Protein AF-A0A644ZI60-F1 (afdb_monomer)

Secondary structure (DSSP, 8-state):
-----S-TTS---HHHHHHHHHHHHHHHHH-TTS---EEEE---BSS--HHHHHHHHHHHHTTPEEEEE--SS-SPGGG---PPBTTTSTTEEEEEEE-TTSPBPTTS--STTEEEEEE-SSEEEEESSS--TTSSPPB--TT-TT-EEEEE-SHHHHHHHHHHHHHHHHHH-TT--HHHHHHHHHHHSB--SSSS-BTTTBT-B--HHHHTT--SPPPPPPEE--EEEEEETT--EEEE--EE-TT-PPPEEEEEE--SSEEEEEETTEEEEEEPTT--EEEEEEEEEE-SSS-EEEEEEEEEEE-------EEEEEEEEEEEEEEETTEEEEEEEEEEEEEETTEE-TTEEEEEEESSS----SEEE-GGGTEEEEE---EEE-SS--EEEEEEEEEEETTEEPEEEE--EEEEE-

Structure (mmCIF, N/CA/C/O backbone):
data_AF-A0A644ZI60-F1
#
_entry.id   AF-A0A644ZI60-F1
#
loop_
_atom_site.group_PDB
_atom_site.id
_atom_site.type_symbol
_atom_site.label_atom_id
_atom_site.label_alt_id
_atom_site.label_comp_id
_atom_site.label_asym_id
_atom_site.label_entity_id
_atom_site.label_seq_id
_atom_site.pdbx_PDB_ins_code
_atom_site.Cartn_x
_atom_site.Cartn_y
_atom_site.Cartn_z
_atom_site.occupancy
_atom_site.B_iso_or_equiv
_atom_site.auth_seq_id
_atom_site.auth_comp_id
_atom_site.auth_asym_id
_atom_site.auth_atom_id
_atom_site.pdbx_PDB_model_num
ATOM 1 N N . MET A 1 1 ? 13.633 -12.881 -8.477 1.00 91.25 1 MET A N 1
ATOM 2 C CA . MET A 1 1 ? 14.827 -13.404 -7.774 1.00 91.25 1 MET A CA 1
ATOM 3 C C . MET A 1 1 ? 15.377 -12.306 -6.878 1.00 91.25 1 MET A C 1
ATOM 5 O O . MET A 1 1 ? 15.395 -11.168 -7.325 1.00 91.25 1 MET A O 1
ATOM 9 N N . ALA A 1 2 ? 15.751 -12.604 -5.630 1.00 92.81 2 ALA A N 1
ATOM 10 C CA . ALA A 1 2 ? 16.189 -11.589 -4.668 1.00 92.81 2 ALA A CA 1
ATOM 11 C C . ALA A 1 2 ? 17.723 -11.519 -4.591 1.00 92.81 2 ALA A C 1
ATOM 13 O O . ALA A 1 2 ? 18.370 -12.538 -4.361 1.00 92.81 2 ALA A O 1
ATOM 14 N N . LEU A 1 3 ? 18.290 -10.320 -4.752 1.00 95.06 3 LEU A N 1
ATOM 15 C CA . LEU A 1 3 ? 19.728 -10.056 -4.637 1.00 95.06 3 LEU A CA 1
ATOM 16 C C . LEU A 1 3 ? 19.961 -8.988 -3.565 1.00 95.06 3 LEU A C 1
ATOM 18 O O . LEU A 1 3 ? 19.563 -7.836 -3.723 1.00 95.06 3 LEU A O 1
ATOM 22 N N . ARG A 1 4 ? 20.588 -9.373 -2.448 1.00 95.19 4 ARG A N 1
ATOM 23 C CA . ARG A 1 4 ? 20.821 -8.469 -1.312 1.00 95.19 4 ARG A CA 1
ATOM 24 C C . ARG A 1 4 ? 22.083 -7.630 -1.527 1.00 95.19 4 ARG A C 1
ATOM 26 O O . ARG A 1 4 ? 23.188 -8.047 -1.178 1.00 95.19 4 ARG A O 1
ATOM 33 N N . VAL A 1 5 ? 21.902 -6.418 -2.044 1.00 96.50 5 VAL A N 1
ATOM 34 C CA . VAL A 1 5 ? 22.994 -5.446 -2.264 1.00 96.50 5 VAL A CA 1
ATOM 35 C C . VAL A 1 5 ? 23.126 -4.398 -1.156 1.00 96.50 5 VAL A C 1
ATOM 37 O O . VAL A 1 5 ? 24.190 -3.801 -1.016 1.00 96.50 5 VAL A O 1
ATOM 40 N N . LEU A 1 6 ? 22.088 -4.237 -0.332 1.00 95.31 6 LEU A N 1
ATOM 41 C CA . LEU A 1 6 ? 22.067 -3.343 0.828 1.00 95.31 6 LEU A CA 1
ATOM 42 C C . LEU A 1 6 ? 22.228 -4.136 2.136 1.00 95.31 6 LEU A C 1
ATOM 44 O O . LEU A 1 6 ? 22.020 -5.356 2.172 1.00 95.31 6 LEU A O 1
ATOM 48 N N . ASP A 1 7 ? 22.685 -3.474 3.190 1.00 92.88 7 ASP A N 1
ATOM 49 C CA . ASP A 1 7 ? 22.709 -3.985 4.560 1.00 92.88 7 ASP A CA 1
ATOM 50 C C . ASP A 1 7 ? 21.394 -3.692 5.309 1.00 92.88 7 ASP A C 1
ATOM 52 O O . ASP A 1 7 ? 20.400 -3.281 4.710 1.00 92.88 7 ASP A O 1
ATOM 56 N N . ASP A 1 8 ? 21.365 -3.960 6.616 1.00 87.62 8 ASP A N 1
ATOM 57 C CA . ASP A 1 8 ? 20.159 -3.801 7.440 1.00 87.62 8 ASP A CA 1
ATOM 58 C C . ASP A 1 8 ? 19.800 -2.337 7.740 1.00 87.62 8 ASP A C 1
ATOM 60 O O . ASP A 1 8 ? 18.676 -2.071 8.162 1.00 87.62 8 ASP A O 1
ATOM 64 N N . ASN A 1 9 ? 20.710 -1.396 7.471 1.00 86.75 9 ASN A N 1
ATOM 65 C CA . ASN A 1 9 ? 20.447 0.042 7.538 1.00 86.75 9 ASN A CA 1
ATOM 66 C C . ASN A 1 9 ? 19.957 0.600 6.191 1.00 86.75 9 ASN A C 1
ATOM 68 O O . ASN A 1 9 ? 19.659 1.787 6.091 1.00 86.75 9 ASN A O 1
ATOM 72 N N . GLY A 1 10 ? 19.870 -0.240 5.153 1.00 89.38 10 GLY A N 1
ATOM 73 C CA . GLY A 1 10 ? 19.538 0.190 3.797 1.00 89.38 10 GLY A CA 1
ATOM 74 C C . GLY A 1 10 ? 20.718 0.811 3.047 1.00 89.38 10 GLY A C 1
ATOM 75 O O . GLY A 1 10 ? 20.508 1.439 2.012 1.00 89.38 10 GLY A O 1
ATOM 76 N N . GLU A 1 11 ? 21.952 0.623 3.524 1.00 93.00 11 GLU A N 1
ATOM 77 C CA . GLU A 1 11 ? 23.159 1.162 2.895 1.00 93.00 11 GLU A CA 1
ATOM 78 C C . GLU A 1 11 ? 23.902 0.093 2.081 1.00 93.00 11 GLU A C 1
ATOM 80 O O . GLU A 1 11 ? 23.853 -1.106 2.360 1.00 93.00 11 GLU A O 1
ATOM 85 N N . GLY A 1 12 ? 24.610 0.513 1.033 1.00 93.81 12 GLY A N 1
ATOM 86 C CA . GLY A 1 12 ? 25.357 -0.390 0.162 1.00 93.81 12 GLY A CA 1
ATOM 87 C C . GLY A 1 12 ? 26.461 0.324 -0.605 1.00 93.81 12 GLY A C 1
ATOM 88 O O . GLY A 1 12 ? 26.497 1.548 -0.692 1.00 93.81 12 GLY A O 1
ATOM 89 N N . THR A 1 13 ? 27.382 -0.455 -1.169 1.00 95.25 13 THR A N 1
ATOM 90 C CA . THR A 1 13 ? 28.491 0.070 -1.974 1.00 95.25 13 THR A CA 1
ATOM 91 C C . THR A 1 13 ? 28.277 -0.243 -3.447 1.00 95.25 13 THR A C 1
ATOM 93 O O . THR A 1 13 ? 27.691 -1.270 -3.797 1.00 95.25 13 THR A O 1
ATOM 96 N N . SER A 1 14 ? 28.832 0.592 -4.330 1.00 94.50 14 SER A N 1
ATOM 97 C CA . SER A 1 14 ? 28.816 0.323 -5.773 1.00 94.50 14 SER A CA 1
ATOM 98 C C . SER A 1 14 ? 29.440 -1.036 -6.114 1.00 94.50 14 SER A C 1
ATOM 100 O O . SER A 1 14 ? 28.958 -1.693 -7.028 1.00 94.50 14 SER A O 1
ATOM 102 N N . SER A 1 15 ? 30.438 -1.509 -5.349 1.00 95.75 15 SER A N 1
ATOM 103 C CA . SER A 1 15 ? 31.033 -2.848 -5.535 1.00 95.75 15 SER A CA 1
ATOM 104 C C . SER A 1 15 ? 30.003 -3.964 -5.377 1.00 95.75 15 SER A C 1
ATOM 106 O O . SER A 1 15 ? 29.891 -4.810 -6.257 1.00 95.75 15 SER A O 1
ATOM 108 N N . ARG A 1 16 ? 29.185 -3.934 -4.312 1.00 96.56 16 ARG A N 1
ATOM 109 C CA . ARG A 1 16 ? 28.144 -4.954 -4.083 1.00 96.56 16 ARG A CA 1
ATOM 110 C C . ARG A 1 16 ? 27.094 -4.961 -5.193 1.00 96.56 16 ARG A C 1
ATOM 112 O O . ARG A 1 16 ? 26.586 -6.021 -5.549 1.00 96.56 16 ARG A O 1
ATOM 119 N N . ILE A 1 17 ? 26.775 -3.789 -5.742 1.00 97.50 17 ILE A N 1
ATOM 120 C CA . ILE A 1 17 ? 25.846 -3.670 -6.872 1.00 97.50 17 ILE A CA 1
ATOM 121 C C . ILE A 1 17 ? 26.480 -4.254 -8.141 1.00 97.50 17 ILE A C 1
ATOM 123 O O . ILE A 1 17 ? 25.848 -5.063 -8.813 1.00 97.50 17 ILE A O 1
ATOM 127 N N . ILE A 1 18 ? 27.738 -3.914 -8.441 1.00 98.00 18 ILE A N 1
ATOM 128 C CA . ILE A 1 18 ? 28.477 -4.457 -9.593 1.00 98.00 18 ILE A CA 1
ATOM 129 C C . ILE A 1 18 ? 28.574 -5.987 -9.508 1.00 98.00 18 ILE A C 1
ATOM 131 O O . ILE A 1 18 ? 28.300 -6.669 -10.493 1.00 98.00 18 ILE A O 1
ATOM 135 N N . GLU A 1 19 ? 28.896 -6.536 -8.337 1.00 97.94 19 GLU A N 1
ATOM 136 C CA . GLU A 1 19 ? 28.945 -7.984 -8.098 1.00 97.94 19 GLU A CA 1
ATOM 137 C C . GLU A 1 19 ? 27.587 -8.654 -8.353 1.00 97.94 19 GLU A C 1
ATOM 139 O O . GLU A 1 19 ? 27.526 -9.717 -8.972 1.00 97.94 19 GLU A O 1
ATOM 144 N N . ALA A 1 20 ? 26.482 -8.025 -7.942 1.00 98.00 20 ALA A N 1
ATOM 145 C CA . ALA A 1 20 ? 25.140 -8.531 -8.221 1.00 98.00 20 ALA A CA 1
ATOM 146 C C . ALA A 1 20 ? 24.798 -8.492 -9.721 1.00 98.00 20 ALA A C 1
ATOM 148 O O . ALA A 1 20 ? 24.231 -9.451 -10.241 1.00 98.00 20 ALA A O 1
ATOM 149 N N . LEU A 1 21 ? 25.178 -7.431 -10.440 1.00 98.19 21 LEU A N 1
ATOM 150 C CA . LEU A 1 21 ? 24.984 -7.345 -11.892 1.00 98.19 21 LEU A CA 1
ATOM 151 C C . LEU A 1 21 ? 25.805 -8.409 -12.636 1.00 98.19 21 LEU A C 1
ATOM 153 O O . LEU A 1 21 ? 25.284 -9.074 -13.530 1.00 98.19 21 LEU A O 1
ATOM 157 N N . GLN A 1 22 ? 27.055 -8.636 -12.227 1.00 97.50 22 GLN A N 1
ATOM 158 C CA . GLN A 1 22 ? 27.894 -9.722 -12.747 1.00 97.50 22 GLN A CA 1
ATOM 159 C C . GLN A 1 22 ? 27.294 -11.099 -12.447 1.00 97.50 22 GLN A C 1
ATOM 161 O O . GLN A 1 22 ? 27.309 -11.990 -13.297 1.00 97.50 22 GLN A O 1
ATOM 166 N N . TRP A 1 23 ? 26.725 -11.277 -11.254 1.00 98.19 23 TRP A N 1
ATOM 167 C CA . TRP A 1 23 ? 26.019 -12.501 -10.899 1.00 98.19 23 TRP A CA 1
ATOM 168 C C . TRP A 1 23 ? 24.837 -12.762 -11.840 1.00 98.19 23 TRP A C 1
ATOM 170 O O . TRP A 1 23 ? 24.689 -13.889 -12.307 1.00 98.19 23 TRP A O 1
ATOM 180 N N . ILE A 1 24 ? 24.051 -11.734 -12.190 1.00 98.31 24 ILE A N 1
ATOM 181 C CA . ILE A 1 24 ? 22.947 -11.871 -13.154 1.00 98.31 24 ILE A CA 1
ATOM 182 C C . ILE A 1 24 ? 23.466 -12.292 -14.533 1.00 98.31 24 ILE A C 1
ATOM 184 O O . ILE A 1 24 ? 22.880 -13.180 -15.148 1.00 98.31 24 ILE A O 1
ATOM 188 N N . GLN A 1 25 ? 24.572 -11.713 -15.013 1.00 97.44 25 GLN A N 1
ATOM 189 C CA . GLN A 1 25 ? 25.167 -12.114 -16.297 1.00 97.44 25 GLN A CA 1
ATOM 190 C C . GLN A 1 25 ? 25.519 -13.607 -16.302 1.00 97.44 25 GLN A C 1
ATOM 192 O O . GLN A 1 25 ? 25.138 -14.339 -17.216 1.00 97.44 25 GLN A O 1
ATOM 197 N N . ASN A 1 26 ? 26.183 -14.073 -15.242 1.00 97.50 26 ASN A N 1
ATOM 198 C CA . ASN A 1 26 ? 26.547 -15.480 -15.087 1.00 97.50 26 ASN A CA 1
ATOM 199 C C . ASN A 1 26 ? 25.311 -16.381 -14.958 1.00 97.50 26 ASN A C 1
ATOM 201 O O . ASN A 1 26 ? 25.269 -17.462 -15.546 1.00 97.50 26 ASN A O 1
ATOM 205 N N . TYR A 1 27 ? 24.292 -15.935 -14.219 1.00 98.19 27 TYR A N 1
ATOM 206 C CA . TYR A 1 27 ? 23.029 -16.651 -14.081 1.00 98.19 27 TYR A CA 1
ATOM 207 C C . TYR A 1 27 ? 22.333 -16.816 -15.434 1.00 98.19 27 TYR A C 1
ATOM 209 O O . TYR A 1 27 ? 21.96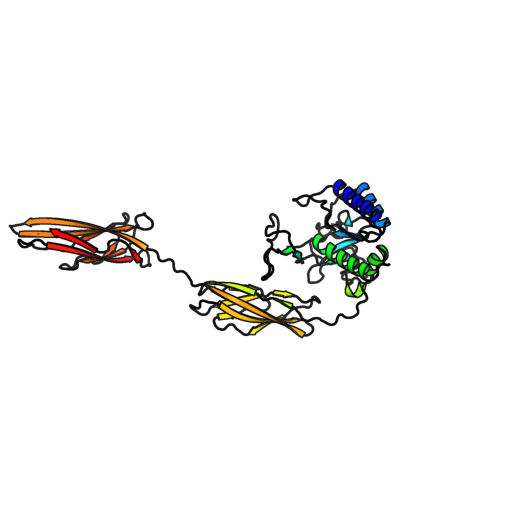6 -17.935 -15.784 1.00 98.19 27 TYR A O 1
ATOM 217 N N . ASN A 1 28 ? 22.215 -15.741 -16.217 1.00 97.75 28 ASN A N 1
ATOM 218 C CA . ASN A 1 28 ? 21.581 -15.759 -17.534 1.00 97.75 28 ASN A CA 1
ATOM 219 C C . ASN A 1 28 ? 22.344 -16.643 -18.526 1.00 97.75 28 ASN A C 1
ATOM 221 O O . ASN A 1 28 ? 21.721 -17.388 -19.277 1.00 97.75 28 ASN A O 1
ATOM 225 N N . ALA A 1 29 ? 23.680 -16.618 -18.494 1.00 97.19 29 ALA A N 1
ATOM 226 C CA . ALA A 1 29 ? 24.504 -17.505 -19.314 1.00 97.19 29 ALA A CA 1
ATOM 227 C C . ALA A 1 29 ? 24.293 -18.991 -18.966 1.00 97.19 29 ALA A C 1
ATOM 229 O O . ALA A 1 29 ? 24.315 -19.841 -19.854 1.00 97.19 29 ALA A O 1
ATOM 230 N N . ALA A 1 30 ? 24.072 -19.307 -17.686 1.00 97.94 30 ALA A N 1
ATOM 231 C CA . ALA A 1 30 ? 23.804 -20.667 -17.221 1.00 97.94 30 ALA A CA 1
ATOM 232 C C . ALA A 1 30 ? 22.336 -21.110 -17.400 1.00 97.94 30 ALA A C 1
ATOM 234 O O . ALA A 1 30 ? 22.070 -22.310 -17.422 1.00 97.94 30 ALA A O 1
ATOM 235 N N . HIS A 1 31 ? 21.395 -20.168 -17.533 1.00 96.81 31 HIS A N 1
ATOM 236 C CA . HIS A 1 31 ? 19.952 -20.428 -17.612 1.00 96.81 31 HIS A CA 1
ATOM 237 C C . HIS A 1 31 ? 19.314 -19.716 -18.820 1.00 96.81 31 HIS A C 1
ATOM 239 O O . HIS A 1 31 ? 18.447 -18.857 -18.639 1.00 96.81 31 HIS A O 1
ATOM 245 N N . PRO A 1 32 ? 19.704 -20.068 -20.060 1.00 93.94 32 PRO A N 1
ATOM 246 C CA . PRO A 1 32 ? 19.220 -19.386 -21.264 1.00 93.94 32 PRO A CA 1
ATOM 247 C C . PRO A 1 32 ? 17.700 -19.501 -21.471 1.00 93.94 32 PRO A C 1
ATOM 249 O O . PRO A 1 32 ? 17.112 -18.625 -22.098 1.00 93.94 32 PRO A O 1
ATOM 252 N N . ASP A 1 33 ? 17.060 -20.532 -20.909 1.00 93.31 33 ASP A N 1
ATOM 253 C CA . ASP A 1 33 ? 15.610 -20.762 -21.010 1.00 93.31 33 ASP A CA 1
ATOM 254 C C . ASP A 1 33 ? 14.795 -20.014 -19.939 1.00 93.31 33 ASP A C 1
ATOM 256 O O . ASP A 1 33 ? 13.571 -19.937 -20.022 1.00 93.31 33 ASP A O 1
ATOM 260 N N . SER A 1 34 ? 15.455 -19.467 -18.915 1.00 92.94 34 SER A N 1
ATOM 261 C CA . SER A 1 34 ? 14.810 -18.707 -17.838 1.00 92.94 34 SER A CA 1
ATOM 262 C C . SER A 1 34 ? 15.693 -17.542 -17.362 1.00 92.94 34 SER A C 1
ATOM 264 O O . SER A 1 34 ? 16.013 -17.451 -16.170 1.00 92.94 34 SER A O 1
ATOM 266 N N . PRO A 1 35 ? 16.112 -16.640 -18.268 1.00 95.56 35 PRO A N 1
ATOM 267 C CA . PRO A 1 35 ? 16.982 -15.535 -17.908 1.00 95.56 35 PRO A CA 1
ATOM 268 C C . PRO A 1 35 ? 16.232 -14.502 -17.062 1.00 95.56 35 PRO A C 1
ATOM 270 O O . PRO A 1 35 ? 15.035 -14.260 -17.223 1.00 95.56 35 PRO A O 1
ATOM 273 N N . ILE A 1 36 ? 16.964 -13.812 -16.196 1.00 97.19 36 ILE A N 1
ATOM 274 C CA . ILE A 1 36 ? 16.516 -12.562 -15.590 1.00 97.19 36 ILE A CA 1
ATOM 275 C C . ILE A 1 36 ? 16.499 -11.505 -16.692 1.00 97.19 36 ILE A C 1
ATOM 277 O O . ILE A 1 36 ? 17.538 -11.169 -17.258 1.00 97.19 36 ILE A O 1
ATOM 281 N N . ARG A 1 37 ? 15.310 -10.982 -16.988 1.00 97.44 37 ARG A N 1
ATOM 282 C CA . ARG A 1 37 ? 15.080 -10.002 -18.059 1.00 97.44 37 ARG A CA 1
ATOM 283 C C . ARG A 1 37 ? 14.882 -8.572 -17.556 1.00 97.44 37 ARG A C 1
ATOM 285 O O . ARG A 1 37 ? 14.946 -7.642 -18.351 1.00 97.44 37 ARG A O 1
ATOM 292 N N . ILE A 1 38 ? 14.624 -8.394 -16.259 1.00 98.50 38 ILE A N 1
ATOM 293 C CA . ILE A 1 38 ? 14.303 -7.101 -15.643 1.00 98.50 38 ILE A CA 1
ATOM 294 C C . ILE A 1 38 ? 15.026 -6.995 -14.302 1.00 98.50 38 ILE A C 1
ATOM 296 O O . ILE A 1 38 ? 15.079 -7.964 -13.542 1.00 98.50 38 ILE A O 1
ATOM 300 N N . THR A 1 39 ? 15.537 -5.807 -13.989 1.00 98.62 39 THR A N 1
ATOM 301 C CA . THR A 1 39 ? 16.012 -5.465 -12.642 1.00 98.62 39 THR A CA 1
ATOM 302 C C . THR A 1 39 ? 15.255 -4.253 -12.112 1.00 98.62 39 THR A C 1
ATOM 304 O O . THR A 1 39 ? 15.012 -3.301 -12.852 1.00 98.62 39 THR A O 1
ATOM 307 N N . ASN A 1 40 ? 14.909 -4.283 -10.826 1.00 98.75 40 ASN A N 1
ATOM 308 C CA . ASN A 1 40 ? 14.368 -3.136 -10.106 1.00 98.75 40 ASN A CA 1
ATOM 309 C C . ASN A 1 40 ? 15.422 -2.608 -9.125 1.00 98.75 40 ASN A C 1
ATOM 311 O O . ASN A 1 40 ? 15.844 -3.330 -8.221 1.00 98.75 40 ASN A O 1
ATOM 315 N N . ASN A 1 41 ? 15.812 -1.348 -9.290 1.00 98.38 41 ASN A N 1
ATOM 316 C CA . ASN A 1 41 ? 16.892 -0.690 -8.561 1.00 98.38 41 ASN A CA 1
ATOM 317 C C . ASN A 1 41 ? 16.303 0.471 -7.743 1.00 98.38 41 ASN A C 1
ATOM 3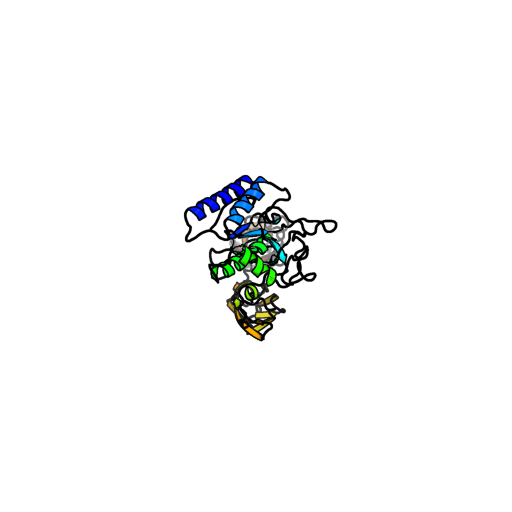19 O O . ASN A 1 41 ? 16.382 1.638 -8.125 1.00 98.38 41 ASN A O 1
ATOM 323 N N . SER A 1 42 ? 15.662 0.137 -6.620 1.00 97.88 42 SER A N 1
ATOM 324 C CA . SER A 1 42 ? 15.018 1.096 -5.706 1.00 97.88 42 SER A CA 1
ATOM 325 C C . SER A 1 42 ? 16.008 1.697 -4.693 1.00 97.88 42 SER A C 1
ATOM 327 O O . SER A 1 42 ? 15.757 1.696 -3.491 1.00 97.88 42 SER A O 1
ATOM 329 N N . TYR A 1 43 ? 17.156 2.168 -5.176 1.00 96.56 43 TYR A N 1
ATOM 330 C CA . TYR A 1 43 ? 18.229 2.797 -4.400 1.00 96.56 43 TYR A CA 1
ATOM 331 C C . TYR A 1 43 ? 18.954 3.825 -5.270 1.00 96.56 43 TYR A C 1
ATOM 333 O O . TYR A 1 43 ? 18.854 3.773 -6.496 1.00 96.56 43 TYR A O 1
ATOM 341 N N . GLY A 1 44 ? 19.736 4.718 -4.664 1.00 95.44 44 GLY A N 1
ATOM 342 C CA . GLY A 1 44 ? 20.596 5.589 -5.452 1.00 95.44 44 GLY A CA 1
ATOM 343 C C . GLY A 1 44 ? 21.579 6.440 -4.661 1.00 95.44 44 GLY A C 1
ATOM 344 O O . GLY A 1 44 ? 21.599 6.436 -3.434 1.00 95.44 44 GLY A O 1
ATOM 345 N N . THR A 1 45 ? 22.420 7.159 -5.397 1.00 94.12 45 THR A N 1
ATOM 346 C CA . THR A 1 45 ? 23.420 8.101 -4.883 1.00 94.12 45 THR A CA 1
ATOM 347 C C . THR A 1 45 ? 23.511 9.332 -5.786 1.00 94.12 45 THR A C 1
ATOM 349 O O . THR A 1 45 ? 23.212 9.261 -6.977 1.00 94.12 45 THR A O 1
ATOM 352 N N . GLY A 1 46 ? 23.962 10.466 -5.248 1.00 92.00 46 GLY A N 1
ATOM 353 C CA . GLY A 1 46 ? 24.235 11.670 -6.042 1.00 92.00 46 GLY A CA 1
ATOM 354 C C . GLY A 1 46 ? 25.527 11.601 -6.872 1.00 92.00 46 GLY A C 1
ATOM 355 O O . GLY A 1 46 ? 25.750 12.455 -7.728 1.00 92.00 46 GLY A O 1
ATOM 356 N N . SER A 1 47 ? 26.385 10.604 -6.636 1.00 93.31 47 SER A N 1
ATOM 357 C CA . SER A 1 47 ? 27.723 10.519 -7.235 1.00 93.31 47 SER A CA 1
ATOM 358 C C . SER A 1 47 ? 27.779 9.556 -8.420 1.00 93.31 47 SER A C 1
ATOM 360 O O . SER A 1 47 ? 27.412 8.390 -8.291 1.00 93.31 47 SER A O 1
ATOM 362 N N . ASN A 1 48 ? 28.317 10.015 -9.553 1.00 95.94 48 ASN A N 1
ATOM 363 C CA . ASN A 1 48 ? 28.563 9.148 -10.706 1.00 95.94 48 ASN A CA 1
ATOM 364 C C . ASN A 1 48 ? 29.724 8.164 -10.442 1.00 95.94 48 ASN A C 1
ATOM 366 O O . ASN A 1 48 ? 30.714 8.508 -9.793 1.00 95.94 48 ASN A O 1
ATOM 370 N N . SER A 1 49 ? 29.637 6.967 -11.019 1.00 97.62 49 SER A N 1
ATOM 371 C CA . SER A 1 49 ? 30.711 5.980 -11.116 1.00 97.62 49 SER A CA 1
ATOM 372 C C . SER A 1 49 ? 30.728 5.342 -12.506 1.00 97.62 49 SER A C 1
ATOM 374 O O . SER A 1 49 ? 29.792 4.640 -12.877 1.00 97.62 49 SER A O 1
ATOM 376 N N . SER A 1 50 ? 31.824 5.509 -13.249 1.00 97.69 50 SER A N 1
ATOM 377 C CA . SER A 1 50 ? 31.982 4.902 -14.582 1.00 97.69 50 SER A CA 1
ATOM 378 C C . SER A 1 50 ? 32.042 3.372 -14.548 1.00 97.69 50 SER A C 1
ATOM 380 O O . SER A 1 50 ? 31.658 2.707 -15.503 1.00 97.69 50 SER A O 1
ATOM 382 N N . GLN A 1 51 ? 32.515 2.788 -13.442 1.00 97.75 51 GLN A N 1
ATOM 383 C CA . GLN A 1 51 ? 32.525 1.333 -13.258 1.00 97.75 51 GLN A CA 1
ATOM 384 C C . GLN A 1 51 ? 31.114 0.783 -13.051 1.00 97.75 51 GLN A C 1
ATOM 386 O O . GLN A 1 51 ? 30.800 -0.300 -13.541 1.00 97.75 51 GLN A O 1
ATOM 391 N N . LEU A 1 52 ? 30.279 1.522 -12.316 1.00 97.88 52 LEU A N 1
ATOM 392 C CA . LEU A 1 52 ? 28.887 1.152 -12.109 1.00 97.88 52 LEU A CA 1
ATOM 393 C C . LEU A 1 52 ? 28.100 1.294 -13.415 1.00 97.88 52 LEU A C 1
ATOM 395 O O . LEU A 1 52 ? 27.419 0.350 -13.796 1.00 97.88 52 LEU A O 1
ATOM 399 N N . GLU A 1 53 ? 28.267 2.414 -14.121 1.00 98.56 53 GLU A N 1
ATOM 400 C CA . GLU A 1 53 ? 27.694 2.661 -15.453 1.00 98.56 53 GLU A CA 1
ATOM 401 C C . GLU A 1 53 ? 28.002 1.514 -16.420 1.00 98.56 53 GLU A C 1
ATOM 403 O O . GLU A 1 53 ? 27.092 0.858 -16.918 1.00 98.56 53 GLU A O 1
ATOM 408 N N . ALA A 1 54 ? 29.285 1.164 -16.568 1.00 98.56 54 ALA A N 1
ATOM 409 C CA . ALA A 1 54 ? 29.703 0.068 -17.437 1.00 98.56 54 ALA A CA 1
ATOM 410 C C . ALA A 1 54 ? 29.057 -1.279 -17.058 1.00 98.56 54 ALA A C 1
ATOM 412 O O . ALA A 1 54 ? 28.755 -2.088 -17.933 1.00 98.56 54 ALA A O 1
ATOM 413 N N . ALA A 1 55 ? 28.833 -1.546 -15.767 1.00 98.31 55 ALA A N 1
ATOM 414 C CA . ALA A 1 55 ? 28.178 -2.777 -15.328 1.00 98.31 55 ALA A CA 1
ATOM 415 C C . ALA A 1 55 ? 26.686 -2.819 -15.708 1.00 98.31 55 ALA A C 1
ATOM 417 O O . ALA A 1 55 ? 26.195 -3.883 -16.099 1.00 98.31 55 ALA A O 1
ATOM 418 N N . PHE A 1 56 ? 25.986 -1.683 -15.617 1.00 98.69 56 PHE A N 1
ATOM 419 C CA . PHE A 1 56 ? 24.612 -1.540 -16.106 1.00 98.69 56 PHE A CA 1
ATOM 420 C C . PHE A 1 56 ? 24.560 -1.678 -17.631 1.00 98.69 56 PHE A C 1
ATOM 422 O O . PHE A 1 56 ? 23.803 -2.500 -18.138 1.00 98.69 56 PHE A O 1
ATOM 429 N N . ASP A 1 57 ? 25.428 -0.984 -18.364 1.00 98.62 57 ASP A N 1
ATOM 430 C CA . ASP A 1 57 ? 25.432 -1.001 -19.831 1.00 98.62 57 ASP A CA 1
ATOM 431 C C . ASP A 1 57 ? 25.698 -2.391 -20.417 1.00 98.62 57 ASP A C 1
ATOM 433 O O . ASP A 1 57 ? 25.066 -2.789 -21.400 1.00 98.62 57 ASP A O 1
ATOM 437 N N . VAL A 1 58 ? 26.603 -3.166 -19.807 1.00 98.25 58 VAL A N 1
ATOM 438 C CA . VAL A 1 58 ? 26.869 -4.549 -20.230 1.00 98.25 58 VAL A CA 1
ATOM 439 C C . VAL A 1 58 ? 25.624 -5.415 -20.056 1.00 98.25 58 VAL A C 1
ATOM 441 O O . VAL A 1 58 ? 25.275 -6.175 -20.963 1.00 98.25 58 VAL A O 1
ATOM 444 N N . LEU A 1 59 ? 24.934 -5.308 -18.916 1.00 97.69 59 LEU A N 1
ATOM 445 C CA . LEU A 1 59 ? 23.745 -6.119 -18.677 1.00 97.69 59 LEU A CA 1
ATOM 446 C C . LEU A 1 59 ? 22.569 -5.653 -19.557 1.00 97.69 59 LEU A C 1
ATOM 448 O O . LEU A 1 59 ? 21.883 -6.495 -20.141 1.00 97.69 59 LEU A O 1
ATOM 452 N N . ALA A 1 60 ? 22.413 -4.345 -19.767 1.00 98.38 60 ALA A N 1
ATOM 453 C CA . ALA A 1 60 ? 21.450 -3.771 -20.704 1.00 98.38 60 ALA A CA 1
ATOM 454 C C . ALA A 1 60 ? 21.661 -4.281 -22.138 1.00 98.38 60 ALA A C 1
ATOM 456 O O . ALA A 1 60 ? 20.722 -4.746 -22.786 1.00 98.38 60 ALA A O 1
ATOM 457 N N . SER A 1 61 ? 22.915 -4.297 -22.599 1.00 97.88 61 SER A N 1
ATOM 458 C CA . SER A 1 61 ? 23.301 -4.802 -23.925 1.00 97.88 61 SER A CA 1
ATOM 459 C C . SER A 1 61 ? 23.011 -6.296 -24.107 1.00 97.88 61 SER A C 1
ATOM 461 O O . SER A 1 61 ? 22.865 -6.764 -25.234 1.00 97.88 61 SER A O 1
ATOM 463 N N . SER A 1 62 ? 22.887 -7.054 -23.011 1.00 96.12 62 SER A N 1
ATOM 464 C CA . SER A 1 62 ? 22.472 -8.464 -23.034 1.00 96.12 62 SER A CA 1
ATOM 465 C C . SER A 1 62 ? 20.948 -8.670 -23.099 1.00 96.12 62 SER A C 1
ATOM 467 O O . SER A 1 62 ? 20.481 -9.807 -23.132 1.00 96.12 62 SER A O 1
ATOM 469 N N . GLY A 1 63 ? 20.161 -7.587 -23.139 1.00 96.25 63 GLY A N 1
ATOM 470 C CA . GLY A 1 63 ? 18.700 -7.627 -23.254 1.00 96.25 63 GLY A CA 1
ATOM 471 C C . GLY A 1 63 ? 17.946 -7.544 -21.924 1.00 96.25 63 GLY A C 1
ATOM 472 O O . GLY A 1 63 ? 16.752 -7.862 -21.884 1.00 96.25 63 GLY A O 1
ATOM 473 N N . VAL A 1 64 ? 18.617 -7.125 -20.847 1.00 98.44 64 VAL A N 1
ATOM 474 C CA . VAL A 1 64 ? 17.989 -6.866 -19.545 1.00 98.44 64 VAL A CA 1
ATOM 475 C C . VAL A 1 64 ? 17.513 -5.421 -19.471 1.00 98.44 64 VAL A C 1
ATOM 477 O O . VAL A 1 64 ? 18.257 -4.495 -19.765 1.00 98.44 64 VAL A O 1
ATOM 480 N N . LEU A 1 65 ? 16.271 -5.215 -19.045 1.00 98.81 65 LEU A N 1
ATOM 481 C CA . LEU A 1 65 ? 15.732 -3.884 -18.798 1.00 98.81 65 LEU A CA 1
ATOM 482 C C . LEU A 1 65 ? 15.999 -3.462 -17.349 1.00 98.81 65 LEU A C 1
ATOM 484 O O . LEU A 1 65 ? 15.614 -4.156 -16.402 1.00 98.81 65 LEU A O 1
ATOM 488 N N . HIS A 1 66 ? 16.639 -2.312 -17.161 1.00 98.88 66 HIS A N 1
ATOM 489 C CA . HIS A 1 66 ? 16.863 -1.738 -15.841 1.00 98.88 66 HIS A CA 1
ATOM 490 C C . HIS A 1 66 ? 15.813 -0.685 -15.526 1.00 98.88 66 HIS A C 1
ATOM 492 O O . HIS A 1 66 ? 15.651 0.275 -16.271 1.00 98.88 66 HIS A O 1
ATOM 498 N N . ILE A 1 67 ? 15.136 -0.849 -14.395 1.00 98.94 67 ILE A N 1
ATOM 499 C CA . ILE A 1 67 ? 14.221 0.145 -13.840 1.00 98.94 67 ILE A CA 1
ATOM 500 C C . ILE A 1 67 ? 14.858 0.706 -12.571 1.00 98.94 67 ILE A C 1
ATOM 502 O O . ILE A 1 67 ? 15.328 -0.064 -11.728 1.00 98.94 67 ILE A O 1
ATOM 506 N N . GLY A 1 68 ? 14.921 2.028 -12.443 1.00 98.69 68 GLY A N 1
ATOM 507 C CA . GLY A 1 68 ? 15.588 2.717 -11.342 1.00 98.69 68 GLY A CA 1
ATOM 508 C C . GLY A 1 68 ? 14.713 3.797 -10.720 1.00 98.69 68 GLY A C 1
ATOM 509 O O . GLY A 1 68 ? 14.028 4.537 -11.418 1.00 98.69 68 GLY A O 1
ATOM 510 N N . ALA A 1 69 ? 14.748 3.911 -9.395 1.00 98.75 69 ALA A N 1
ATOM 511 C CA . ALA A 1 69 ? 14.079 4.997 -8.685 1.00 98.75 69 ALA A CA 1
ATOM 512 C C . ALA A 1 69 ? 14.804 6.330 -8.934 1.00 98.75 69 ALA A C 1
ATOM 514 O O . ALA A 1 69 ? 16.010 6.420 -8.709 1.00 98.75 69 ALA A O 1
ATOM 515 N N . ALA A 1 70 ? 14.085 7.375 -9.364 1.00 98.50 70 ALA A N 1
ATOM 516 C CA . ALA A 1 70 ? 14.704 8.657 -9.718 1.00 98.50 70 ALA A CA 1
ATOM 517 C C . ALA A 1 70 ? 15.411 9.355 -8.538 1.00 98.50 70 ALA A C 1
ATOM 519 O O . ALA A 1 70 ? 16.330 10.143 -8.753 1.00 98.50 70 ALA A O 1
ATOM 520 N N . GLY A 1 71 ? 15.014 9.064 -7.297 1.00 97.94 71 GLY A N 1
ATOM 521 C CA . GLY A 1 71 ? 15.555 9.682 -6.087 1.00 97.94 71 GLY A CA 1
ATOM 522 C C . GLY A 1 71 ? 14.521 10.526 -5.346 1.00 97.94 71 GLY A C 1
ATOM 523 O O . GLY A 1 71 ? 13.455 10.849 -5.875 1.00 97.94 71 GLY A O 1
ATOM 524 N N . ASN A 1 72 ? 14.834 10.854 -4.092 1.00 97.06 72 ASN A N 1
ATOM 525 C CA . ASN A 1 72 ? 13.927 11.546 -3.174 1.00 97.06 72 ASN A CA 1
ATOM 526 C C . ASN A 1 72 ? 14.442 12.953 -2.780 1.00 97.06 72 ASN A C 1
ATOM 528 O O . ASN A 1 72 ? 14.117 13.453 -1.706 1.00 97.06 72 ASN A O 1
ATOM 532 N N . GLU A 1 73 ? 15.241 13.591 -3.644 1.00 95.25 73 GLU A N 1
ATOM 533 C CA . GLU A 1 73 ? 15.884 14.897 -3.391 1.00 95.25 73 GLU A CA 1
ATOM 534 C C . GLU A 1 73 ? 15.014 16.096 -3.822 1.00 95.25 73 GLU A C 1
ATOM 536 O O . GLU A 1 73 ? 15.439 17.252 -3.768 1.00 95.25 73 GLU A O 1
ATOM 541 N N . GLY A 1 74 ? 13.788 15.839 -4.287 1.00 92.81 74 GLY A N 1
ATOM 542 C CA . GLY A 1 74 ? 12.842 16.858 -4.729 1.00 92.81 74 GLY A CA 1
ATOM 543 C C . GLY A 1 74 ? 13.296 17.651 -5.959 1.00 92.81 74 GLY A C 1
ATOM 544 O O . GLY A 1 74 ? 14.095 17.203 -6.787 1.00 92.81 74 GLY A O 1
ATOM 545 N N . SER A 1 75 ? 12.742 18.857 -6.101 1.00 88.81 75 SER A N 1
ATOM 546 C CA . SER A 1 75 ? 12.996 19.709 -7.265 1.00 88.81 75 SER A CA 1
ATOM 547 C C . SER A 1 75 ? 14.430 20.242 -7.292 1.00 88.81 75 SER A C 1
ATOM 549 O O . SER A 1 75 ? 14.918 20.801 -6.310 1.00 88.81 75 SER A O 1
ATOM 551 N N . ALA A 1 76 ? 15.076 20.158 -8.453 1.00 78.62 76 ALA A N 1
ATOM 552 C CA . ALA A 1 76 ? 16.385 20.765 -8.665 1.00 78.62 76 ALA A CA 1
ATOM 553 C C . ALA A 1 76 ? 16.301 22.298 -8.681 1.00 78.62 76 ALA A C 1
ATOM 555 O O . ALA A 1 76 ? 15.359 22.883 -9.225 1.00 78.62 76 ALA A O 1
ATOM 556 N N . ALA A 1 77 ? 17.317 22.969 -8.135 1.00 70.44 77 ALA A N 1
ATOM 557 C CA . ALA A 1 77 ? 17.438 24.417 -8.265 1.00 70.44 77 ALA A CA 1
ATOM 558 C C . ALA A 1 77 ? 17.616 24.804 -9.747 1.00 70.44 77 ALA A C 1
ATOM 560 O O . ALA A 1 77 ? 18.438 24.218 -10.450 1.00 70.44 77 ALA A O 1
ATOM 561 N N . GLY A 1 78 ? 16.849 25.792 -10.222 1.00 60.16 78 GLY A N 1
ATOM 562 C CA . GLY A 1 78 ? 17.034 26.409 -11.542 1.00 60.16 78 GLY A CA 1
ATOM 563 C C . GLY A 1 78 ? 16.951 25.452 -12.740 1.00 60.16 78 GLY A C 1
ATOM 564 O O . GLY A 1 78 ? 17.863 25.449 -13.560 1.00 60.16 78 GLY A O 1
ATOM 565 N N . ASN A 1 79 ? 15.880 24.655 -12.855 1.00 64.19 79 ASN A N 1
ATOM 566 C CA . ASN A 1 79 ? 15.688 23.644 -13.916 1.00 64.19 79 ASN A CA 1
ATOM 567 C C . ASN A 1 79 ? 16.829 22.607 -14.022 1.00 64.19 79 ASN A C 1
ATOM 569 O O . ASN A 1 79 ? 17.035 22.022 -15.085 1.00 64.19 79 ASN A O 1
ATOM 573 N N . GLY A 1 80 ? 17.577 22.388 -12.936 1.00 82.50 80 GLY A N 1
ATOM 574 C CA . GLY A 1 80 ? 18.642 21.391 -12.871 1.00 82.50 80 GLY A CA 1
ATOM 575 C C . GLY A 1 80 ? 18.135 19.944 -12.887 1.00 82.50 80 GLY A C 1
ATOM 576 O O . GLY A 1 80 ? 16.975 19.655 -13.181 1.00 82.50 80 GLY A O 1
ATOM 577 N N . ASN A 1 81 ? 19.025 19.020 -12.537 1.00 92.56 81 ASN A N 1
ATOM 578 C CA . ASN A 1 81 ? 18.740 17.593 -12.549 1.00 92.56 81 ASN A CA 1
ATOM 579 C C . ASN A 1 81 ? 19.228 16.928 -11.253 1.00 92.56 81 ASN A C 1
ATOM 581 O O . ASN A 1 81 ? 20.433 16.857 -11.005 1.00 92.56 81 ASN A O 1
ATOM 585 N N . ASN A 1 82 ? 18.263 16.460 -10.460 1.00 95.00 82 ASN A N 1
ATOM 586 C CA . ASN A 1 82 ? 18.430 15.803 -9.163 1.00 95.00 82 ASN A CA 1
ATOM 587 C C . ASN A 1 82 ? 18.250 14.278 -9.246 1.00 95.00 82 ASN A C 1
ATOM 589 O O . ASN A 1 82 ? 18.137 13.616 -8.211 1.00 95.00 82 ASN A O 1
ATOM 593 N N . VAL A 1 83 ? 18.164 13.710 -10.453 1.00 97.44 83 VAL A N 1
ATOM 594 C CA . VAL A 1 83 ? 18.056 12.259 -10.619 1.00 97.44 83 VAL A CA 1
ATOM 595 C C . VAL A 1 83 ? 19.346 11.605 -10.117 1.00 97.44 83 VAL A C 1
ATOM 597 O O . VAL A 1 83 ? 20.450 12.012 -10.488 1.00 97.44 83 VAL A O 1
ATOM 600 N N . GLY A 1 84 ? 19.206 10.619 -9.233 1.00 97.12 84 GLY A N 1
ATOM 601 C CA . GLY A 1 84 ? 20.328 9.872 -8.666 1.00 97.12 84 GLY A CA 1
ATOM 602 C C . GLY A 1 84 ? 20.823 8.753 -9.585 1.00 97.12 84 GLY A C 1
ATOM 603 O O . GLY A 1 84 ? 20.117 8.281 -10.473 1.00 97.12 84 GLY A O 1
ATOM 604 N N . TYR A 1 85 ? 22.037 8.271 -9.345 1.00 98.06 85 TYR A N 1
ATOM 605 C CA . TYR A 1 85 ? 22.563 7.062 -9.980 1.00 98.06 85 TYR A CA 1
ATOM 606 C C . TYR A 1 85 ? 22.132 5.825 -9.181 1.00 98.06 85 TYR A C 1
ATOM 608 O O . TYR A 1 85 ? 22.218 5.865 -7.954 1.00 98.06 85 TYR A O 1
ATOM 616 N N . PRO A 1 86 ? 21.695 4.727 -9.824 1.00 98.25 86 PRO A N 1
ATOM 617 C CA . PRO A 1 86 ? 21.882 4.424 -11.244 1.00 98.25 86 PRO A CA 1
ATOM 618 C C . PRO A 1 86 ? 20.764 4.908 -12.175 1.00 98.25 86 PRO A C 1
ATOM 620 O O . PRO A 1 86 ? 20.923 4.788 -13.381 1.00 98.25 86 PRO A O 1
ATOM 623 N N . ALA A 1 87 ? 19.654 5.449 -11.661 1.00 98.56 87 ALA A N 1
ATOM 624 C CA . ALA A 1 87 ? 18.523 5.871 -12.495 1.00 98.56 87 ALA A CA 1
ATOM 625 C C . ALA A 1 87 ? 18.910 6.891 -13.577 1.00 98.56 87 ALA A C 1
ATOM 627 O O . ALA A 1 87 ? 18.284 6.941 -14.623 1.00 98.56 87 ALA A O 1
ATOM 628 N N . ARG A 1 88 ? 19.968 7.667 -13.340 1.00 97.56 88 ARG A N 1
ATOM 629 C CA . ARG A 1 88 ? 20.499 8.645 -14.285 1.00 97.56 88 ARG A CA 1
ATOM 630 C C . ARG A 1 88 ? 21.288 8.061 -15.469 1.00 97.56 88 ARG A C 1
ATOM 632 O O . ARG A 1 88 ? 21.610 8.805 -16.387 1.00 97.56 88 ARG A O 1
ATOM 639 N N . TYR A 1 89 ? 21.660 6.782 -15.450 1.00 98.50 89 TYR A N 1
ATOM 640 C CA . TYR A 1 89 ? 22.341 6.169 -16.595 1.00 98.50 89 TYR A CA 1
ATOM 641 C C . TYR A 1 89 ? 21.373 5.979 -17.765 1.00 98.50 89 TYR A C 1
ATOM 643 O O . TYR A 1 89 ? 20.245 5.541 -17.557 1.00 98.50 89 TYR A O 1
ATOM 651 N N . ASP A 1 90 ? 21.828 6.216 -18.998 1.00 97.88 90 ASP A N 1
ATOM 652 C CA . ASP A 1 90 ? 20.993 6.099 -20.208 1.00 97.88 90 ASP A CA 1
ATOM 653 C C . ASP A 1 90 ? 20.373 4.697 -20.384 1.00 97.88 90 ASP A C 1
ATOM 655 O O . ASP A 1 90 ? 19.279 4.540 -20.944 1.00 97.88 90 ASP A O 1
ATOM 659 N N . SER A 1 91 ? 21.060 3.664 -19.888 1.00 98.06 91 SER A N 1
ATOM 660 C CA . SER A 1 91 ? 20.619 2.265 -19.893 1.00 98.06 91 SER A CA 1
ATOM 661 C C . SER A 1 91 ? 19.526 1.941 -18.865 1.00 98.06 91 SER A C 1
ATOM 663 O O . SER A 1 91 ? 19.004 0.822 -18.864 1.00 98.06 91 SER A O 1
ATOM 665 N N . VAL A 1 92 ? 19.144 2.898 -18.015 1.00 98.75 92 VAL A N 1
ATOM 666 C CA . VAL A 1 92 ? 18.175 2.724 -16.930 1.00 98.75 92 VAL A CA 1
ATOM 667 C C . VAL A 1 92 ? 16.951 3.608 -17.161 1.00 98.75 92 VAL A C 1
ATOM 669 O O . VAL A 1 92 ? 17.058 4.781 -17.496 1.00 98.75 92 VAL A O 1
ATOM 672 N N . VAL A 1 93 ? 15.763 3.041 -16.956 1.00 98.88 93 VAL A N 1
ATOM 673 C CA . VAL A 1 93 ? 14.501 3.790 -16.940 1.00 98.88 93 VAL A CA 1
ATOM 674 C C . VAL A 1 93 ? 14.356 4.465 -15.579 1.00 98.88 93 VAL A C 1
ATOM 676 O O . VAL A 1 93 ? 14.138 3.781 -14.574 1.00 98.88 93 VAL A O 1
ATOM 679 N N . ALA A 1 94 ? 14.476 5.793 -15.532 1.00 98.75 94 ALA A N 1
ATOM 680 C CA . ALA A 1 94 ? 14.310 6.566 -14.303 1.00 98.75 94 ALA A CA 1
ATOM 681 C C . ALA A 1 94 ? 12.829 6.822 -13.993 1.00 98.75 94 ALA A C 1
ATOM 683 O O . ALA A 1 94 ? 12.118 7.444 -14.788 1.00 98.75 94 ALA A O 1
ATOM 684 N N . VAL A 1 95 ? 12.387 6.387 -12.811 1.00 98.88 95 VAL A N 1
ATOM 685 C CA . VAL A 1 95 ? 10.978 6.426 -12.402 1.00 98.88 95 VAL A CA 1
ATOM 686 C C . VAL A 1 95 ? 10.723 7.496 -11.342 1.00 98.88 95 VAL A C 1
ATOM 688 O O . VAL A 1 95 ? 11.247 7.415 -10.225 1.00 98.88 95 VAL A O 1
ATOM 691 N N . ALA A 1 96 ? 9.889 8.479 -11.684 1.00 98.50 96 ALA A N 1
ATOM 692 C CA . ALA A 1 96 ? 9.365 9.485 -10.763 1.00 98.50 96 ALA A CA 1
ATOM 693 C C . ALA A 1 96 ? 8.149 8.968 -9.972 1.00 98.50 96 ALA A C 1
ATOM 695 O O . ALA A 1 96 ? 7.457 8.039 -10.392 1.00 98.50 96 ALA A O 1
ATOM 696 N N . ALA A 1 97 ? 7.882 9.585 -8.820 1.00 98.69 97 ALA A N 1
ATOM 697 C CA . ALA A 1 97 ? 6.774 9.223 -7.938 1.00 98.69 97 ALA A CA 1
ATOM 698 C C . ALA A 1 97 ? 5.604 10.205 -8.051 1.00 98.69 97 ALA A C 1
ATOM 700 O O . ALA A 1 97 ? 5.792 11.423 -7.967 1.00 98.69 97 ALA A O 1
ATOM 701 N N . LEU A 1 98 ? 4.396 9.653 -8.155 1.00 98.19 98 LEU A N 1
ATOM 702 C CA . LEU A 1 98 ? 3.128 10.380 -8.138 1.00 98.19 98 LEU A CA 1
ATOM 703 C C . LEU A 1 98 ? 2.326 10.090 -6.871 1.00 98.19 98 LEU A C 1
ATOM 705 O O . LEU A 1 98 ? 2.466 9.025 -6.261 1.00 98.19 98 LEU A O 1
ATOM 709 N N . ASP A 1 99 ? 1.476 11.043 -6.502 1.00 95.31 99 ASP A N 1
ATOM 710 C CA . ASP A 1 99 ? 0.405 10.836 -5.536 1.00 95.31 99 ASP A CA 1
ATOM 711 C C . ASP A 1 99 ? -0.879 10.300 -6.191 1.00 95.31 99 ASP A C 1
ATOM 713 O O . ASP A 1 99 ? -0.962 10.115 -7.406 1.00 95.31 99 ASP A O 1
ATOM 717 N N . ARG A 1 100 ? -1.903 10.056 -5.364 1.00 92.19 100 ARG A N 1
ATOM 718 C CA . ARG A 1 100 ? -3.210 9.531 -5.797 1.00 92.19 100 ARG A CA 1
ATOM 719 C C . ARG A 1 100 ? -3.972 10.433 -6.777 1.00 92.19 100 ARG A C 1
ATOM 721 O O . ARG A 1 100 ? -4.944 9.987 -7.365 1.00 92.19 100 ARG A O 1
ATOM 728 N N . ASN A 1 101 ? -3.578 11.699 -6.906 1.00 90.75 101 ASN A N 1
ATOM 729 C CA . ASN A 1 101 ? -4.205 12.671 -7.798 1.00 90.75 101 ASN A CA 1
ATOM 730 C C . ASN A 1 101 ? -3.386 12.863 -9.083 1.00 90.75 101 ASN A C 1
ATOM 732 O O . ASN A 1 101 ? -3.581 13.856 -9.784 1.00 90.75 101 ASN A O 1
ATOM 736 N N . ASN A 1 102 ? -2.444 11.956 -9.368 1.00 94.69 102 ASN A N 1
ATOM 737 C CA . ASN A 1 102 ? -1.484 12.054 -10.466 1.00 94.69 102 ASN A CA 1
ATOM 738 C C . ASN A 1 102 ? -0.588 13.302 -10.392 1.00 94.69 102 ASN A C 1
ATOM 740 O O . ASN A 1 102 ? -0.005 13.717 -11.393 1.00 94.69 102 ASN A O 1
ATOM 744 N N . LEU A 1 103 ? -0.436 13.904 -9.209 1.00 95.81 103 LEU A N 1
ATOM 745 C CA . LEU A 1 103 ? 0.492 15.009 -9.010 1.00 95.81 103 LEU A CA 1
ATOM 746 C C . LEU A 1 103 ? 1.865 14.462 -8.638 1.00 95.81 103 LEU A C 1
ATOM 748 O O . LEU A 1 103 ? 1.987 13.488 -7.892 1.00 95.81 103 LEU A O 1
ATOM 752 N N . ARG A 1 104 ? 2.925 15.115 -9.127 1.00 96.12 104 ARG A N 1
ATOM 753 C CA . ARG A 1 104 ? 4.291 14.762 -8.731 1.00 96.12 104 ARG A CA 1
ATOM 754 C C . ARG A 1 104 ? 4.437 14.871 -7.213 1.00 96.12 104 ARG A C 1
ATOM 756 O O . ARG A 1 104 ? 4.202 15.935 -6.637 1.00 96.12 104 ARG A O 1
ATOM 763 N N . ALA A 1 105 ? 4.917 13.806 -6.579 1.00 96.94 105 ALA A N 1
ATOM 764 C CA . ALA A 1 105 ? 5.254 13.837 -5.167 1.00 96.94 105 ALA A CA 1
ATOM 765 C C . ALA A 1 105 ? 6.362 14.870 -4.903 1.00 96.94 105 ALA A C 1
ATOM 767 O O . ALA A 1 105 ? 7.338 14.968 -5.655 1.00 96.94 105 ALA A O 1
ATOM 768 N N . SER A 1 106 ? 6.244 15.629 -3.811 1.00 95.81 106 SER A N 1
ATOM 769 C CA . SER A 1 106 ? 7.181 16.715 -3.484 1.00 95.81 106 SER A CA 1
ATOM 770 C C . SER A 1 106 ? 8.628 16.233 -3.346 1.00 95.81 106 SER A C 1
ATOM 772 O O . SER A 1 106 ? 9.546 16.918 -3.801 1.00 95.81 106 SER A O 1
ATOM 774 N N . PHE A 1 107 ? 8.823 15.034 -2.790 1.00 96.00 107 PHE A N 1
ATOM 775 C CA . PHE A 1 107 ? 10.131 14.396 -2.653 1.00 96.00 107 PHE A CA 1
ATOM 776 C C . PHE A 1 107 ? 10.684 13.855 -3.975 1.00 96.00 107 PHE A C 1
ATOM 778 O O . PHE A 1 107 ? 11.887 13.665 -4.071 1.00 96.00 107 PHE A O 1
ATOM 785 N N . SER A 1 108 ? 9.861 13.601 -4.999 1.00 98.06 108 SER A N 1
ATOM 786 C CA . SER A 1 108 ? 10.347 12.988 -6.240 1.00 98.06 108 SER A CA 1
ATOM 787 C C . SER A 1 108 ? 11.374 13.895 -6.913 1.00 98.06 108 SER A C 1
ATOM 789 O O . SER A 1 108 ? 11.051 15.044 -7.242 1.00 98.06 108 SER A O 1
ATOM 791 N N . SER A 1 109 ? 12.581 13.364 -7.129 1.00 97.75 109 SER A N 1
ATOM 792 C CA . SER A 1 109 ? 13.642 14.030 -7.885 1.00 97.75 109 SER A CA 1
ATOM 793 C C . SER A 1 109 ? 13.157 14.419 -9.284 1.00 97.75 109 SER A C 1
ATOM 795 O O . SER A 1 109 ? 12.437 13.660 -9.933 1.00 97.75 109 SER A O 1
ATOM 797 N N . THR A 1 110 ? 13.563 15.602 -9.750 1.00 95.38 110 THR A N 1
ATOM 798 C CA . THR A 1 110 ? 13.248 16.128 -11.092 1.00 95.38 110 THR A CA 1
ATOM 799 C C . THR A 1 110 ? 14.504 16.246 -11.947 1.00 95.38 110 THR A C 1
ATOM 801 O O . THR A 1 110 ? 15.577 16.549 -11.421 1.00 95.38 110 THR A O 1
ATOM 804 N N . GLY A 1 111 ? 14.374 16.134 -13.264 1.00 95.06 111 GLY A N 1
ATOM 805 C CA . GLY A 1 111 ? 15.473 16.358 -14.198 1.00 95.06 111 GLY A CA 1
ATOM 806 C C . GLY A 1 111 ? 15.191 15.783 -15.579 1.00 95.06 111 GLY A C 1
ATOM 807 O O . GLY A 1 111 ? 14.248 15.019 -15.750 1.00 95.06 111 GLY A O 1
ATOM 808 N N . SER A 1 112 ? 16.039 16.120 -16.552 1.00 95.12 112 SER A N 1
ATOM 809 C CA . SER A 1 112 ? 15.955 15.617 -17.937 1.00 95.12 112 SER A CA 1
ATOM 810 C C . SER A 1 112 ? 15.969 14.093 -18.054 1.00 95.12 112 SER A C 1
ATOM 812 O O . SER A 1 112 ? 15.532 13.542 -19.067 1.00 95.12 112 SER A O 1
ATOM 814 N N . ASP A 1 113 ? 16.498 13.425 -17.032 1.00 97.00 113 ASP A N 1
ATOM 815 C CA . ASP A 1 113 ? 16.714 11.983 -17.036 1.00 97.00 113 ASP A CA 1
ATOM 816 C C . ASP A 1 113 ? 15.496 11.230 -16.487 1.00 97.00 113 ASP A C 1
ATOM 818 O O . ASP A 1 113 ? 15.414 10.026 -16.683 1.00 97.00 113 ASP A O 1
ATOM 822 N N . VAL A 1 114 ? 14.512 11.921 -15.885 1.00 97.62 114 VAL A N 1
ATOM 823 C CA . VAL A 1 114 ? 13.203 11.323 -15.577 1.00 97.62 114 VAL A CA 1
ATOM 824 C C . VAL A 1 114 ? 12.578 10.836 -16.878 1.00 97.62 114 VAL A C 1
ATOM 826 O O . VAL A 1 114 ? 12.432 11.602 -17.830 1.00 97.62 114 VAL A O 1
ATOM 829 N N . GLU A 1 115 ? 12.218 9.558 -16.930 1.00 98.50 115 GLU A N 1
ATOM 830 C CA . GLU A 1 115 ? 11.685 8.944 -18.141 1.00 98.50 115 GLU A CA 1
ATOM 831 C C . GLU A 1 115 ? 10.200 8.645 -18.036 1.00 98.50 115 GLU A C 1
ATOM 833 O O . GLU A 1 115 ? 9.468 8.906 -18.982 1.00 98.50 115 GL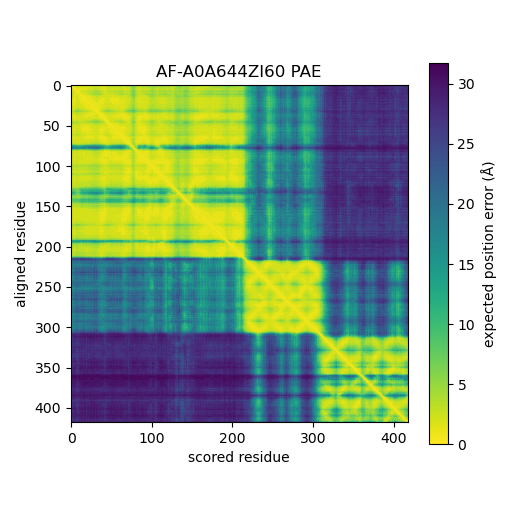U A O 1
ATOM 838 N N . ILE A 1 116 ? 9.740 8.149 -16.892 1.00 98.56 116 ILE A N 1
ATOM 839 C CA . ILE A 1 116 ? 8.338 7.793 -16.675 1.00 98.56 116 ILE A CA 1
ATOM 840 C C . ILE A 1 116 ? 7.982 7.988 -15.201 1.00 98.56 116 ILE A C 1
ATOM 842 O O . ILE A 1 116 ? 8.865 8.053 -14.342 1.00 98.56 116 ILE A O 1
ATOM 846 N N . ALA A 1 117 ? 6.698 8.071 -14.884 1.00 98.56 117 ALA A N 1
ATOM 847 C CA . ALA A 1 117 ? 6.206 8.220 -13.525 1.00 98.56 117 ALA A CA 1
ATOM 848 C C . ALA A 1 117 ? 5.246 7.086 -13.142 1.00 98.56 117 ALA A C 1
ATOM 850 O O . ALA A 1 117 ? 4.591 6.477 -13.989 1.00 98.56 117 ALA A O 1
ATOM 851 N N . ALA A 1 118 ? 5.167 6.792 -11.847 1.00 98.75 118 ALA A N 1
ATOM 852 C CA . ALA A 1 118 ? 4.258 5.792 -11.296 1.00 98.75 118 ALA A CA 1
ATOM 853 C C . ALA A 1 118 ? 3.836 6.148 -9.857 1.00 98.75 118 ALA A C 1
ATOM 855 O O . ALA A 1 118 ? 4.478 6.997 -9.226 1.00 98.75 118 ALA A O 1
ATOM 856 N N . PRO A 1 119 ? 2.782 5.514 -9.306 1.00 98.56 119 PRO A N 1
ATOM 857 C CA . PRO A 1 119 ? 2.357 5.741 -7.927 1.00 98.56 119 PRO A CA 1
ATOM 858 C C . PRO A 1 119 ? 3.484 5.455 -6.929 1.00 98.56 119 PRO A C 1
ATOM 860 O O . PRO A 1 119 ? 4.067 4.373 -6.916 1.00 98.56 119 PRO A O 1
ATOM 863 N N . GLY A 1 120 ? 3.801 6.437 -6.086 1.00 97.88 120 GLY A N 1
ATOM 864 C CA . GLY A 1 120 ? 4.875 6.333 -5.094 1.00 97.88 120 GLY A CA 1
ATOM 865 C C . GLY A 1 120 ? 4.539 6.957 -3.743 1.00 97.88 120 GLY A C 1
ATOM 866 O O . GLY A 1 120 ? 5.431 7.097 -2.911 1.00 97.88 120 GLY A O 1
ATOM 867 N N . VAL A 1 121 ? 3.285 7.355 -3.521 1.00 96.25 121 VAL A N 1
ATOM 868 C CA . VAL A 1 121 ? 2.786 7.896 -2.250 1.00 96.25 121 VAL A CA 1
ATOM 869 C C . VAL A 1 121 ? 1.666 7.000 -1.737 1.00 96.25 121 VAL A C 1
ATOM 871 O O . VAL A 1 121 ? 0.788 6.629 -2.510 1.00 96.25 121 VAL A O 1
ATOM 874 N N . ALA A 1 122 ? 1.679 6.707 -0.438 1.00 92.62 122 ALA A N 1
ATOM 875 C CA . ALA A 1 122 ? 0.704 5.870 0.248 1.00 92.62 122 ALA A CA 1
ATOM 876 C C . ALA A 1 122 ? 0.561 4.477 -0.394 1.00 92.62 122 ALA A C 1
ATOM 878 O O . ALA A 1 122 ? -0.541 3.964 -0.573 1.00 92.62 122 ALA A O 1
ATOM 879 N N . VAL A 1 123 ? 1.687 3.871 -0.787 1.00 93.94 123 VAL A N 1
ATOM 880 C CA . VAL A 1 123 ? 1.687 2.558 -1.440 1.00 93.94 123 VAL A CA 1
ATOM 881 C C . VAL A 1 123 ? 1.656 1.471 -0.374 1.00 93.94 123 VAL A C 1
ATOM 883 O O . VAL A 1 123 ? 2.617 1.313 0.382 1.00 93.94 123 VAL A O 1
ATOM 886 N N . LEU A 1 124 ? 0.562 0.711 -0.342 1.00 91.94 124 LEU A N 1
ATOM 887 C CA . LEU A 1 124 ? 0.413 -0.482 0.483 1.00 91.94 124 LEU A CA 1
ATOM 888 C C . LEU A 1 124 ? 1.201 -1.652 -0.121 1.00 91.94 124 LEU A C 1
ATOM 890 O O . LEU A 1 124 ? 1.031 -1.987 -1.292 1.00 91.94 124 LEU A O 1
ATOM 894 N N . SER A 1 125 ? 2.049 -2.304 0.673 1.00 92.62 125 SER A N 1
ATOM 895 C CA . SER A 1 125 ? 2.801 -3.483 0.234 1.00 92.62 125 SER A CA 1
ATOM 896 C C . SER A 1 125 ? 3.139 -4.419 1.392 1.00 92.62 125 SER A C 1
ATOM 898 O O . SER A 1 125 ? 3.035 -4.054 2.563 1.00 92.62 125 SER A O 1
ATOM 900 N N . THR A 1 126 ? 3.551 -5.641 1.063 1.00 91.38 126 THR A N 1
ATOM 901 C CA . THR A 1 126 ? 4.018 -6.642 2.029 1.00 91.38 126 THR A CA 1
ATOM 902 C C . THR A 1 126 ? 5.256 -6.161 2.781 1.00 91.38 126 THR A C 1
ATOM 904 O O . THR A 1 126 ? 6.137 -5.518 2.207 1.00 91.38 126 THR A O 1
ATOM 907 N N . TRP A 1 127 ? 5.369 -6.556 4.043 1.00 88.00 127 TRP A N 1
ATOM 908 C CA . TRP A 1 127 ? 6.498 -6.268 4.913 1.00 88.00 127 TRP A CA 1
ATOM 909 C C . TRP A 1 127 ? 6.987 -7.532 5.628 1.00 88.00 127 TRP A C 1
ATOM 911 O O . TRP A 1 127 ? 6.255 -8.505 5.791 1.00 88.00 127 TRP A O 1
ATOM 921 N N . LYS A 1 128 ? 8.265 -7.534 6.022 1.00 85.56 128 LYS A N 1
ATOM 922 C CA . LYS A 1 128 ? 8.967 -8.746 6.471 1.00 85.56 128 LYS A CA 1
ATOM 923 C C . LYS A 1 128 ? 8.510 -9.284 7.834 1.00 85.56 128 LYS A C 1
ATOM 925 O O . LYS A 1 128 ? 8.561 -10.491 8.040 1.00 85.56 128 LYS A O 1
ATOM 930 N N . ASP A 1 129 ? 8.133 -8.413 8.770 1.00 82.31 129 ASP A N 1
ATOM 931 C CA . ASP A 1 129 ? 7.816 -8.768 10.159 1.00 82.31 129 ASP A CA 1
ATOM 932 C C . ASP A 1 129 ? 6.974 -7.677 10.854 1.00 82.31 129 ASP A C 1
ATOM 934 O O . ASP A 1 129 ? 6.622 -6.667 10.259 1.00 82.31 129 ASP A O 1
ATOM 938 N N . GLY A 1 130 ? 6.615 -7.862 12.123 1.00 77.19 130 GLY A N 1
ATOM 939 C CA . GLY A 1 130 ? 5.798 -6.892 12.862 1.00 77.19 130 GLY A CA 1
ATOM 940 C C . GLY A 1 130 ? 6.532 -5.628 13.311 1.00 77.19 130 GLY A C 1
ATOM 941 O O . GLY A 1 130 ? 5.990 -4.896 14.134 1.00 77.19 130 GLY A O 1
ATOM 942 N N . VAL A 1 131 ? 7.769 -5.385 12.856 1.00 75.25 131 VAL A N 1
ATOM 943 C CA . VAL A 1 131 ? 8.609 -4.299 13.368 1.00 75.25 131 VAL A CA 1
ATOM 944 C C . VAL A 1 131 ? 9.199 -3.469 12.229 1.00 75.25 131 VAL A C 1
ATOM 946 O O . VAL A 1 131 ? 9.816 -3.956 11.283 1.00 75.25 131 VAL A O 1
ATOM 949 N N . ASN A 1 132 ? 9.078 -2.151 12.358 1.00 76.44 132 ASN A N 1
ATOM 950 C CA . ASN A 1 132 ? 9.851 -1.210 11.559 1.00 76.44 132 ASN A CA 1
ATOM 951 C C . ASN A 1 132 ? 10.503 -0.188 12.490 1.00 76.44 132 ASN A C 1
ATOM 953 O O . ASN A 1 132 ? 9.830 0.678 13.044 1.00 76.44 132 ASN A O 1
ATOM 957 N N . LEU A 1 133 ? 11.816 -0.312 12.698 1.00 70.69 133 LEU A N 1
ATOM 958 C CA . LEU A 1 133 ? 12.542 0.514 13.669 1.00 70.69 133 LEU A CA 1
ATOM 959 C C . LEU A 1 133 ? 12.681 1.979 13.231 1.00 70.69 133 LEU A C 1
ATOM 961 O O . LEU A 1 133 ? 12.883 2.841 14.080 1.00 70.69 133 LEU A O 1
ATOM 965 N N . LEU A 1 134 ? 12.590 2.260 11.926 1.00 67.25 134 LEU A N 1
ATOM 966 C CA . LEU A 1 134 ? 12.913 3.567 11.341 1.00 67.25 134 LEU A CA 1
ATOM 967 C C . LEU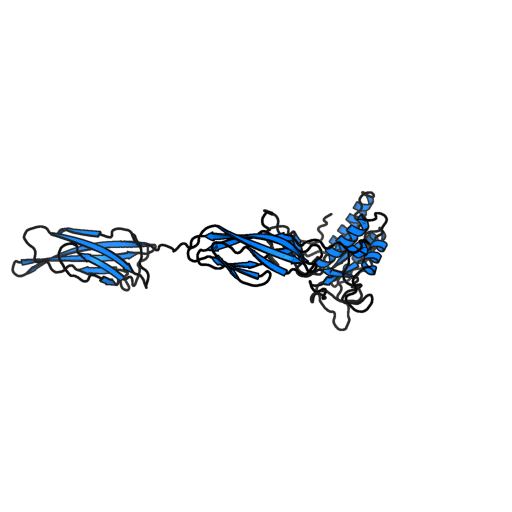 A 1 134 ? 11.788 4.127 10.450 1.00 67.25 134 LEU A C 1
ATOM 969 O O . LEU A 1 134 ? 12.036 4.999 9.621 1.00 67.25 134 LEU A O 1
ATOM 973 N N . GLY A 1 135 ? 10.548 3.653 10.604 1.00 69.94 135 GLY A N 1
ATOM 974 C CA . GLY A 1 135 ? 9.442 4.086 9.747 1.00 69.94 135 GLY A CA 1
ATOM 975 C C . GLY A 1 135 ? 8.045 3.731 10.267 1.00 69.94 135 GLY A C 1
ATOM 976 O O . GLY A 1 135 ? 7.891 3.393 11.446 1.00 69.94 135 GLY A O 1
ATOM 977 N N . PRO A 1 136 ? 7.014 3.838 9.404 1.00 72.69 136 PRO A N 1
ATOM 978 C CA . PRO A 1 136 ? 5.644 3.510 9.778 1.00 72.69 136 PRO A CA 1
ATOM 979 C C . PRO A 1 136 ? 5.551 2.063 10.260 1.00 72.69 136 PRO A C 1
ATOM 981 O O . PRO A 1 136 ? 6.232 1.175 9.737 1.00 72.69 136 PRO A O 1
ATOM 984 N N . GLN A 1 137 ? 4.743 1.850 11.299 1.00 79.25 137 GLN A N 1
ATOM 985 C CA . GLN A 1 137 ? 4.604 0.534 11.907 1.00 79.25 137 GLN A CA 1
ATOM 986 C C . GLN A 1 137 ? 3.823 -0.399 10.975 1.00 79.25 137 GLN A C 1
ATOM 988 O O . GLN A 1 137 ? 2.777 0.010 10.463 1.00 79.25 137 GLN A O 1
ATOM 993 N N . PRO A 1 138 ? 4.308 -1.633 10.751 1.00 84.38 138 PRO A N 1
ATOM 994 C CA . PRO A 1 138 ? 3.574 -2.616 9.973 1.00 84.38 138 PRO A CA 1
ATOM 995 C C . PRO A 1 138 ? 2.278 -3.035 10.674 1.00 84.38 138 PRO A C 1
ATOM 997 O O . PRO A 1 138 ? 2.172 -2.978 11.900 1.00 84.38 138 PRO A O 1
ATOM 1000 N N . PHE A 1 139 ? 1.309 -3.507 9.898 1.00 81.06 139 PHE A N 1
ATOM 1001 C CA . PHE A 1 139 ? 0.027 -4.005 10.394 1.00 81.06 139 PHE A CA 1
ATOM 1002 C C . PHE A 1 139 ? -0.386 -5.295 9.674 1.00 81.06 139 PHE A C 1
ATOM 1004 O O . PHE A 1 139 ? 0.162 -5.630 8.627 1.00 81.06 139 PHE A O 1
ATOM 1011 N N . SER A 1 140 ? -1.346 -6.027 10.241 1.00 79.88 140 SER A N 1
ATOM 1012 C CA . SER A 1 140 ? -1.897 -7.260 9.661 1.00 79.88 140 SER A CA 1
ATOM 1013 C C . SER A 1 140 ? -3.393 -7.102 9.411 1.00 79.88 140 SER A C 1
ATOM 1015 O O . SER A 1 140 ? -4.098 -6.508 10.227 1.00 79.88 140 SER A O 1
ATOM 1017 N N . PHE A 1 141 ? -3.881 -7.662 8.305 1.00 78.44 141 PHE A N 1
ATOM 1018 C CA . PHE A 1 141 ? -5.313 -7.757 8.028 1.00 78.44 141 PHE A CA 1
ATOM 1019 C C . PHE A 1 141 ? -5.942 -8.950 8.758 1.00 78.44 141 PHE A C 1
ATOM 1021 O O . PHE A 1 141 ? -5.281 -9.953 9.048 1.00 78.44 141 PHE A O 1
ATOM 1028 N N . GLU A 1 142 ? -7.242 -8.863 9.033 1.00 77.81 142 GLU A N 1
ATOM 1029 C CA . GLU A 1 142 ? -8.008 -9.998 9.546 1.00 77.81 142 GLU A CA 1
ATOM 1030 C C . GLU A 1 142 ? -7.948 -11.165 8.543 1.00 77.81 142 GLU A C 1
ATOM 1032 O O . GLU A 1 142 ? -8.131 -10.978 7.343 1.00 77.81 142 GLU A O 1
ATOM 1037 N N . GLY A 1 143 ? -7.632 -12.372 9.024 1.00 77.81 143 GLY A N 1
ATOM 1038 C CA . GLY A 1 143 ? -7.415 -13.551 8.173 1.00 77.81 143 GLY A CA 1
ATOM 1039 C C . GLY A 1 143 ? -5.983 -13.729 7.647 1.00 77.81 143 GLY A C 1
ATOM 1040 O O . GLY A 1 143 ? -5.677 -14.796 7.122 1.00 77.81 143 GLY A O 1
ATOM 1041 N N . TYR A 1 144 ? -5.089 -12.758 7.862 1.00 78.44 144 TYR A N 1
ATOM 1042 C CA . TYR A 1 144 ? -3.686 -12.786 7.419 1.00 78.44 144 TYR A CA 1
ATOM 1043 C C . TYR A 1 144 ? -2.714 -12.897 8.608 1.00 78.44 144 TYR A C 1
ATOM 1045 O O . TYR A 1 144 ? -1.756 -12.136 8.749 1.00 78.44 144 TYR A O 1
ATOM 1053 N N . THR A 1 145 ? -2.979 -13.825 9.535 1.00 80.12 145 THR A N 1
ATOM 1054 C CA . THR A 1 145 ? -2.153 -13.998 10.741 1.00 80.12 145 THR A CA 1
ATOM 1055 C C . THR A 1 145 ? -0.717 -14.386 10.382 1.00 80.12 145 THR A C 1
ATOM 1057 O O . THR A 1 145 ? -0.483 -15.427 9.777 1.00 80.12 145 THR A O 1
ATOM 1060 N N . GLY A 1 146 ? 0.249 -13.577 10.823 1.00 82.00 146 GLY A N 1
ATOM 1061 C CA . GLY A 1 146 ? 1.673 -13.791 10.549 1.00 82.00 146 GLY A CA 1
ATOM 1062 C C . GLY A 1 146 ? 2.178 -13.112 9.275 1.00 82.00 146 GLY A C 1
ATOM 1063 O O . GLY A 1 146 ? 3.381 -13.156 9.023 1.00 82.00 146 GLY A O 1
ATOM 1064 N N . GLU A 1 147 ? 1.301 -12.450 8.519 1.00 88.12 147 GLU A N 1
ATOM 1065 C CA . GLU A 1 147 ? 1.675 -11.579 7.407 1.00 88.12 147 GLU A CA 1
ATOM 1066 C C . GLU A 1 147 ? 1.575 -10.112 7.826 1.00 88.12 147 GLU A C 1
ATOM 1068 O O . GLU A 1 147 ? 0.683 -9.718 8.583 1.00 88.12 147 GLU A O 1
ATOM 1073 N N . TYR A 1 148 ? 2.504 -9.299 7.334 1.00 87.75 148 TYR A N 1
ATOM 1074 C CA . TYR A 1 148 ? 2.606 -7.890 7.688 1.00 87.75 148 TYR A CA 1
ATOM 1075 C C . TYR A 1 148 ? 2.608 -7.035 6.433 1.00 87.75 148 TYR A C 1
ATOM 1077 O O . TYR A 1 148 ? 3.134 -7.428 5.392 1.00 87.75 148 TYR A O 1
ATOM 1085 N N . PHE A 1 149 ? 2.036 -5.848 6.555 1.00 89.62 149 PHE A N 1
ATOM 1086 C CA . PHE A 1 149 ? 1.898 -4.875 5.488 1.00 89.62 149 PHE A CA 1
ATOM 1087 C C . PHE A 1 149 ? 2.342 -3.509 5.986 1.00 89.62 149 PHE A C 1
ATOM 1089 O O . PHE A 1 149 ? 2.275 -3.215 7.179 1.00 89.62 149 PHE A O 1
ATOM 1096 N N . ILE A 1 150 ? 2.806 -2.674 5.067 1.00 89.94 150 ILE A N 1
ATOM 1097 C CA . ILE A 1 150 ? 3.200 -1.299 5.340 1.00 89.94 150 ILE A CA 1
ATOM 1098 C C . ILE A 1 150 ? 2.642 -0.389 4.253 1.00 89.94 150 ILE A C 1
ATOM 1100 O O . ILE A 1 150 ? 2.574 -0.775 3.087 1.00 89.94 150 ILE A O 1
ATOM 1104 N N . GLU A 1 151 ? 2.292 0.832 4.636 1.00 90.62 151 GLU A N 1
ATOM 1105 C CA . GLU A 1 151 ? 2.079 1.925 3.696 1.00 90.62 151 GLU A CA 1
ATOM 1106 C C . GLU A 1 151 ? 3.344 2.793 3.656 1.00 90.62 151 GLU A C 1
ATOM 1108 O O . GLU A 1 151 ? 3.824 3.250 4.698 1.00 90.62 151 GLU A O 1
ATOM 1113 N N . ALA A 1 152 ? 3.920 2.991 2.467 1.00 90.25 152 ALA A N 1
ATOM 1114 C CA . ALA A 1 152 ? 5.189 3.696 2.309 1.00 90.25 152 ALA A CA 1
ATOM 1115 C C . ALA A 1 152 ? 5.197 4.697 1.144 1.00 90.25 152 ALA A C 1
ATOM 1117 O O . ALA A 1 152 ? 4.417 4.605 0.195 1.00 90.25 152 ALA A O 1
ATOM 1118 N N . ASN A 1 153 ? 6.131 5.648 1.232 1.00 95.25 153 ASN A N 1
ATOM 1119 C CA . ASN A 1 153 ? 6.351 6.709 0.255 1.00 95.25 153 ASN A CA 1
ATOM 1120 C C . ASN A 1 153 ? 7.773 6.631 -0.308 1.00 95.25 153 ASN A C 1
ATOM 1122 O O . ASN A 1 153 ? 8.726 6.429 0.446 1.00 95.25 153 ASN A O 1
ATOM 1126 N N . GLY A 1 154 ? 7.927 6.885 -1.603 1.00 97.19 154 GLY A N 1
ATOM 1127 C CA . GLY A 1 154 ? 9.227 7.021 -2.247 1.00 97.19 154 GLY A CA 1
ATOM 1128 C C . GLY A 1 154 ? 9.194 6.697 -3.734 1.00 97.19 154 GLY A C 1
ATOM 1129 O O . GLY A 1 154 ? 8.367 5.921 -4.211 1.00 97.19 154 GLY A O 1
ATOM 1130 N N . THR A 1 155 ? 10.170 7.217 -4.480 1.00 98.62 155 THR A N 1
ATOM 1131 C CA . THR A 1 155 ? 10.445 6.721 -5.844 1.00 98.62 155 THR A CA 1
ATOM 1132 C C . THR A 1 155 ? 10.83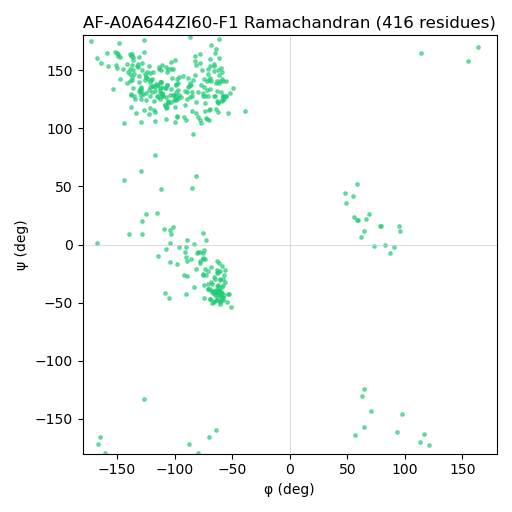8 5.238 -5.844 1.00 98.62 155 THR A C 1
ATOM 1134 O O . THR A 1 155 ? 10.607 4.531 -6.822 1.00 98.62 155 THR A O 1
ATOM 1137 N N . SER A 1 156 ? 11.325 4.728 -4.709 1.00 97.81 156 SER A N 1
ATOM 1138 C CA . SER A 1 156 ? 11.533 3.304 -4.432 1.00 97.81 156 SER A CA 1
ATOM 1139 C C . SER A 1 156 ? 10.248 2.466 -4.439 1.00 97.81 156 SER A C 1
ATOM 1141 O O . SER A 1 156 ? 10.349 1.263 -4.679 1.00 97.81 156 SER A O 1
ATOM 1143 N N . MET A 1 157 ? 9.078 3.077 -4.214 1.00 98.06 157 MET A N 1
ATOM 1144 C CA . MET A 1 157 ? 7.750 2.453 -4.311 1.00 98.06 157 MET A CA 1
ATOM 1145 C C . MET A 1 157 ? 7.150 2.616 -5.715 1.00 98.06 157 MET A C 1
ATOM 1147 O O . MET A 1 157 ? 6.391 1.760 -6.159 1.00 98.06 157 MET A O 1
ATOM 1151 N N . ALA A 1 158 ? 7.549 3.658 -6.450 1.00 98.75 158 ALA A N 1
ATOM 1152 C CA . ALA A 1 158 ? 7.145 3.877 -7.839 1.00 98.75 158 ALA A CA 1
ATOM 1153 C C . ALA A 1 158 ? 7.850 2.927 -8.823 1.00 98.75 158 ALA A C 1
ATOM 1155 O O . ALA A 1 158 ? 7.195 2.307 -9.658 1.00 98.75 158 ALA A O 1
ATOM 1156 N N . ALA A 1 159 ? 9.172 2.756 -8.706 1.00 98.81 159 ALA A N 1
ATOM 1157 C CA . ALA A 1 159 ? 9.959 1.920 -9.619 1.00 98.81 159 ALA A CA 1
ATOM 1158 C C . ALA A 1 159 ? 9.430 0.470 -9.779 1.00 98.81 159 ALA A C 1
ATOM 1160 O O . ALA A 1 159 ? 9.318 0.008 -10.919 1.00 98.81 159 ALA A O 1
ATOM 1161 N N . PRO A 1 160 ? 9.002 -0.230 -8.706 1.00 98.75 160 PRO A N 1
ATOM 1162 C CA . PRO A 1 160 ? 8.414 -1.563 -8.819 1.00 98.75 160 PRO A CA 1
ATOM 1163 C C . PRO A 1 160 ? 7.132 -1.637 -9.656 1.00 98.75 160 PRO A C 1
ATOM 1165 O O . PRO A 1 160 ? 6.910 -2.664 -10.294 1.00 98.75 160 PRO A O 1
ATOM 1168 N N . HIS A 1 161 ? 6.313 -0.579 -9.709 1.00 98.69 161 HIS A N 1
ATOM 1169 C CA . HIS A 1 161 ? 5.127 -0.555 -10.575 1.00 98.69 161 HIS A CA 1
ATOM 1170 C C . HIS A 1 161 ? 5.537 -0.641 -12.049 1.00 98.69 161 HIS A C 1
ATOM 1172 O O . HIS A 1 161 ? 5.041 -1.493 -12.783 1.00 98.69 161 HIS A O 1
ATOM 1178 N N . VAL A 1 162 ? 6.516 0.169 -12.467 1.00 98.81 162 VAL A N 1
ATOM 1179 C CA . VAL A 1 162 ? 7.053 0.152 -13.840 1.00 98.81 162 VAL A CA 1
ATOM 1180 C C . VAL A 1 162 ? 7.738 -1.182 -14.146 1.00 98.81 162 VAL A C 1
ATOM 1182 O O . VAL A 1 162 ? 7.543 -1.744 -15.222 1.00 98.81 162 VAL A O 1
ATOM 1185 N N . ALA A 1 163 ? 8.486 -1.746 -13.191 1.00 98.81 163 ALA A N 1
ATOM 1186 C CA . ALA A 1 163 ? 9.064 -3.083 -13.338 1.00 98.81 163 ALA A CA 1
ATOM 1187 C C . ALA A 1 163 ? 7.986 -4.171 -13.513 1.00 98.81 163 ALA A C 1
ATOM 1189 O O . ALA A 1 163 ? 8.174 -5.096 -14.305 1.00 98.81 163 ALA A O 1
ATOM 1190 N N . GLY A 1 164 ? 6.850 -4.042 -12.822 1.00 98.44 164 GLY A N 1
ATOM 1191 C CA . GLY A 1 164 ? 5.681 -4.903 -12.988 1.00 98.44 164 GLY A CA 1
ATOM 1192 C C . GLY A 1 164 ? 5.065 -4.794 -14.383 1.00 98.44 164 GLY A C 1
ATOM 1193 O O . GLY A 1 164 ? 4.857 -5.817 -15.033 1.00 98.44 164 GLY A O 1
ATOM 1194 N N . VAL A 1 165 ? 4.852 -3.576 -14.890 1.00 98.50 165 VAL A N 1
ATOM 1195 C CA . VAL A 1 165 ? 4.344 -3.359 -16.259 1.00 98.50 165 VAL A CA 1
ATOM 1196 C C . VAL A 1 165 ? 5.299 -3.934 -17.303 1.00 98.50 165 VAL A C 1
ATOM 1198 O O . VAL A 1 165 ? 4.868 -4.641 -18.215 1.00 98.50 165 VAL A O 1
ATOM 1201 N N . ALA A 1 166 ? 6.606 -3.720 -17.140 1.00 98.69 166 ALA A N 1
ATOM 1202 C CA . ALA A 1 166 ? 7.612 -4.328 -18.000 1.00 98.69 166 ALA A CA 1
ATOM 1203 C C . ALA A 1 166 ? 7.540 -5.865 -17.984 1.00 98.69 166 ALA A C 1
ATOM 1205 O O . ALA A 1 166 ? 7.643 -6.499 -19.035 1.00 98.69 166 ALA A O 1
ATOM 1206 N N . ALA A 1 167 ? 7.332 -6.470 -16.810 1.00 98.31 167 ALA A N 1
ATOM 1207 C CA . ALA A 1 167 ? 7.199 -7.917 -16.676 1.00 98.31 167 ALA A CA 1
ATOM 1208 C C . ALA A 1 167 ? 5.928 -8.441 -17.356 1.00 98.31 167 ALA A C 1
ATOM 1210 O O . ALA A 1 167 ? 5.997 -9.448 -18.059 1.00 98.31 167 ALA A O 1
ATOM 1211 N N . LEU A 1 168 ? 4.797 -7.741 -17.212 1.00 98.00 168 LEU A N 1
ATOM 1212 C CA . LEU A 1 168 ? 3.552 -8.074 -17.908 1.00 98.00 168 LEU A CA 1
ATOM 1213 C C . LEU A 1 168 ? 3.730 -8.022 -19.428 1.00 98.00 168 LEU A C 1
ATOM 1215 O O . LEU A 1 168 ? 3.327 -8.951 -20.122 1.00 98.00 168 LEU A O 1
ATOM 1219 N N . LEU A 1 169 ? 4.395 -6.986 -19.946 1.00 98.00 169 LEU A N 1
ATOM 1220 C CA . LEU A 1 169 ? 4.696 -6.865 -21.372 1.00 98.00 169 LEU A CA 1
ATOM 1221 C C . LEU A 1 169 ? 5.566 -8.024 -21.871 1.00 98.00 169 LEU A C 1
ATOM 1223 O O . LEU A 1 169 ? 5.212 -8.663 -22.860 1.00 98.00 169 LEU A O 1
ATOM 1227 N N . MET A 1 170 ? 6.666 -8.335 -21.179 1.00 97.00 170 MET A N 1
ATOM 1228 C CA . MET A 1 170 ? 7.546 -9.451 -21.559 1.00 97.00 170 MET A CA 1
ATOM 1229 C C . MET A 1 170 ? 6.865 -10.819 -21.436 1.00 97.00 170 MET A C 1
ATOM 1231 O O . MET A 1 170 ? 7.204 -11.735 -22.181 1.00 97.00 170 MET A O 1
ATOM 1235 N N . ALA A 1 171 ? 5.914 -10.971 -20.512 1.00 95.88 171 ALA A N 1
ATOM 1236 C CA . ALA A 1 171 ? 5.109 -12.182 -20.390 1.00 95.88 171 ALA A CA 1
ATOM 1237 C C . ALA A 1 171 ? 4.048 -12.289 -21.497 1.00 95.88 171 ALA A C 1
ATOM 1239 O O . ALA A 1 171 ? 3.756 -13.393 -21.953 1.00 95.88 171 ALA A O 1
ATOM 1240 N N . SER A 1 172 ? 3.484 -11.157 -21.934 1.00 96.06 172 SER A N 1
ATOM 1241 C CA . SER A 1 172 ? 2.470 -11.110 -22.995 1.00 96.06 172 SER A CA 1
ATOM 1242 C C . SER A 1 172 ? 3.026 -11.502 -24.365 1.00 96.06 172 SER A C 1
ATOM 1244 O O . SER A 1 172 ? 2.330 -12.141 -25.152 1.00 96.06 172 SER A O 1
ATOM 1246 N N . ASP A 1 173 ? 4.287 -11.157 -24.632 1.00 95.31 173 ASP A N 1
ATOM 1247 C CA . ASP A 1 173 ? 4.997 -11.524 -25.851 1.00 95.31 173 ASP A CA 1
ATOM 1248 C C . ASP A 1 173 ? 6.480 -11.796 -25.529 1.00 95.31 173 ASP A C 1
ATOM 1250 O O . ASP A 1 173 ? 7.265 -10.856 -25.348 1.00 95.31 173 ASP A O 1
ATOM 1254 N N . PRO A 1 174 ? 6.898 -13.078 -25.489 1.00 92.31 174 PRO A N 1
ATOM 1255 C CA . PRO A 1 174 ? 8.282 -13.456 -25.208 1.00 92.31 174 PRO A CA 1
ATOM 1256 C C . PRO A 1 174 ? 9.313 -12.880 -26.191 1.00 92.31 174 PRO A C 1
ATOM 1258 O O . PRO A 1 174 ? 10.505 -12.850 -25.868 1.00 92.31 174 PRO A O 1
ATOM 1261 N N . SER A 1 175 ? 8.886 -12.432 -27.382 1.00 95.06 175 SER A N 1
ATOM 1262 C CA . SER A 1 175 ? 9.762 -11.826 -28.390 1.00 95.06 175 SER A CA 1
ATOM 1263 C C . SER A 1 175 ? 10.134 -10.375 -28.081 1.00 95.06 175 SER A C 1
ATOM 1265 O O . SER A 1 175 ? 11.102 -9.858 -28.646 1.00 95.06 175 SER A O 1
ATOM 1267 N N . TYR A 1 176 ? 9.414 -9.710 -27.172 1.00 97.50 176 TYR A N 1
ATOM 1268 C CA . TYR A 1 176 ? 9.700 -8.325 -26.824 1.00 97.50 176 TYR A CA 1
ATOM 1269 C C . TYR A 1 176 ? 11.086 -8.180 -26.202 1.00 97.50 176 TYR A C 1
ATOM 1271 O O . TYR A 1 176 ? 11.412 -8.791 -25.182 1.00 97.50 176 TYR A O 1
ATOM 1279 N N . THR A 1 177 ? 11.905 -7.323 -26.812 1.00 97.88 177 THR A N 1
ATOM 1280 C CA . THR A 1 177 ? 13.211 -6.908 -26.288 1.00 97.88 177 THR A CA 1
ATOM 1281 C C . THR A 1 177 ? 13.046 -5.868 -25.179 1.00 97.88 177 THR A C 1
ATOM 1283 O O . THR A 1 177 ? 11.997 -5.234 -25.065 1.00 97.88 177 THR A O 1
ATOM 1286 N N . ALA A 1 178 ? 14.094 -5.639 -24.381 1.00 98.12 178 ALA A N 1
ATOM 1287 C CA . ALA A 1 178 ? 14.107 -4.560 -23.386 1.00 98.12 178 ALA A CA 1
ATOM 1288 C C . ALA A 1 178 ? 13.743 -3.194 -24.002 1.00 98.12 178 ALA A C 1
ATOM 1290 O O . ALA A 1 178 ? 12.926 -2.465 -23.447 1.00 98.12 178 ALA A O 1
ATOM 1291 N N . GLU A 1 179 ? 14.282 -2.890 -25.185 1.00 98.06 179 GLU A N 1
ATOM 1292 C CA . GLU A 1 179 ? 13.980 -1.666 -25.932 1.00 98.06 179 GLU A CA 1
ATOM 1293 C C . GLU A 1 179 ? 12.515 -1.602 -26.384 1.00 98.06 179 GLU A C 1
ATOM 1295 O O . GLU A 1 179 ? 11.864 -0.573 -26.220 1.00 98.06 179 GLU A O 1
ATOM 1300 N N . THR A 1 180 ? 11.960 -2.709 -26.892 1.00 98.25 180 THR A N 1
ATOM 1301 C CA . THR A 1 180 ? 10.543 -2.771 -27.295 1.00 98.25 180 THR A CA 1
ATOM 1302 C C . THR A 1 180 ? 9.622 -2.482 -26.110 1.00 98.25 180 THR A C 1
ATOM 1304 O O . THR A 1 180 ? 8.665 -1.721 -26.239 1.00 98.25 180 THR A O 1
ATOM 1307 N N . VAL A 1 181 ? 9.931 -3.057 -24.945 1.00 98.62 181 VAL A N 1
ATOM 1308 C CA . VAL A 1 181 ? 9.173 -2.855 -23.703 1.00 98.62 181 VAL A CA 1
ATOM 1309 C C . VAL A 1 181 ? 9.282 -1.411 -23.215 1.00 98.62 181 VAL A C 1
ATOM 1311 O O . VAL A 1 181 ? 8.253 -0.790 -22.964 1.00 98.62 181 VAL A O 1
ATOM 1314 N N . ARG A 1 182 ? 10.502 -0.857 -23.142 1.00 98.56 182 ARG A N 1
ATOM 1315 C CA . ARG A 1 182 ? 10.755 0.552 -22.781 1.00 98.56 182 ARG A CA 1
ATOM 1316 C C . ARG A 1 182 ? 9.962 1.503 -23.680 1.00 98.56 182 ARG A C 1
ATOM 1318 O O . ARG A 1 182 ? 9.212 2.338 -23.186 1.00 98.56 182 ARG A O 1
ATOM 1325 N N . ASN A 1 183 ? 10.043 1.307 -24.996 1.00 98.06 183 ASN A N 1
ATOM 1326 C CA . ASN A 1 183 ? 9.336 2.129 -25.976 1.00 98.06 183 ASN A CA 1
ATOM 1327 C C . ASN A 1 183 ? 7.815 2.030 -25.844 1.00 98.06 183 ASN A C 1
ATOM 1329 O O . ASN A 1 183 ? 7.143 3.054 -25.926 1.00 98.06 183 ASN A O 1
ATOM 1333 N N . LYS A 1 184 ? 7.266 0.830 -25.617 1.00 97.75 184 LYS A N 1
ATOM 1334 C CA . LYS A 1 184 ? 5.824 0.656 -25.392 1.00 97.75 184 LYS A CA 1
ATOM 1335 C C . LYS A 1 184 ? 5.353 1.418 -24.162 1.00 97.75 184 LYS A C 1
ATOM 1337 O O . LYS A 1 184 ? 4.430 2.206 -24.296 1.00 97.75 184 LYS A O 1
ATOM 1342 N N . MET A 1 185 ? 6.021 1.246 -23.018 1.00 98.25 185 MET A N 1
ATOM 1343 C CA . MET A 1 185 ? 5.664 1.965 -21.787 1.00 98.25 185 MET A CA 1
ATOM 1344 C C . MET A 1 185 ? 5.686 3.485 -21.987 1.00 98.25 185 MET A C 1
ATOM 1346 O O . MET A 1 185 ? 4.754 4.161 -21.570 1.00 98.25 185 MET A O 1
ATOM 1350 N N . ASN A 1 186 ? 6.704 4.015 -22.672 1.00 97.56 186 ASN A N 1
ATOM 1351 C CA . ASN A 1 186 ? 6.821 5.451 -22.935 1.00 97.56 186 ASN A CA 1
ATOM 1352 C C . ASN A 1 186 ? 5.747 5.974 -23.899 1.00 97.56 186 ASN A C 1
ATOM 1354 O O . ASN A 1 186 ? 5.232 7.069 -23.713 1.00 97.56 186 ASN A O 1
ATOM 1358 N N . GLN A 1 187 ? 5.415 5.214 -24.945 1.00 96.00 187 GLN A N 1
ATOM 1359 C CA . GLN A 1 187 ? 4.434 5.629 -25.956 1.00 96.00 187 GLN A CA 1
ATOM 1360 C C . GLN A 1 187 ? 2.993 5.586 -25.449 1.00 96.00 187 GLN A C 1
ATOM 1362 O O . GLN A 1 187 ? 2.145 6.296 -25.985 1.00 96.00 187 GLN A O 1
ATOM 1367 N N . THR A 1 188 ? 2.709 4.733 -24.467 1.00 95.25 188 THR A N 1
ATOM 1368 C CA . THR A 1 188 ? 1.364 4.559 -23.910 1.00 95.25 188 THR A CA 1
ATOM 1369 C C . THR A 1 188 ? 1.185 5.221 -22.553 1.00 95.25 188 THR A C 1
ATOM 1371 O O . THR A 1 188 ? 0.108 5.105 -21.980 1.00 95.25 188 THR A O 1
ATOM 1374 N N . ALA A 1 189 ? 2.215 5.886 -22.026 1.00 96.12 189 ALA A N 1
ATOM 1375 C CA . ALA A 1 189 ? 2.102 6.638 -20.789 1.00 96.12 189 ALA A CA 1
ATOM 1376 C C . ALA A 1 189 ? 1.052 7.752 -20.926 1.00 96.12 189 ALA A C 1
ATOM 1378 O O . ALA A 1 189 ? 0.948 8.418 -21.960 1.00 96.12 189 ALA A O 1
ATOM 1379 N N . LEU A 1 190 ? 0.276 7.960 -19.864 1.00 94.56 190 LEU A N 1
ATOM 1380 C CA . LEU A 1 190 ? -0.638 9.086 -19.761 1.00 94.56 190 LEU A CA 1
ATOM 1381 C C . LEU A 1 190 ? 0.181 10.355 -19.525 1.00 94.56 190 LEU A C 1
ATOM 1383 O O . LEU A 1 190 ? 0.721 10.538 -18.437 1.00 94.56 190 LEU A O 1
ATOM 1387 N N . ASP A 1 191 ? 0.257 11.227 -20.526 1.00 94.00 191 ASP A N 1
ATOM 1388 C CA . ASP A 1 191 ? 0.947 12.515 -20.430 1.00 94.00 191 ASP A CA 1
ATOM 1389 C C . ASP A 1 191 ? 0.263 13.420 -19.384 1.00 94.00 191 ASP A C 1
ATOM 1391 O O . ASP A 1 191 ? -0.911 13.780 -19.515 1.00 94.00 191 ASP A O 1
ATOM 1395 N N . LEU A 1 192 ? 0.997 13.754 -18.319 1.00 91.06 192 LEU A N 1
ATOM 1396 C CA . LEU A 1 192 ? 0.522 14.545 -17.173 1.00 91.06 192 LEU A CA 1
ATOM 1397 C C . LEU A 1 192 ? 1.086 15.971 -17.147 1.00 91.06 192 LEU A C 1
ATOM 1399 O O . LEU A 1 192 ? 0.757 16.753 -16.249 1.00 91.06 192 LEU A O 1
ATOM 1403 N N . GLY A 1 193 ? 1.975 16.299 -18.080 1.00 84.44 193 GLY A N 1
ATOM 1404 C CA . GLY A 1 193 ? 2.801 17.490 -18.016 1.00 84.44 193 GLY A CA 1
ATOM 1405 C C . GLY A 1 193 ? 2.692 18.348 -19.267 1.00 84.44 193 GLY A C 1
ATOM 1406 O O . GLY A 1 193 ? 1.596 18.687 -19.719 1.00 84.44 193 GLY A O 1
ATOM 1407 N N . THR A 1 194 ? 3.832 18.784 -19.799 1.00 78.31 194 THR A N 1
ATOM 1408 C CA . THR A 1 194 ? 3.855 19.433 -21.119 1.00 78.31 194 THR A CA 1
ATOM 1409 C C . THR A 1 194 ? 3.974 18.386 -22.209 1.00 78.31 194 THR A C 1
ATOM 1411 O O . THR A 1 194 ? 4.811 17.506 -22.069 1.00 78.31 194 THR A O 1
ATOM 1414 N N . SER A 1 195 ? 3.235 18.559 -23.314 1.00 84.50 195 SER A N 1
ATOM 1415 C CA . SER A 1 195 ? 3.165 17.580 -24.408 1.00 84.50 195 SER A CA 1
ATOM 1416 C C . SER A 1 195 ? 4.507 16.901 -24.714 1.00 84.50 195 SER A C 1
ATOM 1418 O O . SER A 1 195 ? 5.444 17.552 -25.189 1.00 84.50 195 SER A O 1
ATOM 1420 N N . GLY A 1 196 ? 4.568 15.591 -24.476 1.00 87.88 196 GLY A N 1
ATOM 1421 C CA . GLY A 1 196 ? 5.764 14.774 -24.663 1.00 87.88 196 GLY A CA 1
ATOM 1422 C C . GLY A 1 196 ? 6.552 14.547 -23.371 1.00 87.88 196 GLY A C 1
ATOM 1423 O O . GLY A 1 196 ? 5.980 14.377 -22.304 1.00 87.88 196 GLY A O 1
ATOM 1424 N N . LYS A 1 197 ? 7.885 14.465 -23.483 1.00 93.75 197 LYS A N 1
ATOM 1425 C CA . LYS A 1 197 ? 8.765 14.204 -22.336 1.00 93.75 197 LYS A CA 1
ATOM 1426 C C . LYS A 1 197 ? 9.121 15.507 -21.618 1.00 93.75 197 LYS A C 1
ATOM 1428 O O . LYS A 1 197 ? 9.689 16.401 -22.248 1.00 93.75 197 LYS A O 1
ATOM 1433 N N . ASP A 1 198 ? 8.908 15.569 -20.306 1.00 93.75 198 ASP A N 1
ATOM 1434 C CA . ASP A 1 198 ? 9.358 16.682 -19.461 1.00 93.75 198 ASP A CA 1
ATOM 1435 C C . ASP A 1 198 ? 10.190 16.250 -18.237 1.00 93.75 198 ASP A C 1
ATOM 1437 O O . ASP A 1 198 ? 10.407 15.067 -17.983 1.00 93.75 198 ASP A O 1
ATOM 1441 N N . ASN A 1 199 ? 10.695 17.229 -17.477 1.00 94.25 199 ASN A N 1
ATOM 1442 C CA . ASN A 1 199 ? 11.610 16.995 -16.352 1.00 94.25 199 ASN A CA 1
ATOM 1443 C C . ASN A 1 199 ? 10.917 16.559 -15.043 1.00 94.25 199 ASN A C 1
ATOM 1445 O O . ASN A 1 199 ? 11.602 16.305 -14.047 1.00 94.25 199 ASN A O 1
ATOM 1449 N N . LEU A 1 200 ? 9.584 16.577 -14.989 1.00 93.56 200 LEU A N 1
ATOM 1450 C CA . LEU A 1 200 ? 8.783 16.288 -13.797 1.00 93.56 200 LEU A CA 1
ATOM 1451 C C . LEU A 1 200 ? 8.151 14.900 -13.885 1.00 93.56 200 LEU A C 1
ATOM 1453 O O . LEU A 1 200 ? 8.191 14.156 -12.907 1.00 93.56 200 LEU A O 1
ATOM 1457 N N . TYR A 1 201 ? 7.573 14.586 -15.041 1.00 95.75 201 TYR A N 1
ATOM 1458 C CA . TYR A 1 201 ? 6.775 13.392 -15.292 1.00 95.75 201 TYR A CA 1
ATOM 1459 C C . TYR A 1 201 ? 7.428 12.445 -16.303 1.00 95.75 201 TYR A C 1
ATOM 1461 O O . TYR A 1 201 ? 6.967 11.314 -16.461 1.00 95.75 201 TYR A O 1
ATOM 1469 N N . GLY A 1 202 ? 8.497 12.872 -16.985 1.00 96.56 202 GLY A N 1
ATOM 1470 C CA . GLY A 1 202 ? 9.016 12.129 -18.126 1.00 96.56 202 GLY A CA 1
ATOM 1471 C C . GLY A 1 202 ? 7.950 12.080 -19.216 1.00 96.56 202 GLY A C 1
ATOM 1472 O O . GLY A 1 202 ? 7.373 13.114 -19.535 1.00 96.56 202 GLY A O 1
ATOM 1473 N N . TYR A 1 203 ? 7.667 10.895 -19.754 1.00 97.56 203 TYR A N 1
ATOM 1474 C CA . TYR A 1 203 ? 6.551 10.650 -20.672 1.00 97.56 203 TYR A CA 1
ATOM 1475 C C . TYR A 1 203 ? 5.173 10.603 -19.986 1.00 97.56 203 TYR A C 1
ATOM 1477 O O . TYR A 1 203 ? 4.165 10.544 -20.682 1.00 97.56 203 TYR A O 1
ATOM 1485 N N . GLY A 1 204 ? 5.109 10.625 -18.648 1.00 97.44 204 GLY A N 1
ATOM 1486 C CA . GLY A 1 204 ? 3.854 10.601 -17.897 1.00 97.44 204 GLY A CA 1
ATOM 1487 C C . GLY A 1 204 ? 3.670 9.367 -17.014 1.00 97.44 204 GLY A C 1
ATOM 1488 O O . GLY A 1 204 ? 4.627 8.659 -16.697 1.00 97.44 204 GLY A O 1
ATOM 1489 N N . LEU A 1 205 ? 2.432 9.120 -16.582 1.00 97.81 205 LEU A N 1
ATOM 1490 C CA . LEU A 1 205 ? 2.074 7.962 -15.759 1.00 97.81 205 LEU A CA 1
ATOM 1491 C C . LEU A 1 205 ? 2.075 6.682 -16.601 1.00 97.81 205 LEU A C 1
ATOM 1493 O O . LEU A 1 205 ? 1.404 6.613 -17.628 1.00 97.81 205 LEU A O 1
ATOM 1497 N N . VAL A 1 206 ? 2.795 5.654 -16.147 1.00 98.00 206 VAL A N 1
ATOM 1498 C CA . VAL A 1 206 ? 2.776 4.329 -16.779 1.00 98.00 206 VAL A CA 1
ATOM 1499 C C . VAL A 1 206 ? 1.353 3.755 -16.825 1.00 98.00 206 VAL A C 1
ATOM 1501 O O . VAL A 1 206 ? 0.679 3.665 -15.801 1.00 98.00 206 VAL A O 1
ATOM 1504 N N . ASP A 1 207 ? 0.917 3.328 -18.011 1.00 94.50 207 ASP A N 1
ATOM 1505 C CA . ASP A 1 207 ? -0.392 2.705 -18.235 1.00 94.50 207 ASP A CA 1
ATOM 1506 C C . ASP A 1 207 ? -0.204 1.264 -18.726 1.00 94.50 207 ASP A C 1
ATOM 1508 O O . ASP A 1 207 ? 0.196 1.015 -19.867 1.00 94.50 207 ASP A O 1
ATOM 1512 N N . ALA A 1 208 ? -0.469 0.302 -17.840 1.00 94.19 208 ALA A N 1
ATOM 1513 C CA . ALA A 1 208 ? -0.325 -1.117 -18.145 1.00 94.19 208 ALA A CA 1
ATOM 1514 C C . ALA A 1 208 ? -1.329 -1.591 -19.204 1.00 94.19 208 ALA A C 1
ATOM 1516 O O . ALA A 1 208 ? -0.974 -2.382 -20.080 1.00 94.19 208 ALA A O 1
ATOM 1517 N N . SER A 1 209 ? -2.570 -1.108 -19.131 1.00 90.81 209 SER A N 1
ATOM 1518 C CA . SER A 1 209 ? -3.669 -1.532 -19.997 1.00 90.81 209 SER A CA 1
ATOM 1519 C C . SER A 1 209 ? -3.412 -1.097 -21.433 1.00 90.81 209 SER A C 1
ATOM 1521 O O . SER A 1 209 ? -3.406 -1.936 -22.340 1.00 90.81 209 SER A O 1
ATOM 1523 N N . LEU A 1 210 ? -3.086 0.185 -21.634 1.00 90.62 210 LEU A N 1
ATOM 1524 C CA . LEU A 1 210 ? -2.721 0.701 -22.951 1.00 90.62 210 LEU A CA 1
ATOM 1525 C C . LEU A 1 210 ? -1.438 0.048 -23.476 1.00 90.62 210 LEU A C 1
ATOM 1527 O O . LEU A 1 210 ? -1.391 -0.322 -24.652 1.00 90.62 210 LEU A O 1
ATOM 1531 N N . ALA A 1 211 ? -0.424 -0.168 -22.628 1.00 93.56 211 ALA A N 1
ATOM 1532 C CA . ALA A 1 211 ? 0.820 -0.822 -23.045 1.00 93.56 211 ALA A CA 1
ATOM 1533 C C . ALA A 1 211 ? 0.588 -2.256 -23.558 1.00 93.56 211 ALA A C 1
ATOM 1535 O O . ALA A 1 211 ? 1.186 -2.673 -24.559 1.00 93.56 211 ALA A O 1
ATOM 1536 N N . LEU A 1 212 ? -0.302 -3.000 -22.895 1.00 93.25 212 LEU A N 1
ATOM 1537 C CA . LEU A 1 212 ? -0.701 -4.359 -23.266 1.00 93.25 212 LEU A CA 1
ATOM 1538 C C . LEU A 1 212 ? -1.701 -4.399 -24.433 1.00 93.25 212 LEU A C 1
ATOM 1540 O O . LEU A 1 212 ? -2.018 -5.481 -24.924 1.00 93.25 212 LEU A O 1
ATOM 1544 N N . GLY A 1 213 ? -2.193 -3.246 -24.900 1.00 88.81 213 GLY A N 1
ATOM 1545 C CA . GLY A 1 213 ? -3.233 -3.177 -25.928 1.00 88.81 213 GLY A CA 1
ATOM 1546 C C . GLY A 1 213 ? -4.574 -3.741 -25.456 1.00 88.81 213 GLY A C 1
ATOM 1547 O O . GLY A 1 213 ? -5.399 -4.150 -26.275 1.00 88.81 213 GLY A O 1
ATOM 1548 N N . ILE A 1 214 ? -4.788 -3.784 -24.142 1.00 81.75 214 ILE A N 1
ATOM 1549 C CA . ILE A 1 214 ? -6.083 -4.094 -23.555 1.00 81.75 214 ILE A CA 1
ATOM 1550 C C . ILE A 1 214 ? -6.936 -2.844 -23.791 1.00 81.75 214 ILE A C 1
ATOM 1552 O O . ILE A 1 214 ? -6.529 -1.738 -23.443 1.00 81.75 214 ILE A O 1
ATOM 1556 N N . GLY A 1 215 ? -8.075 -3.001 -24.477 1.00 70.44 215 GLY A N 1
ATOM 1557 C CA . GLY A 1 215 ? -9.027 -1.908 -24.717 1.00 70.44 215 GLY A CA 1
ATOM 1558 C C . GLY A 1 215 ? -9.632 -1.382 -23.410 1.00 70.44 215 GLY A C 1
ATOM 1559 O O . GLY A 1 215 ? -9.088 -1.622 -22.338 1.00 70.44 215 GLY A O 1
ATOM 1560 N N . SER A 1 216 ? -10.782 -0.698 -23.462 1.00 64.56 216 SER A N 1
ATOM 1561 C CA . SER A 1 216 ? -11.462 -0.306 -22.219 1.00 64.56 216 SER A CA 1
ATOM 1562 C C . SER A 1 216 ? -11.671 -1.546 -21.347 1.00 64.56 216 SER A C 1
ATOM 1564 O O . SER A 1 216 ? -12.415 -2.455 -21.734 1.00 64.56 216 SER A O 1
ATOM 1566 N N . ILE A 1 217 ? -10.993 -1.590 -20.203 1.00 61.94 217 ILE A N 1
ATOM 1567 C CA . ILE A 1 217 ? -11.298 -2.546 -19.150 1.00 61.94 217 ILE A CA 1
ATOM 1568 C C . ILE A 1 217 ? -12.777 -2.356 -18.821 1.00 61.94 217 ILE A C 1
ATOM 1570 O O . ILE A 1 217 ? -13.258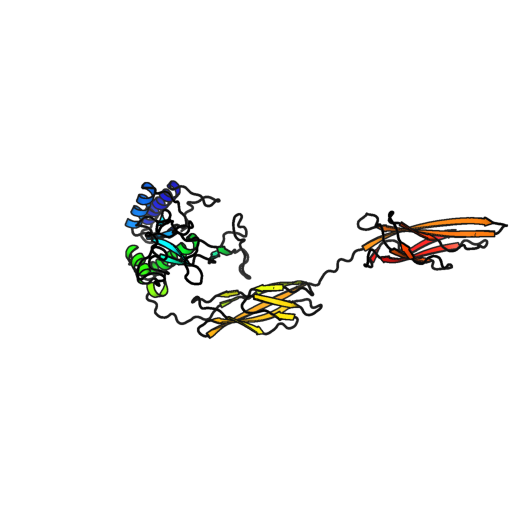 -1.230 -18.681 1.00 61.94 217 ILE A O 1
ATOM 1574 N N . ALA A 1 218 ? -13.540 -3.447 -18.839 1.00 75.19 218 ALA A N 1
ATOM 1575 C CA . ALA A 1 218 ? -14.866 -3.388 -18.253 1.00 75.19 218 ALA A CA 1
ATOM 1576 C C . ALA A 1 218 ? -14.659 -2.977 -16.794 1.00 75.19 218 ALA A C 1
ATOM 1578 O O . ALA A 1 218 ? -13.833 -3.593 -16.129 1.00 75.19 218 ALA A O 1
ATOM 1579 N N . ASN A 1 219 ? -15.359 -1.940 -16.338 1.00 82.12 219 ASN A N 1
ATOM 1580 C CA . ASN A 1 219 ? -15.273 -1.511 -14.949 1.00 82.12 219 ASN A CA 1
ATOM 1581 C C . ASN A 1 219 ? -15.596 -2.696 -14.027 1.00 82.12 219 ASN A C 1
ATOM 1583 O O . ASN A 1 219 ? -16.621 -3.367 -14.210 1.00 82.12 219 ASN A O 1
ATOM 1587 N N . HIS A 1 220 ? -14.719 -2.967 -13.076 1.00 87.00 220 HIS A N 1
ATOM 1588 C CA . HIS A 1 220 ? -14.843 -4.002 -12.069 1.00 87.00 220 HIS A CA 1
ATOM 1589 C C . HIS A 1 220 ? -15.486 -3.406 -10.817 1.00 87.00 220 HIS A C 1
ATOM 1591 O O . HIS A 1 220 ? -15.256 -2.248 -10.500 1.00 87.00 220 HIS A O 1
ATOM 1597 N N . PRO A 1 221 ? -16.318 -4.170 -10.090 1.00 89.44 221 PRO A N 1
ATOM 1598 C CA . PRO A 1 221 ? -16.868 -3.679 -8.839 1.00 89.44 221 PRO A CA 1
ATOM 1599 C C . PRO A 1 221 ? -15.757 -3.480 -7.798 1.00 89.44 221 PRO A C 1
ATOM 1601 O O . PRO A 1 221 ? -14.773 -4.234 -7.803 1.00 89.44 221 PRO A O 1
ATOM 1604 N N . PRO A 1 222 ? -15.956 -2.565 -6.836 1.00 95.62 222 PRO A N 1
ATOM 1605 C CA . PRO A 1 222 ? -15.028 -2.404 -5.732 1.00 95.62 222 PRO A CA 1
ATOM 1606 C C . PRO A 1 222 ? -14.978 -3.658 -4.849 1.00 95.62 222 PRO A C 1
ATOM 1608 O O . PRO A 1 222 ? -15.829 -4.545 -4.911 1.00 95.62 222 PRO A O 1
ATOM 1611 N N . VAL A 1 223 ? -13.989 -3.715 -3.964 1.00 92.50 223 VAL A N 1
ATOM 1612 C CA . VAL A 1 223 ? -13.824 -4.740 -2.931 1.00 92.50 223 VAL A CA 1
ATOM 1613 C C . VAL A 1 223 ? -13.890 -4.065 -1.565 1.00 92.50 223 VAL A C 1
ATOM 1615 O O . VAL A 1 223 ? -13.030 -3.255 -1.228 1.00 92.50 223 VAL A O 1
ATOM 1618 N N . ALA A 1 224 ? -14.907 -4.404 -0.770 1.00 93.31 224 ALA A N 1
ATOM 1619 C CA . ALA A 1 224 ? -15.058 -3.950 0.613 1.00 93.31 224 ALA A CA 1
ATOM 1620 C C . ALA A 1 224 ? -14.545 -5.021 1.594 1.00 93.31 224 ALA A C 1
ATOM 1622 O O . ALA A 1 224 ? -14.751 -6.215 1.368 1.00 93.31 224 ALA A O 1
ATOM 1623 N N . TYR A 1 225 ? -13.899 -4.610 2.689 1.00 87.69 225 TYR A N 1
ATOM 1624 C CA . TYR A 1 225 ? -13.265 -5.528 3.643 1.00 87.69 225 TYR A CA 1
ATOM 1625 C C . TYR A 1 225 ? -14.027 -5.614 4.971 1.00 87.69 225 TYR A C 1
ATOM 1627 O O . TYR A 1 225 ? -14.410 -4.603 5.561 1.00 87.69 225 TYR A O 1
ATOM 1635 N N . ASN A 1 226 ? -14.231 -6.833 5.476 1.00 89.56 226 ASN A N 1
ATOM 1636 C CA . ASN A 1 226 ? -14.792 -7.024 6.815 1.00 89.56 226 ASN A CA 1
ATOM 1637 C C . ASN A 1 226 ? -13.818 -6.508 7.884 1.00 89.56 226 ASN A C 1
ATOM 1639 O O . ASN A 1 226 ? -12.602 -6.554 7.690 1.00 89.56 226 ASN A O 1
ATOM 1643 N N . GLN A 1 227 ? -14.352 -6.022 9.005 1.00 89.06 227 GLN A N 1
ATOM 1644 C CA . GLN A 1 227 ? -13.544 -5.509 10.113 1.00 89.06 227 GLN A CA 1
ATOM 1645 C C . GLN A 1 227 ? -14.087 -5.979 11.463 1.00 89.06 227 GLN A C 1
ATOM 1647 O O . GLN A 1 227 ? -15.297 -5.970 11.699 1.00 89.06 227 GLN A O 1
ATOM 1652 N N . ALA A 1 228 ? -13.181 -6.290 12.385 1.00 85.06 228 ALA A N 1
ATOM 1653 C CA . ALA A 1 228 ? -13.476 -6.476 13.798 1.00 85.06 228 ALA A CA 1
ATOM 1654 C C . ALA A 1 228 ? -12.826 -5.363 14.632 1.00 85.06 228 ALA A C 1
ATOM 1656 O O . ALA A 1 228 ? -11.636 -5.079 14.506 1.00 85.06 228 ALA A O 1
ATOM 1657 N N . VAL A 1 229 ? -13.608 -4.735 15.508 1.00 82.69 229 VAL A N 1
ATOM 1658 C CA . VAL A 1 229 ? -13.167 -3.639 16.386 1.00 82.69 229 VAL A CA 1
ATOM 1659 C C . VAL A 1 229 ? -13.624 -3.872 17.819 1.00 82.69 229 VAL A C 1
ATOM 1661 O O . VAL A 1 229 ? -14.617 -4.550 18.079 1.00 82.69 229 VAL A O 1
ATOM 1664 N N . HIS A 1 230 ? -12.886 -3.301 18.767 1.00 85.12 230 HIS A N 1
ATOM 1665 C CA . HIS A 1 230 ? -13.136 -3.453 20.196 1.00 85.12 230 HIS A CA 1
ATOM 1666 C C . HIS A 1 230 ? -13.326 -2.094 20.864 1.00 85.12 230 HIS A C 1
ATOM 1668 O O . HIS A 1 230 ? -12.635 -1.130 20.545 1.00 85.12 230 HIS A O 1
ATOM 1674 N N . THR A 1 231 ? -14.237 -2.041 21.830 1.00 87.19 231 THR A N 1
ATOM 1675 C CA . THR A 1 231 ? -14.403 -0.903 22.739 1.00 87.19 231 THR A CA 1
ATOM 1676 C C . THR A 1 231 ? -14.884 -1.395 24.104 1.00 87.19 231 THR A C 1
ATOM 1678 O O . THR A 1 231 ? -15.184 -2.578 24.285 1.00 87.19 231 THR A O 1
ATOM 1681 N N . THR A 1 232 ? -14.951 -0.504 25.085 1.00 88.38 232 THR A N 1
ATOM 1682 C CA . THR A 1 232 ? -15.574 -0.778 26.383 1.00 88.38 232 THR A CA 1
ATOM 1683 C C . THR A 1 232 ? -16.983 -0.198 26.446 1.00 88.38 232 THR A C 1
ATOM 1685 O O . THR A 1 232 ? -17.351 0.700 25.686 1.00 88.38 232 THR A O 1
ATOM 1688 N N . GLN A 1 233 ? -17.795 -0.737 27.350 1.00 90.69 233 GLN A N 1
ATOM 1689 C CA . GLN A 1 233 ? -19.148 -0.283 27.642 1.00 90.69 233 GLN A CA 1
ATOM 1690 C C . GLN A 1 233 ? -19.156 1.233 27.859 1.00 90.69 233 GLN A C 1
ATOM 1692 O O . GLN A 1 233 ? -18.312 1.771 28.577 1.00 90.69 233 GLN A O 1
ATOM 1697 N N . ASN A 1 234 ? -20.127 1.913 27.245 1.00 90.19 234 ASN A N 1
ATOM 1698 C CA . ASN A 1 234 ? -20.283 3.370 27.287 1.00 90.19 234 ASN A CA 1
ATOM 1699 C C . ASN A 1 234 ? -19.136 4.174 26.626 1.00 90.19 234 ASN A C 1
ATOM 1701 O O . ASN A 1 234 ? -19.103 5.398 26.755 1.00 90.19 234 ASN A O 1
ATOM 1705 N N . THR A 1 235 ? -18.234 3.528 25.874 1.00 90.00 235 THR A N 1
ATOM 1706 C CA . THR A 1 235 ? -17.115 4.183 25.174 1.00 90.00 235 THR A CA 1
ATOM 1707 C C . THR A 1 235 ? -17.290 4.102 23.660 1.00 90.00 235 THR A C 1
ATOM 1709 O O . THR A 1 235 ? -17.429 3.020 23.087 1.00 90.00 235 THR A O 1
ATOM 1712 N N . SER A 1 236 ? -17.258 5.256 22.991 1.00 92.81 236 SER A N 1
ATOM 1713 C CA . SER A 1 236 ? -17.294 5.319 21.523 1.00 92.81 236 SER A CA 1
ATOM 1714 C C . SER A 1 236 ? -15.940 4.953 20.916 1.00 92.81 236 SER A C 1
ATOM 1716 O O . SER A 1 236 ? -14.901 5.222 21.516 1.00 92.81 236 SER A O 1
ATOM 1718 N N . VAL A 1 237 ? -15.948 4.391 19.708 1.00 90.56 237 VAL A N 1
ATOM 1719 C CA . VAL A 1 237 ? -14.738 4.019 18.964 1.00 90.56 237 VAL A CA 1
ATOM 1720 C C . VAL A 1 237 ? -14.785 4.583 17.548 1.00 90.56 237 VAL A C 1
ATOM 1722 O O . VAL A 1 237 ? -15.799 4.468 16.856 1.00 90.56 237 VAL A O 1
ATOM 1725 N N . ALA A 1 238 ? -13.690 5.217 17.131 1.00 89.75 238 ALA A N 1
ATOM 1726 C CA . ALA A 1 238 ? -13.499 5.661 15.755 1.00 89.75 238 ALA A CA 1
ATOM 1727 C C . ALA A 1 238 ? -13.115 4.464 14.874 1.00 89.75 238 ALA A C 1
ATOM 1729 O O . ALA A 1 238 ? -12.311 3.624 15.280 1.00 89.75 238 ALA A O 1
ATOM 1730 N N . ILE A 1 239 ? -13.695 4.387 13.680 1.00 86.38 239 ILE A N 1
ATOM 1731 C CA . ILE A 1 239 ? -13.480 3.308 12.717 1.00 86.38 239 ILE A CA 1
ATOM 1732 C C . ILE A 1 239 ? -13.287 3.952 11.344 1.00 86.38 239 ILE A C 1
ATOM 1734 O O . ILE A 1 239 ? -14.135 4.723 10.901 1.00 86.38 239 ILE A O 1
ATOM 1738 N N . THR A 1 240 ? -12.202 3.601 10.659 1.00 90.75 240 THR A N 1
ATOM 1739 C CA . THR A 1 240 ? -12.019 3.913 9.237 1.00 90.75 240 THR A CA 1
ATOM 1740 C C . THR A 1 240 ? -12.373 2.668 8.428 1.00 90.75 240 THR A C 1
ATOM 1742 O O . THR A 1 240 ? -11.770 1.609 8.620 1.00 90.75 240 THR A O 1
ATOM 1745 N N . LEU A 1 241 ? -13.386 2.782 7.572 1.00 90.06 241 LEU A N 1
ATOM 1746 C CA . LEU A 1 241 ? -13.839 1.734 6.661 1.00 90.06 241 LEU A CA 1
ATOM 1747 C C . LEU A 1 241 ? -12.810 1.515 5.550 1.00 90.06 241 LEU A C 1
ATOM 1749 O O . LEU A 1 241 ? -12.227 2.473 5.045 1.00 90.06 241 LEU A O 1
ATOM 1753 N N . ILE A 1 242 ? -12.597 0.259 5.158 1.00 86.81 242 ILE A N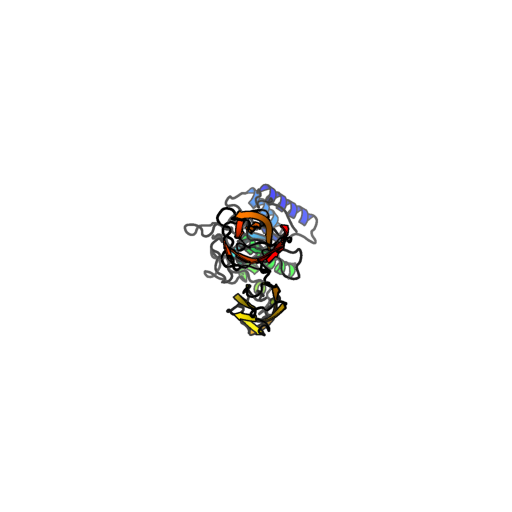 1
ATOM 1754 C CA . ILE A 1 242 ? -11.543 -0.107 4.205 1.00 86.81 242 ILE A CA 1
ATOM 1755 C C . ILE A 1 242 ? -12.169 -0.728 2.959 1.00 86.81 242 ILE A C 1
ATOM 1757 O O . ILE A 1 242 ? -12.850 -1.748 3.035 1.00 86.81 242 ILE A O 1
ATOM 1761 N N . ALA A 1 243 ? -11.888 -0.152 1.795 1.00 90.81 243 ALA A N 1
ATOM 1762 C CA . ALA A 1 243 ? -12.215 -0.733 0.500 1.00 90.81 243 ALA A CA 1
ATOM 1763 C C . ALA A 1 243 ? -11.169 -0.349 -0.551 1.00 90.81 243 ALA A C 1
ATOM 1765 O O . ALA A 1 243 ? -10.409 0.602 -0.365 1.00 90.81 243 ALA A O 1
ATOM 1766 N N . ALA A 1 244 ? -11.132 -1.103 -1.644 1.00 86.62 244 ALA A N 1
ATOM 1767 C CA . ALA A 1 244 ? -10.269 -0.848 -2.789 1.00 86.62 244 ALA A CA 1
ATOM 1768 C C . ALA A 1 244 ? -11.047 -1.063 -4.085 1.00 86.62 244 ALA A C 1
ATOM 1770 O O . ALA A 1 244 ? -11.866 -1.974 -4.162 1.00 86.62 244 ALA A O 1
ATOM 1771 N N . ASP A 1 245 ? -10.768 -0.250 -5.094 1.00 90.00 245 ASP A N 1
ATOM 1772 C CA . ASP A 1 245 ? -11.298 -0.446 -6.436 1.00 90.00 245 ASP A CA 1
ATOM 1773 C C . ASP A 1 245 ? -10.205 -1.015 -7.351 1.00 90.00 245 ASP A C 1
ATOM 1775 O O . ASP A 1 245 ? -9.103 -0.453 -7.359 1.00 90.00 245 ASP A O 1
ATOM 1779 N N . PRO A 1 246 ? -10.450 -2.112 -8.092 1.00 79.00 246 PRO A N 1
ATOM 1780 C CA . PRO A 1 246 ? -9.450 -2.679 -8.996 1.00 79.00 246 PRO A CA 1
ATOM 1781 C C . PRO A 1 246 ? -8.998 -1.721 -10.102 1.00 79.00 246 PRO A C 1
ATOM 1783 O O . PRO A 1 246 ? -7.854 -1.816 -10.548 1.00 79.00 246 PRO A O 1
ATOM 1786 N N . ASP A 1 247 ? -9.874 -0.811 -10.526 1.00 81.81 247 ASP A N 1
ATOM 1787 C CA . ASP A 1 247 ? -9.621 0.148 -11.598 1.00 81.81 247 ASP A CA 1
ATOM 1788 C C . ASP A 1 247 ? -9.153 1.513 -11.052 1.00 81.81 247 ASP A C 1
ATOM 1790 O O . ASP A 1 247 ? -8.784 2.406 -11.814 1.00 81.81 247 ASP A O 1
ATOM 1794 N N . GLY A 1 248 ? -9.079 1.659 -9.722 1.00 78.12 248 GLY A N 1
ATOM 1795 C CA . GLY A 1 248 ? -8.647 2.884 -9.048 1.00 78.12 248 GLY A CA 1
ATOM 1796 C C . GLY A 1 248 ? -9.725 3.967 -8.994 1.00 78.12 248 GLY A C 1
ATOM 1797 O O . GLY A 1 248 ? -9.409 5.128 -8.713 1.00 78.12 248 GLY A O 1
ATOM 1798 N N . ASP A 1 249 ? -10.981 3.600 -9.244 1.00 86.06 249 ASP A N 1
ATOM 1799 C CA . ASP A 1 249 ? -12.104 4.523 -9.225 1.00 86.06 249 ASP A CA 1
ATOM 1800 C C . ASP A 1 249 ? -12.324 5.157 -7.845 1.00 86.06 249 ASP A C 1
ATOM 1802 O O . ASP A 1 249 ? -12.075 4.576 -6.783 1.00 86.06 249 ASP A O 1
ATOM 1806 N N . GLN A 1 250 ? -12.850 6.385 -7.850 1.00 88.75 250 GLN A N 1
ATOM 1807 C CA . GLN A 1 250 ? -13.211 7.064 -6.612 1.00 88.75 250 GLN A CA 1
ATOM 1808 C C . GLN A 1 250 ? -14.358 6.329 -5.906 1.00 88.75 250 GLN A C 1
ATOM 1810 O O . GLN A 1 250 ? -15.431 6.128 -6.473 1.00 88.75 250 GLN A O 1
ATOM 1815 N N . LEU A 1 251 ? -14.152 6.029 -4.622 1.00 95.25 251 LEU A N 1
ATOM 1816 C CA . LEU A 1 251 ? -15.108 5.296 -3.801 1.00 95.25 251 LEU A CA 1
ATOM 1817 C C . LEU A 1 251 ? -15.969 6.207 -2.928 1.00 95.25 251 LEU A C 1
ATOM 1819 O O . LEU A 1 251 ? -15.488 7.140 -2.278 1.00 95.25 251 LEU A O 1
ATOM 1823 N N . THR A 1 252 ? -17.256 5.880 -2.861 1.00 96.94 252 THR A N 1
ATOM 1824 C CA . THR A 1 252 ? -18.231 6.484 -1.949 1.00 96.94 252 THR A CA 1
ATOM 1825 C C . THR A 1 252 ? -18.750 5.438 -0.970 1.00 96.94 252 THR A C 1
ATOM 1827 O O . THR A 1 252 ? -19.025 4.308 -1.356 1.00 96.94 252 THR A O 1
ATOM 1830 N N . TYR A 1 253 ? -18.872 5.812 0.304 1.00 97.62 253 TYR A N 1
ATOM 1831 C CA . TYR A 1 253 ? -19.207 4.899 1.400 1.00 97.62 253 TYR A CA 1
ATOM 1832 C C . TYR A 1 253 ? -20.567 5.255 1.991 1.00 97.62 253 TYR A C 1
ATOM 1834 O O . TYR A 1 253 ? -20.858 6.432 2.228 1.00 97.62 253 TYR A O 1
ATOM 1842 N N . THR A 1 254 ? -21.379 4.241 2.276 1.00 97.06 254 THR A N 1
ATOM 1843 C CA . THR A 1 254 ? -22.672 4.394 2.951 1.00 97.06 254 THR A CA 1
ATOM 1844 C C . THR A 1 254 ? -22.906 3.267 3.951 1.00 97.06 254 THR A C 1
ATOM 1846 O O . THR A 1 254 ? -22.459 2.142 3.751 1.00 97.06 254 THR A O 1
ATOM 1849 N N . ILE A 1 255 ? -23.616 3.552 5.045 1.00 97.56 255 ILE A N 1
ATOM 1850 C CA . ILE A 1 255 ? -24.049 2.511 5.986 1.00 97.56 255 ILE A CA 1
ATOM 1851 C C . ILE A 1 255 ? -25.307 1.852 5.422 1.00 97.56 255 ILE A C 1
ATOM 1853 O O . ILE A 1 255 ? -26.352 2.494 5.325 1.00 97.56 255 ILE A O 1
ATOM 1857 N N . ALA A 1 256 ? -25.193 0.577 5.050 1.00 96.81 256 ALA A N 1
ATOM 1858 C CA . ALA A 1 256 ? -26.265 -0.191 4.423 1.00 96.81 256 ALA A CA 1
ATOM 1859 C C . ALA A 1 256 ? -27.239 -0.771 5.462 1.00 96.81 256 ALA A C 1
ATOM 1861 O O . ALA A 1 256 ? -28.451 -0.784 5.244 1.00 96.81 256 ALA A O 1
ATOM 1862 N N . SER A 1 257 ? -26.734 -1.192 6.627 1.00 97.88 257 SER A N 1
ATOM 1863 C CA . SER A 1 257 ? -27.564 -1.609 7.762 1.00 97.88 257 SER A CA 1
ATOM 1864 C C . SER A 1 257 ? -27.004 -1.063 9.068 1.00 97.88 257 SER A C 1
ATOM 1866 O O . SER A 1 257 ? -25.831 -1.272 9.360 1.00 97.88 257 SER A O 1
ATOM 1868 N N . ALA A 1 258 ? -27.841 -0.407 9.870 1.00 97.44 258 ALA A N 1
ATOM 1869 C CA . ALA A 1 258 ? -27.454 0.085 11.189 1.00 97.44 258 ALA A CA 1
ATOM 1870 C C . ALA A 1 258 ? -27.230 -1.069 12.190 1.00 97.44 258 ALA A C 1
ATOM 1872 O O . ALA A 1 258 ? -27.845 -2.130 12.037 1.00 97.44 258 ALA A O 1
ATOM 1873 N N . PRO A 1 259 ? -26.387 -0.865 13.217 1.00 97.69 259 PRO A N 1
ATOM 1874 C CA . PRO A 1 259 ? -26.251 -1.815 14.317 1.00 97.69 259 PRO A CA 1
ATOM 1875 C C . PRO A 1 259 ? -27.502 -1.858 15.206 1.00 97.69 259 PRO A C 1
ATOM 1877 O O . PRO A 1 259 ? -28.306 -0.925 15.210 1.00 97.69 259 PRO A O 1
ATOM 1880 N N . ALA A 1 260 ? -27.676 -2.943 15.965 1.00 98.31 260 ALA A N 1
ATOM 1881 C CA . ALA A 1 260 ? -28.864 -3.142 16.802 1.00 98.31 260 ALA A CA 1
ATOM 1882 C C . ALA A 1 260 ? -28.711 -2.556 18.216 1.00 98.31 260 ALA A C 1
ATOM 1884 O O . ALA A 1 260 ? -29.706 -2.199 18.849 1.00 98.31 260 ALA A O 1
ATOM 1885 N N . ASN A 1 261 ? -27.479 -2.460 18.718 1.00 98.06 261 ASN A N 1
ATOM 1886 C CA . ASN A 1 261 ? -27.148 -2.086 20.092 1.00 98.06 261 ASN A CA 1
ATOM 1887 C C . ASN A 1 261 ? -26.178 -0.894 20.171 1.00 98.06 261 ASN A C 1
ATOM 1889 O O . ASN A 1 261 ? -25.481 -0.711 21.174 1.00 98.06 261 ASN A O 1
ATOM 1893 N N . GLY A 1 262 ? -26.183 -0.047 19.147 1.00 97.44 262 GLY A N 1
ATOM 1894 C CA . GLY A 1 262 ? -25.419 1.189 19.101 1.00 97.44 262 GLY A CA 1
ATOM 1895 C C . GLY A 1 262 ? -25.865 2.099 17.967 1.00 97.44 262 GLY A C 1
ATOM 1896 O O . GLY A 1 262 ? -26.868 1.857 17.296 1.00 97.44 262 GLY A O 1
ATOM 1897 N N . ILE A 1 263 ? -25.104 3.167 17.754 1.00 98.06 263 ILE A N 1
ATOM 1898 C CA . ILE A 1 263 ? -25.324 4.150 16.693 1.00 98.06 263 ILE A CA 1
ATOM 1899 C C . ILE A 1 263 ? -24.008 4.350 15.944 1.00 98.06 263 ILE A C 1
ATOM 1901 O O . ILE A 1 263 ? -22.959 4.531 16.562 1.00 98.06 263 ILE A O 1
ATOM 1905 N N . VAL A 1 264 ? -24.073 4.350 14.611 1.00 97.88 264 VAL A N 1
ATOM 1906 C CA . VAL A 1 264 ? -22.966 4.774 13.744 1.00 97.88 264 VAL A CA 1
ATOM 1907 C C . VAL A 1 264 ? -23.216 6.208 13.290 1.00 97.88 264 VAL A C 1
ATOM 1909 O O . VAL A 1 264 ? -24.305 6.537 12.822 1.00 97.88 264 VAL A O 1
ATOM 1912 N N . SER A 1 265 ? -22.205 7.059 13.419 1.00 96.31 265 SER A N 1
ATOM 1913 C CA . SER A 1 265 ? -22.207 8.446 12.939 1.00 96.31 265 SER A CA 1
ATOM 1914 C C . SER A 1 265 ? -20.933 8.745 12.145 1.00 96.31 265 SER A C 1
ATOM 1916 O O . SER A 1 265 ? -19.961 8.005 12.257 1.00 96.31 265 SER A O 1
ATOM 1918 N N . GLY A 1 266 ? -20.928 9.805 11.333 1.00 93.44 266 GLY A N 1
ATOM 1919 C CA . GLY A 1 266 ? -19.797 10.170 10.467 1.00 93.44 266 GLY A CA 1
ATOM 1920 C C . GLY A 1 266 ? -20.172 10.222 8.986 1.00 93.44 266 GLY A C 1
ATOM 1921 O O . GLY A 1 266 ? -21.350 10.138 8.634 1.00 93.44 266 GLY A O 1
ATOM 1922 N N . THR A 1 267 ? -19.173 10.401 8.121 1.00 89.12 267 THR A N 1
ATOM 1923 C CA . THR A 1 267 ? -19.352 10.528 6.665 1.00 89.12 267 THR A CA 1
ATOM 1924 C C . THR A 1 267 ? -18.167 9.934 5.922 1.00 89.12 267 THR A C 1
ATOM 1926 O O . THR A 1 267 ? -17.025 10.150 6.320 1.00 89.12 267 THR A O 1
ATOM 1929 N N . GLY A 1 268 ? -18.421 9.285 4.787 1.00 92.06 268 GLY A N 1
ATOM 1930 C CA . GLY A 1 268 ? -17.358 8.642 4.019 1.00 92.06 268 GLY A CA 1
ATOM 1931 C C . GLY A 1 268 ? -16.822 7.411 4.746 1.00 92.06 268 GLY A C 1
ATOM 1932 O O . GLY A 1 268 ? -17.591 6.678 5.365 1.00 92.06 268 GLY A O 1
ATOM 1933 N N . ALA A 1 269 ? -15.515 7.178 4.644 1.00 91.88 269 ALA A N 1
ATOM 1934 C CA . ALA A 1 269 ? -14.869 6.043 5.294 1.00 91.88 269 ALA A CA 1
ATOM 1935 C C . ALA A 1 269 ? -14.696 6.244 6.810 1.00 91.88 269 ALA A C 1
ATOM 1937 O O . ALA A 1 269 ? -14.636 5.264 7.543 1.00 91.88 269 ALA A O 1
ATOM 1938 N N . ASP A 1 270 ? -14.639 7.487 7.295 1.00 92.75 270 ASP A N 1
ATOM 1939 C CA . ASP A 1 270 ? -14.392 7.783 8.706 1.00 92.75 270 ASP A CA 1
ATOM 1940 C C . ASP A 1 270 ? -15.704 7.900 9.485 1.00 92.75 270 ASP A C 1
ATOM 1942 O O . ASP A 1 270 ? -16.480 8.855 9.343 1.00 92.75 270 ASP A O 1
ATOM 1946 N N . ILE A 1 271 ? -15.946 6.907 10.335 1.00 95.38 271 ILE A N 1
ATOM 1947 C CA . ILE A 1 271 ? -17.152 6.794 11.149 1.00 95.38 271 ILE A CA 1
ATOM 1948 C C . ILE A 1 271 ? -16.805 6.609 12.630 1.00 95.38 271 ILE A C 1
ATOM 1950 O O . ILE A 1 271 ? -15.678 6.317 13.023 1.00 95.38 271 ILE A O 1
ATOM 1954 N N . THR A 1 272 ? -17.797 6.787 13.491 1.00 95.00 272 THR A N 1
ATOM 1955 C CA . THR A 1 272 ? -17.720 6.512 14.925 1.00 95.00 272 THR A CA 1
ATOM 1956 C C . THR A 1 272 ? -18.894 5.637 15.324 1.00 95.00 272 THR A C 1
ATOM 1958 O O . THR A 1 272 ? -20.044 5.972 15.033 1.00 95.00 272 THR A O 1
ATOM 1961 N N . TYR A 1 273 ? -18.599 4.534 16.008 1.00 96.62 273 TYR A N 1
ATOM 1962 C CA . TYR A 1 273 ? -19.597 3.696 16.658 1.00 96.62 273 TYR A CA 1
ATOM 1963 C C . TYR A 1 273 ? -19.708 4.068 18.138 1.00 96.62 273 TYR A C 1
ATOM 1965 O O . TYR A 1 273 ? -18.709 4.092 18.861 1.00 96.62 273 TYR A O 1
ATOM 1973 N N . THR A 1 274 ? -20.932 4.310 18.595 1.00 97.25 274 THR A N 1
ATOM 1974 C CA . THR A 1 274 ? -21.271 4.562 19.997 1.00 97.25 274 THR A CA 1
ATOM 1975 C C . THR A 1 274 ? -22.201 3.448 20.483 1.00 97.25 274 THR A C 1
ATOM 1977 O O . THR A 1 274 ? -23.326 3.366 19.986 1.00 97.25 274 THR A O 1
ATOM 1980 N N . PRO A 1 275 ? -21.777 2.594 21.436 1.00 97.25 275 PRO A N 1
ATOM 1981 C CA . PRO A 1 275 ? -22.665 1.605 22.040 1.00 97.25 275 PRO A CA 1
ATOM 1982 C C . PRO A 1 275 ? -23.867 2.275 22.715 1.00 97.25 275 PRO A C 1
ATOM 1984 O O . PRO A 1 275 ? -23.738 3.362 23.284 1.00 97.25 275 PRO A O 1
ATOM 1987 N N . ASN A 1 276 ? -25.015 1.601 22.726 1.00 98.25 276 ASN A N 1
ATOM 1988 C CA . ASN A 1 276 ? -26.121 1.972 23.603 1.00 98.25 276 ASN A CA 1
ATOM 1989 C C . ASN A 1 276 ? -25.669 1.901 25.067 1.00 98.25 276 ASN A C 1
ATOM 1991 O O . ASN A 1 276 ? -24.788 1.111 25.422 1.00 98.25 276 ASN A O 1
ATOM 1995 N N . ALA A 1 277 ? -26.295 2.717 25.917 1.00 95.06 277 ALA A N 1
ATOM 1996 C CA . ALA A 1 277 ? -25.977 2.751 27.338 1.00 95.06 277 ALA A CA 1
ATOM 1997 C C . ALA A 1 277 ? -26.027 1.340 27.945 1.00 95.06 277 ALA A C 1
ATOM 1999 O O . ALA A 1 277 ? -26.979 0.587 27.736 1.00 95.06 277 ALA A O 1
ATOM 2000 N N . ASP A 1 278 ? -24.964 1.000 28.662 1.00 92.44 278 ASP A N 1
ATOM 2001 C CA . ASP A 1 278 ? -24.747 -0.257 29.368 1.00 92.44 278 ASP A CA 1
ATOM 2002 C C . ASP A 1 278 ? -24.701 -1.529 28.501 1.00 92.44 278 ASP A C 1
ATOM 2004 O O . ASP A 1 278 ? -24.555 -2.629 29.041 1.00 92.44 278 ASP A O 1
ATOM 2008 N N . PHE A 1 279 ? -24.727 -1.413 27.169 1.00 96.31 279 PHE A N 1
ATOM 2009 C CA . PHE A 1 279 ? -24.597 -2.566 26.283 1.00 96.31 279 PHE A CA 1
ATOM 2010 C C . PHE A 1 279 ? -23.220 -3.237 26.411 1.00 96.31 279 PHE A C 1
ATOM 2012 O O . PHE A 1 279 ? -22.181 -2.579 26.480 1.00 96.31 279 PHE A O 1
ATOM 2019 N N . THR A 1 280 ? -23.223 -4.570 26.405 1.00 93.50 280 THR A N 1
ATOM 2020 C CA . THR A 1 280 ? -22.029 -5.418 26.325 1.00 93.50 280 THR A CA 1
ATOM 2021 C C . THR A 1 280 ? -22.308 -6.587 25.387 1.00 93.50 280 THR A C 1
ATOM 2023 O O . THR A 1 280 ? -23.450 -7.034 25.269 1.00 93.50 280 THR A O 1
ATOM 2026 N N . GLY A 1 281 ? -21.268 -7.095 24.731 1.00 94.06 281 GLY A N 1
ATOM 2027 C CA . GLY A 1 281 ? -21.379 -8.154 23.729 1.00 94.06 281 GLY A CA 1
ATOM 2028 C C . GLY A 1 281 ? -21.022 -7.681 22.322 1.00 94.06 281 GLY A C 1
ATOM 2029 O O . GLY A 1 281 ? -20.456 -6.604 22.139 1.00 94.06 281 GLY A O 1
ATOM 2030 N N . ALA A 1 282 ? -21.306 -8.530 21.334 1.00 94.50 282 ALA A N 1
ATOM 2031 C CA . ALA A 1 282 ? -21.049 -8.241 19.928 1.00 94.50 282 ALA A CA 1
ATOM 2032 C C . ALA A 1 282 ? -22.238 -7.509 19.295 1.00 94.50 282 ALA A C 1
ATOM 2034 O O . ALA A 1 282 ? -23.389 -7.903 19.484 1.00 94.50 282 ALA A O 1
ATOM 2035 N N . ASP A 1 283 ? -21.942 -6.479 18.513 1.00 98.06 283 ASP A N 1
ATOM 2036 C CA . ASP A 1 283 ? -22.890 -5.784 17.648 1.00 98.06 283 ASP A CA 1
ATOM 2037 C C . ASP A 1 283 ? -22.331 -5.705 16.225 1.00 98.06 283 ASP A C 1
ATOM 2039 O O . ASP A 1 283 ? -21.119 -5.793 16.021 1.00 98.06 283 ASP A O 1
ATOM 2043 N N . THR A 1 284 ? -23.199 -5.568 15.228 1.00 97.12 284 THR A N 1
ATOM 2044 C CA . THR A 1 284 ? -22.795 -5.648 13.818 1.00 97.12 284 THR A CA 1
ATOM 2045 C C . THR A 1 284 ? -23.536 -4.646 12.959 1.00 97.12 284 THR A C 1
ATOM 2047 O O . THR A 1 284 ? -24.752 -4.521 13.076 1.00 97.12 284 THR A O 1
ATOM 2050 N N . PHE A 1 285 ? -22.831 -4.017 12.025 1.00 98.38 285 PHE A N 1
ATOM 2051 C CA . PHE A 1 285 ? -23.423 -3.196 10.971 1.00 98.38 285 PHE A CA 1
ATOM 2052 C C . PHE A 1 285 ? -22.758 -3.506 9.628 1.00 98.38 285 PHE A C 1
ATOM 2054 O O . PHE A 1 285 ? -21.669 -4.080 9.587 1.00 98.38 285 PHE A O 1
ATOM 2061 N N . THR A 1 286 ? -23.411 -3.145 8.524 1.00 98.06 286 THR A N 1
ATOM 2062 C CA . THR A 1 286 ? -22.845 -3.318 7.178 1.00 98.06 286 THR A CA 1
ATOM 2063 C C . THR A 1 286 ? -22.688 -1.975 6.494 1.00 98.06 286 THR A C 1
ATOM 2065 O O . THR A 1 286 ? -23.471 -1.047 6.724 1.00 98.06 286 THR A O 1
ATOM 2068 N N . TYR A 1 287 ? -21.672 -1.872 5.646 1.00 97.88 287 TYR A N 1
ATOM 2069 C CA . TYR A 1 287 ? -21.447 -0.711 4.800 1.00 97.88 287 TYR A CA 1
ATOM 2070 C C . TYR A 1 287 ? -21.350 -1.141 3.339 1.00 97.88 287 TYR A C 1
ATOM 2072 O O . TYR A 1 287 ? -20.843 -2.219 3.028 1.00 97.88 287 TYR A O 1
ATOM 2080 N N . GLU A 1 288 ? -21.867 -0.294 2.457 1.00 98.00 288 GLU A N 1
ATOM 2081 C CA . GLU A 1 288 ? -21.755 -0.422 1.011 1.00 98.00 288 GLU A CA 1
ATOM 2082 C C . GLU A 1 288 ? -20.763 0.616 0.495 1.00 98.00 288 GLU A C 1
ATOM 2084 O O . GLU A 1 288 ? -20.770 1.779 0.915 1.00 98.00 288 GLU A O 1
ATOM 2089 N N . VAL A 1 289 ? -19.920 0.176 -0.429 1.00 97.69 289 VAL A N 1
ATOM 2090 C CA . VAL A 1 289 ? -18.980 1.014 -1.156 1.00 97.69 289 VAL A CA 1
ATOM 2091 C C . VAL A 1 289 ? -19.342 0.980 -2.623 1.00 97.69 289 VAL A C 1
ATOM 2093 O O . VAL A 1 289 ? -19.574 -0.093 -3.176 1.00 97.69 289 VAL A O 1
ATOM 2096 N N . LYS A 1 290 ? -19.401 2.159 -3.234 1.00 97.38 290 LYS A N 1
ATOM 2097 C CA . LYS A 1 290 ? -19.796 2.356 -4.622 1.00 97.38 290 LYS A CA 1
ATOM 2098 C C . LYS A 1 290 ? -18.719 3.117 -5.381 1.00 97.38 290 LYS A C 1
ATOM 2100 O O . LYS A 1 290 ? -18.271 4.162 -4.897 1.00 97.38 290 LYS A O 1
ATOM 2105 N N . ASP A 1 291 ? -18.342 2.597 -6.542 1.00 95.50 291 ASP A N 1
ATOM 2106 C CA . ASP A 1 291 ? -17.396 3.232 -7.460 1.00 95.50 291 ASP A CA 1
ATOM 2107 C C . ASP A 1 291 ? -18.058 4.339 -8.306 1.00 95.50 291 ASP A C 1
ATOM 2109 O O . ASP A 1 291 ? -19.254 4.645 -8.175 1.00 95.50 291 ASP A O 1
ATOM 2113 N N . SER A 1 292 ? -17.271 4.971 -9.178 1.00 90.75 292 SER A N 1
ATOM 2114 C CA . SER A 1 292 ? -17.733 6.095 -9.993 1.00 90.75 292 SER A CA 1
ATOM 2115 C C . SER A 1 292 ? -18.630 5.665 -11.165 1.00 90.75 292 SER A C 1
ATOM 2117 O O . SER A 1 292 ? -19.518 6.421 -11.576 1.00 90.75 292 SER A O 1
ATOM 2119 N N . ALA A 1 293 ? -18.464 4.431 -11.650 1.00 89.00 293 ALA A N 1
ATOM 2120 C CA . ALA A 1 293 ? -19.306 3.802 -12.669 1.00 89.00 293 ALA A CA 1
ATOM 2121 C C . ALA A 1 293 ? -20.647 3.275 -12.116 1.00 89.00 293 ALA A C 1
ATOM 2123 O O . ALA A 1 293 ? -21.587 2.991 -12.865 1.00 89.00 293 ALA A O 1
ATOM 2124 N N . GLY A 1 294 ? -20.758 3.190 -10.795 1.00 92.06 294 GLY A N 1
ATOM 2125 C CA . GLY A 1 294 ? -21.932 2.825 -10.035 1.00 92.06 294 GLY A CA 1
ATOM 2126 C C . GLY A 1 294 ? -22.040 1.360 -9.617 1.00 92.06 294 GLY A C 1
ATOM 2127 O O . GLY A 1 294 ? -23.121 0.982 -9.154 1.00 92.06 294 GLY A O 1
ATOM 2128 N N . LEU A 1 295 ? -20.980 0.559 -9.746 1.00 95.06 295 LEU A N 1
ATOM 2129 C CA . LEU A 1 295 ? -20.926 -0.785 -9.171 1.00 95.06 295 LEU A CA 1
ATOM 2130 C C . LEU A 1 295 ? -20.644 -0.715 -7.666 1.00 95.06 295 LEU A C 1
ATOM 2132 O O . LEU A 1 295 ? -20.122 0.273 -7.151 1.00 95.06 295 LEU A O 1
ATOM 2136 N N . THR A 1 296 ? -21.036 -1.764 -6.945 1.00 97.44 296 THR A N 1
ATOM 2137 C CA . THR A 1 296 ? -21.095 -1.756 -5.479 1.00 97.44 296 THR A CA 1
ATOM 2138 C C . THR A 1 296 ? -20.529 -3.028 -4.863 1.00 97.44 296 THR A C 1
ATOM 2140 O O . THR A 1 296 ? -20.695 -4.115 -5.419 1.00 97.44 296 THR A O 1
ATOM 2143 N N . ALA A 1 297 ? -19.981 -2.910 -3.655 1.00 97.25 297 ALA A N 1
ATOM 2144 C CA . ALA A 1 297 ? -19.645 -4.027 -2.777 1.00 97.25 297 ALA A CA 1
ATOM 2145 C C . ALA A 1 297 ? -20.041 -3.737 -1.328 1.00 97.25 297 ALA A C 1
ATOM 2147 O O . ALA A 1 297 ? -20.109 -2.584 -0.911 1.00 97.25 297 ALA A O 1
ATOM 2148 N N . THR A 1 298 ? -20.290 -4.788 -0.547 1.00 97.44 298 THR A N 1
ATOM 2149 C CA . THR A 1 298 ? -20.743 -4.687 0.847 1.00 97.44 298 THR A CA 1
ATOM 2150 C C . THR A 1 298 ? -19.826 -5.485 1.760 1.00 97.44 298 THR A C 1
ATOM 2152 O O . THR A 1 298 ? -19.422 -6.593 1.409 1.00 97.44 298 THR A O 1
ATOM 2155 N N . ALA A 1 299 ? -19.547 -4.955 2.949 1.00 95.06 299 ALA A N 1
ATOM 2156 C CA . ALA A 1 299 ? -18.831 -5.668 4.001 1.00 95.06 299 ALA A CA 1
ATOM 2157 C C . ALA A 1 299 ? -19.443 -5.416 5.386 1.00 95.06 299 ALA A C 1
ATOM 2159 O O . ALA A 1 299 ? -20.234 -4.490 5.592 1.00 95.06 299 ALA A O 1
ATOM 2160 N N . THR A 1 300 ? -19.079 -6.276 6.334 1.00 96.38 300 THR A N 1
ATOM 2161 C CA . THR A 1 300 ? -19.586 -6.282 7.708 1.00 96.38 300 THR A CA 1
ATOM 2162 C C . THR A 1 300 ? -18.524 -5.776 8.673 1.00 96.38 300 THR A C 1
ATOM 2164 O O . THR A 1 300 ? -17.377 -6.222 8.646 1.00 96.38 300 THR A O 1
ATOM 2167 N N . VAL A 1 301 ? -18.933 -4.902 9.589 1.00 94.31 301 VAL A N 1
ATOM 2168 C CA . VAL A 1 301 ? -18.137 -4.510 10.751 1.00 94.31 301 VAL A CA 1
ATOM 2169 C C . VAL A 1 301 ? -18.745 -5.138 12.001 1.00 94.31 301 VAL A C 1
ATOM 2171 O O . VAL A 1 301 ? -19.934 -4.963 12.273 1.00 94.31 301 VAL A O 1
ATOM 2174 N N . THR A 1 302 ? -17.925 -5.854 12.767 1.00 92.31 302 THR A N 1
ATOM 2175 C CA . THR A 1 302 ? -18.287 -6.421 14.072 1.00 92.31 302 THR A CA 1
ATOM 2176 C C . THR A 1 302 ? -17.623 -5.614 15.180 1.00 92.31 302 THR A C 1
ATOM 2178 O O . THR A 1 302 ? -16.399 -5.493 15.213 1.00 92.31 302 THR A O 1
ATOM 2181 N N . VAL A 1 303 ? -18.414 -5.082 16.111 1.00 89.50 303 VAL A N 1
ATOM 2182 C CA . VAL A 1 303 ? -17.923 -4.352 17.282 1.00 89.50 303 VAL A CA 1
ATOM 2183 C C . VAL A 1 303 ? -18.132 -5.187 18.537 1.00 89.50 303 VAL A C 1
ATOM 2185 O O . VAL A 1 303 ? -19.258 -5.508 18.907 1.00 89.50 303 VAL A O 1
ATOM 2188 N N . ASN A 1 304 ? -17.043 -5.509 19.226 1.00 88.38 304 ASN A N 1
ATOM 2189 C CA . ASN A 1 304 ? -17.062 -6.240 20.486 1.00 88.38 304 ASN A CA 1
ATOM 2190 C C . ASN A 1 304 ? -16.957 -5.257 21.661 1.00 88.38 304 ASN A C 1
ATOM 2192 O O . ASN A 1 304 ? -15.902 -4.656 21.884 1.00 88.38 304 ASN A O 1
ATOM 2196 N N . VAL A 1 305 ? -18.045 -5.107 22.421 1.00 92.31 305 VAL A N 1
ATOM 2197 C CA . VAL A 1 305 ? -18.140 -4.197 23.571 1.00 92.31 305 VAL A CA 1
ATOM 2198 C C . VAL A 1 305 ? -17.898 -4.965 24.870 1.00 92.31 305 VAL A C 1
ATOM 2200 O O . VAL A 1 305 ? -18.726 -5.773 25.299 1.00 92.31 305 VAL A O 1
ATOM 2203 N N . ALA A 1 306 ? -16.754 -4.717 25.506 1.00 83.31 306 ALA A N 1
ATOM 2204 C CA . ALA A 1 306 ? -16.402 -5.321 26.789 1.00 83.31 306 ALA A CA 1
ATOM 2205 C C . ALA A 1 306 ? -17.048 -4.562 27.967 1.00 83.31 306 ALA A C 1
ATOM 2207 O O . ALA A 1 306 ? -17.152 -3.338 27.905 1.00 83.31 306 ALA A O 1
ATOM 2208 N N . PRO A 1 307 ? -17.450 -5.234 29.062 1.00 83.12 307 PRO A N 1
ATOM 2209 C CA . PRO A 1 307 ? -17.964 -4.556 30.252 1.00 83.12 307 PRO A CA 1
ATOM 2210 C C . PRO A 1 307 ? -16.932 -3.588 30.838 1.00 83.12 307 PRO A C 1
ATOM 2212 O O . PRO A 1 307 ? -15.737 -3.894 30.892 1.00 83.12 307 PRO A O 1
ATOM 2215 N N . THR A 1 308 ? -17.397 -2.437 31.326 1.00 78.19 308 THR A N 1
ATOM 2216 C CA . THR A 1 308 ? -16.540 -1.534 32.095 1.00 78.19 308 THR A CA 1
ATOM 2217 C C . THR A 1 308 ? -16.314 -2.143 33.470 1.00 78.19 308 THR A C 1
ATOM 2219 O O . THR A 1 308 ? -17.243 -2.312 34.259 1.00 78.19 308 THR A O 1
ATOM 2222 N N . VAL A 1 309 ? -15.066 -2.496 33.770 1.00 66.69 309 VAL A N 1
ATOM 2223 C CA . VAL A 1 309 ? -14.684 -2.894 35.124 1.00 66.69 309 VAL A CA 1
ATOM 2224 C C . VAL A 1 309 ? -14.565 -1.638 35.980 1.00 66.69 309 VAL A C 1
ATOM 2226 O O . VAL A 1 309 ? -13.600 -0.886 35.871 1.00 66.69 309 VAL A O 1
ATOM 2229 N N . THR A 1 310 ? -15.544 -1.395 36.848 1.00 57.12 310 THR A N 1
ATOM 2230 C CA . THR A 1 310 ? -15.344 -0.459 37.957 1.00 57.12 310 THR A CA 1
ATOM 2231 C C . THR A 1 310 ? -14.379 -1.130 38.933 1.00 57.12 310 THR A C 1
ATOM 2233 O O . THR A 1 310 ? -14.733 -2.176 39.483 1.00 57.12 310 THR A O 1
ATOM 2236 N N . PRO A 1 311 ? -13.165 -0.601 39.164 1.00 52.31 311 PRO A N 1
ATOM 2237 C CA . PRO A 1 311 ? -12.277 -1.187 40.155 1.00 52.31 311 PRO A CA 1
ATOM 2238 C C . PRO A 1 311 ? -12.945 -1.098 41.531 1.00 52.31 311 PRO A C 1
ATOM 2240 O O . PRO A 1 311 ? -13.157 -0.008 42.061 1.00 52.31 311 PRO A O 1
ATOM 2243 N N . THR A 1 312 ? -13.294 -2.242 42.120 1.00 56.06 312 THR A N 1
ATOM 2244 C CA . THR A 1 312 ? -13.710 -2.300 43.523 1.00 56.06 312 THR A CA 1
ATOM 2245 C C . THR A 1 312 ? -12.476 -2.033 44.375 1.00 56.06 312 THR A C 1
ATOM 2247 O O . THR A 1 312 ? -11.575 -2.867 44.448 1.00 56.06 312 THR A O 1
ATOM 2250 N N . ARG A 1 313 ? -12.399 -0.849 44.989 1.00 67.44 313 ARG A N 1
ATOM 2251 C CA . ARG A 1 313 ? -11.383 -0.568 46.006 1.00 67.44 313 ARG A CA 1
ATOM 2252 C C . ARG A 1 313 ? -11.893 -1.069 47.356 1.00 67.44 313 ARG A C 1
ATOM 2254 O O . ARG A 1 313 ? -13.005 -0.740 47.777 1.00 67.44 313 ARG A O 1
ATOM 2261 N N . THR A 1 314 ? -11.070 -1.866 48.021 1.00 73.75 314 THR A N 1
ATOM 2262 C CA . THR A 1 314 ? -11.356 -2.458 49.330 1.00 73.75 314 THR A CA 1
ATOM 2263 C C . THR A 1 314 ? -10.427 -1.835 50.360 1.00 73.75 314 THR A C 1
ATOM 2265 O O . THR A 1 314 ? -9.248 -1.623 50.072 1.00 73.75 314 THR A O 1
ATOM 2268 N N . VAL A 1 315 ? -10.945 -1.560 51.554 1.00 83.56 315 VAL A N 1
ATOM 2269 C CA . VAL A 1 315 ? -10.130 -1.159 52.706 1.00 83.56 315 VAL A CA 1
ATOM 2270 C C . VAL A 1 315 ? -10.158 -2.248 53.767 1.00 83.56 315 VAL A C 1
ATOM 2272 O O . VAL A 1 315 ? -11.210 -2.831 54.036 1.00 83.56 315 VAL A O 1
ATOM 2275 N N . ASP A 1 316 ? -9.008 -2.503 54.383 1.00 86.06 316 ASP A N 1
ATOM 2276 C CA . ASP A 1 316 ? -8.922 -3.376 55.547 1.00 86.06 316 ASP A CA 1
ATOM 2277 C C . ASP A 1 316 ? -9.155 -2.556 56.821 1.00 86.06 316 ASP A C 1
ATOM 2279 O O . ASP A 1 316 ? -8.604 -1.461 56.996 1.00 86.06 316 ASP A O 1
ATOM 2283 N N . LEU A 1 317 ? -9.965 -3.102 57.725 1.00 87.62 317 LEU A N 1
ATOM 2284 C CA . LEU A 1 317 ? -10.278 -2.496 59.013 1.00 87.62 317 LEU A CA 1
ATOM 2285 C C . LEU A 1 317 ? -9.585 -3.222 60.160 1.00 87.62 317 LEU A C 1
ATOM 2287 O O . LEU A 1 317 ? -9.596 -4.452 60.251 1.00 87.62 317 LEU A O 1
ATOM 2291 N N . VAL A 1 318 ? -9.046 -2.431 61.087 1.00 86.38 318 VAL A N 1
ATOM 2292 C CA . VAL A 1 318 ? -8.603 -2.911 62.398 1.00 86.38 318 VAL A CA 1
ATOM 2293 C C . VAL A 1 318 ? -9.362 -2.143 63.473 1.00 86.38 318 VAL A C 1
ATOM 2295 O O . VAL A 1 318 ? -9.228 -0.922 63.574 1.00 86.38 318 VAL A O 1
ATOM 2298 N N . VAL A 1 319 ? -10.160 -2.863 64.266 1.00 87.38 319 VAL A N 1
ATOM 2299 C CA . VAL A 1 319 ? -10.945 -2.307 65.376 1.00 87.38 319 VAL A CA 1
ATOM 2300 C C . VAL A 1 319 ? -10.316 -2.733 66.698 1.00 87.38 319 VAL A C 1
ATOM 2302 O O . VAL A 1 319 ? -10.405 -3.894 67.097 1.00 87.38 319 VAL A O 1
ATOM 2305 N N . GLU A 1 320 ? -9.691 -1.789 67.395 1.00 89.06 320 GLU A N 1
ATOM 2306 C CA . GLU A 1 320 ? -9.106 -2.004 68.718 1.00 89.06 320 GLU A CA 1
ATOM 2307 C C . GLU A 1 320 ? -10.021 -1.453 69.811 1.00 89.06 320 GLU A C 1
ATOM 2309 O O . GLU A 1 320 ? -10.426 -0.290 69.780 1.00 89.06 320 GLU A O 1
ATOM 2314 N N . MET A 1 321 ? -10.318 -2.282 70.809 1.00 87.06 321 MET A N 1
ATOM 2315 C CA . MET A 1 321 ? -11.261 -1.957 71.876 1.00 87.06 321 MET A CA 1
ATOM 2316 C C . MET A 1 321 ? -10.547 -1.795 73.214 1.00 87.06 321 MET A C 1
ATOM 2318 O O . MET A 1 321 ? -9.663 -2.572 73.573 1.00 87.06 321 MET A O 1
ATOM 2322 N N . SER A 1 322 ? -10.966 -0.801 73.991 1.00 87.75 322 SER A N 1
ATOM 2323 C CA . SER A 1 322 ? -10.534 -0.627 75.378 1.00 87.75 322 SER A CA 1
ATOM 2324 C C . SER A 1 322 ? -11.711 -0.216 76.251 1.00 87.75 322 SER A C 1
ATOM 2326 O O . SER A 1 322 ? -12.604 0.486 75.791 1.00 87.75 322 SER A O 1
ATOM 2328 N N . ALA A 1 323 ? -11.719 -0.652 77.509 1.00 84.50 323 ALA A N 1
ATOM 2329 C CA . ALA A 1 323 ? -12.762 -0.311 78.468 1.00 84.50 323 ALA A CA 1
ATOM 2330 C C . ALA A 1 323 ? -12.141 0.050 79.816 1.00 84.50 323 ALA A C 1
ATOM 2332 O O . ALA A 1 323 ? -11.249 -0.644 80.326 1.00 84.50 323 ALA A O 1
ATOM 2333 N N . VAL A 1 324 ? -12.626 1.144 80.398 1.00 83.75 324 VAL A N 1
ATOM 2334 C CA . VAL A 1 324 ? -12.134 1.680 81.668 1.00 83.75 324 VAL A CA 1
ATOM 2335 C C . VAL A 1 324 ? -13.270 1.818 82.667 1.00 83.75 324 VAL A C 1
ATOM 2337 O O . VAL A 1 324 ? -14.413 2.090 82.309 1.00 83.75 324 VAL A O 1
ATOM 2340 N N . THR A 1 325 ? -12.930 1.649 83.944 1.00 81.50 325 THR A N 1
ATOM 2341 C CA . THR A 1 325 ? -13.867 1.785 85.059 1.00 81.50 325 THR A CA 1
ATOM 2342 C C . THR A 1 325 ? -13.388 2.851 86.029 1.00 81.50 325 THR A C 1
ATOM 2344 O O . THR A 1 325 ? -12.217 2.857 86.415 1.00 81.50 325 THR A O 1
ATOM 2347 N N . ARG A 1 326 ? -14.288 3.717 86.494 1.00 83.06 326 ARG A N 1
ATOM 2348 C CA . ARG A 1 326 ? -13.993 4.727 87.518 1.00 83.06 326 ARG A CA 1
ATOM 2349 C C . ARG A 1 326 ? -15.026 4.683 88.635 1.00 83.06 326 ARG A C 1
ATOM 2351 O O . ARG A 1 326 ? -16.221 4.733 88.371 1.00 83.06 326 ARG A O 1
ATOM 2358 N N . LYS A 1 327 ? -14.568 4.660 89.889 1.00 82.56 327 LYS A N 1
ATOM 2359 C CA . LYS A 1 327 ? -15.436 4.688 91.074 1.00 82.56 327 LYS A CA 1
ATOM 2360 C C . LYS A 1 327 ? -15.610 6.115 91.594 1.00 82.56 327 LYS A C 1
ATOM 2362 O O . LYS A 1 327 ? -14.621 6.793 91.863 1.00 82.56 327 LYS A O 1
ATOM 2367 N N . ILE A 1 328 ? -16.852 6.566 91.764 1.00 81.56 328 ILE A N 1
ATOM 2368 C CA . ILE A 1 328 ? -17.196 7.869 92.360 1.00 81.56 328 ILE A CA 1
ATOM 2369 C C . ILE A 1 328 ? -18.322 7.632 93.368 1.00 81.56 328 ILE A C 1
ATOM 2371 O O . ILE A 1 328 ? -19.337 7.042 93.020 1.00 81.56 328 ILE A O 1
ATOM 2375 N N . ASN A 1 329 ? -18.148 8.050 94.625 1.00 80.31 329 ASN A N 1
ATOM 2376 C CA . ASN A 1 329 ? -19.175 7.948 95.677 1.00 80.31 329 ASN A CA 1
ATOM 2377 C C . ASN A 1 329 ? -19.851 6.561 95.782 1.00 80.31 329 ASN A C 1
ATOM 2379 O O . ASN A 1 329 ? -21.062 6.465 95.943 1.00 80.31 329 ASN A O 1
ATOM 2383 N N . LYS A 1 330 ? -19.049 5.484 95.717 1.00 78.56 330 LYS A N 1
ATOM 2384 C CA . LYS A 1 330 ? -19.462 4.059 95.737 1.00 78.56 330 LYS A CA 1
ATOM 2385 C C . LYS A 1 330 ? -20.128 3.522 94.461 1.00 78.56 330 LYS A C 1
ATOM 2387 O O . LYS A 1 330 ? -20.383 2.325 94.414 1.00 78.56 330 LYS A O 1
ATOM 2392 N N . ILE A 1 331 ? -20.315 4.343 93.432 1.00 76.12 331 ILE A N 1
ATOM 2393 C CA . ILE A 1 331 ? -20.853 3.937 92.129 1.00 76.12 331 ILE A CA 1
ATOM 2394 C C . ILE A 1 331 ? -19.697 3.684 91.154 1.00 76.12 331 ILE A C 1
ATOM 2396 O O . ILE A 1 331 ? -18.775 4.501 91.066 1.00 76.12 331 ILE A O 1
ATOM 2400 N N . ASN A 1 332 ? -19.741 2.562 90.433 1.00 78.62 332 ASN A N 1
ATOM 2401 C CA . ASN A 1 332 ? -18.808 2.260 89.350 1.00 78.62 332 ASN A CA 1
ATOM 2402 C C . ASN A 1 332 ? -19.375 2.775 88.027 1.00 78.62 332 ASN A C 1
ATOM 2404 O O . ASN A 1 332 ? -20.529 2.529 87.690 1.00 78.62 332 ASN A O 1
ATOM 2408 N N . TYR A 1 333 ? -18.544 3.482 87.277 1.00 78.69 333 TYR A N 1
ATOM 2409 C CA . TYR A 1 333 ? -18.855 3.945 85.934 1.00 78.69 333 TYR A CA 1
ATOM 2410 C C . TYR A 1 333 ? -17.955 3.224 84.951 1.00 78.69 333 TYR A C 1
ATOM 2412 O O . TYR A 1 333 ? -16.750 3.159 85.200 1.00 78.69 333 TYR A O 1
ATOM 2420 N N . ALA A 1 334 ? -18.524 2.734 83.859 1.00 79.19 334 ALA A N 1
ATOM 2421 C CA . ALA A 1 334 ? -17.801 2.063 82.792 1.00 79.19 334 ALA A CA 1
ATOM 2422 C C . ALA A 1 334 ? -18.091 2.744 81.456 1.00 79.19 334 ALA A C 1
ATOM 2424 O O . ALA A 1 334 ? -19.197 3.228 81.219 1.00 79.19 334 ALA A O 1
ATOM 2425 N N . TRP A 1 335 ? -17.083 2.808 80.599 1.00 83.44 335 TRP A N 1
ATOM 2426 C CA . TRP A 1 335 ? -17.245 3.187 79.200 1.00 83.44 335 TRP A CA 1
ATOM 2427 C C . TRP A 1 335 ? -16.169 2.501 78.368 1.00 83.44 335 TRP A C 1
ATOM 2429 O O . TRP A 1 335 ? -15.092 2.157 78.879 1.00 83.44 335 TRP A O 1
ATOM 2439 N N . ALA A 1 336 ? -16.473 2.314 77.090 1.00 85.88 336 ALA A N 1
ATOM 2440 C CA . ALA A 1 336 ? -15.576 1.723 76.119 1.00 85.88 336 ALA A CA 1
ATOM 2441 C C . ALA A 1 336 ? -15.169 2.744 75.054 1.00 85.88 336 ALA A C 1
ATOM 2443 O O . ALA A 1 336 ? -15.891 3.692 74.746 1.00 85.88 336 ALA A O 1
ATOM 2444 N N . THR A 1 337 ? -13.989 2.538 74.487 1.00 87.75 337 THR A N 1
ATOM 2445 C CA . THR A 1 337 ? -13.498 3.263 73.321 1.00 87.75 337 THR A CA 1
ATOM 2446 C C . THR A 1 337 ? -13.119 2.254 72.249 1.00 87.75 337 THR A C 1
ATOM 2448 O O . THR A 1 337 ? -12.285 1.380 72.502 1.00 87.75 337 THR A O 1
ATOM 2451 N N . ALA A 1 338 ? -13.702 2.416 71.063 1.00 88.44 338 ALA A N 1
ATOM 2452 C CA . ALA A 1 338 ? -13.326 1.730 69.838 1.00 88.44 338 ALA A CA 1
ATOM 2453 C C . ALA A 1 338 ? -12.395 2.635 69.026 1.00 88.44 338 ALA A C 1
ATOM 2455 O O . ALA A 1 338 ? -12.729 3.787 68.746 1.00 88.44 338 ALA A O 1
ATOM 2456 N N . LYS A 1 339 ? -11.223 2.131 68.647 1.00 90.00 339 LYS A N 1
ATOM 2457 C CA . LYS A 1 339 ? -10.318 2.781 67.699 1.00 90.00 339 LYS A CA 1
ATOM 2458 C C . LYS A 1 339 ? -10.374 2.030 66.384 1.00 90.00 339 LYS A C 1
ATOM 2460 O O . LYS A 1 339 ? -10.019 0.856 66.343 1.00 90.00 339 LYS A O 1
ATOM 2465 N N . VAL A 1 340 ? -10.800 2.710 65.327 1.00 90.25 340 VAL A N 1
ATOM 2466 C CA . VAL A 1 340 ? -10.891 2.134 63.985 1.00 90.25 340 VAL A CA 1
ATOM 2467 C C . VAL A 1 340 ? -9.765 2.692 63.139 1.00 90.25 340 VAL A C 1
ATOM 2469 O O . VAL A 1 340 ? -9.639 3.909 62.982 1.00 90.25 340 VAL A O 1
ATOM 2472 N N . LYS A 1 341 ? -8.951 1.795 62.595 1.00 89.94 341 LYS A N 1
ATOM 2473 C CA . LYS A 1 341 ? -7.856 2.110 61.684 1.00 89.94 341 LYS A CA 1
ATOM 2474 C C . LYS A 1 341 ? -8.206 1.625 60.282 1.00 89.94 341 LYS A C 1
ATOM 2476 O O . LYS A 1 341 ? -8.563 0.460 60.112 1.00 89.94 341 LYS A O 1
ATOM 2481 N N . VAL A 1 342 ? -8.090 2.524 59.306 1.00 88.56 342 VAL A N 1
ATOM 2482 C CA . VAL A 1 342 ? -8.409 2.261 57.894 1.00 88.56 342 VAL A CA 1
ATOM 2483 C C . VAL A 1 342 ? -7.114 2.059 57.117 1.00 88.56 342 VAL A C 1
ATOM 2485 O O . VAL A 1 342 ? -6.241 2.934 57.116 1.00 88.56 342 VAL A O 1
ATOM 2488 N N . MET A 1 343 ? -6.993 0.905 56.463 1.00 85.56 343 MET A N 1
ATOM 2489 C CA . MET A 1 343 ? -5.821 0.514 55.686 1.00 85.56 343 MET A CA 1
ATOM 2490 C C . MET A 1 343 ? -6.189 0.294 54.220 1.00 85.56 343 MET A C 1
ATOM 2492 O O . MET A 1 343 ? -7.174 -0.371 53.917 1.00 85.56 343 MET A O 1
ATOM 2496 N N . GLU A 1 344 ? -5.364 0.789 53.305 1.00 83.50 344 GLU A N 1
ATOM 2497 C CA . GLU A 1 344 ? -5.461 0.499 51.877 1.00 83.50 344 GLU A CA 1
ATOM 2498 C C . GLU A 1 344 ? -4.093 0.049 51.358 1.00 83.50 344 GLU A C 1
ATOM 2500 O O . GLU A 1 344 ? -3.090 0.734 51.561 1.00 83.50 344 GLU A O 1
ATOM 2505 N N . ALA A 1 345 ? -4.035 -1.128 50.725 1.00 78.81 345 ALA A N 1
ATOM 2506 C CA . ALA A 1 345 ? -2.800 -1.720 50.195 1.00 78.81 345 ALA A CA 1
ATOM 2507 C C . ALA A 1 345 ? -1.623 -1.733 51.203 1.00 78.81 345 ALA A C 1
ATOM 2509 O O . ALA A 1 345 ? -0.463 -1.541 50.841 1.00 78.81 345 ALA A O 1
ATOM 2510 N N . GLY A 1 346 ? -1.923 -1.940 52.491 1.00 77.81 346 GLY A N 1
ATOM 2511 C CA . GLY A 1 346 ? -0.933 -1.967 53.574 1.00 77.81 346 GLY A CA 1
ATOM 2512 C C . GLY A 1 346 ? -0.517 -0.596 54.129 1.00 77.81 346 GLY A C 1
ATOM 2513 O O . GLY A 1 346 ? 0.254 -0.552 55.089 1.00 77.81 346 GLY A O 1
ATOM 2514 N N . ALA A 1 347 ? -1.047 0.512 53.604 1.00 80.81 347 ALA A N 1
ATOM 2515 C CA . ALA A 1 347 ? -0.813 1.868 54.103 1.00 80.81 347 ALA A CA 1
ATOM 2516 C C . ALA A 1 347 ? -2.036 2.426 54.850 1.00 80.81 347 ALA A C 1
ATOM 2518 O O . ALA A 1 347 ? -3.171 2.066 54.559 1.00 80.81 347 ALA A O 1
ATOM 2519 N N . GLN A 1 348 ? -1.811 3.312 55.825 1.00 84.38 348 GLN A N 1
ATOM 2520 C CA . GLN A 1 348 ? -2.900 4.002 56.527 1.00 84.38 348 GLN A CA 1
ATOM 2521 C C . GLN A 1 348 ? -3.512 5.086 55.646 1.00 84.38 348 GLN A C 1
ATOM 2523 O O . GLN A 1 348 ? -2.782 5.890 55.065 1.00 84.38 348 GLN A O 1
ATOM 2528 N N . VAL A 1 349 ? -4.841 5.153 55.617 1.00 81.25 349 VAL A N 1
ATOM 2529 C CA . VAL A 1 349 ? -5.558 6.183 54.864 1.00 81.25 349 VAL A CA 1
ATOM 2530 C C . VAL A 1 349 ? -5.808 7.402 55.750 1.00 81.25 349 VAL A C 1
ATOM 2532 O O . VAL A 1 349 ? -6.650 7.373 56.654 1.00 81.25 349 VAL A O 1
ATOM 2535 N N . ALA A 1 350 ? -5.077 8.485 55.486 1.00 73.00 350 ALA A N 1
ATOM 2536 C CA . ALA A 1 350 ? -5.389 9.791 56.055 1.00 73.00 350 ALA A CA 1
ATOM 2537 C C . ALA A 1 350 ? -6.701 10.323 55.449 1.00 73.00 350 ALA A C 1
ATOM 2539 O O . ALA A 1 350 ? -6.949 10.148 54.260 1.00 73.00 350 ALA A O 1
ATOM 2540 N N . ASP A 1 351 ? -7.530 10.959 56.277 1.00 77.88 351 ASP A N 1
ATOM 2541 C CA . ASP A 1 351 ? -8.763 11.656 55.867 1.00 77.88 351 ASP A CA 1
ATOM 2542 C C . ASP A 1 351 ? -9.924 10.764 55.373 1.00 77.88 351 ASP A C 1
ATOM 2544 O O . ASP A 1 351 ? -10.816 11.217 54.655 1.00 77.88 351 ASP A O 1
ATOM 2548 N N . ALA A 1 352 ? -9.976 9.506 55.816 1.00 84.44 352 ALA A N 1
ATOM 2549 C CA . ALA A 1 352 ? -11.172 8.676 55.678 1.00 84.44 352 ALA A CA 1
ATOM 2550 C C . ALA A 1 352 ? -12.256 9.117 56.679 1.00 84.44 352 ALA A C 1
ATOM 2552 O O . ALA A 1 352 ? -11.959 9.441 57.831 1.00 84.44 352 ALA A O 1
ATOM 2553 N N . THR A 1 353 ? -13.521 9.084 56.269 1.00 86.38 353 THR A N 1
ATOM 2554 C CA . THR A 1 353 ? -14.674 9.234 57.165 1.00 86.38 353 THR A CA 1
ATOM 2555 C C . THR A 1 353 ? -15.246 7.860 57.467 1.00 86.38 353 THR A C 1
ATOM 2557 O O . THR A 1 353 ? -15.575 7.110 56.552 1.00 86.38 353 THR A O 1
ATOM 2560 N N . VAL A 1 354 ? -15.339 7.522 58.750 1.00 88.69 354 VAL A N 1
ATOM 2561 C CA . VAL A 1 354 ? -15.870 6.246 59.233 1.00 88.69 354 VAL A CA 1
ATOM 2562 C C . VAL A 1 354 ? -17.180 6.516 59.960 1.00 88.69 354 VAL A C 1
ATOM 2564 O O . VAL A 1 354 ? -17.251 7.403 60.813 1.00 88.69 354 VAL A O 1
ATOM 2567 N N . THR A 1 355 ? -18.190 5.719 59.647 1.00 86.56 355 THR A N 1
ATOM 2568 C CA . THR A 1 355 ? -19.477 5.690 60.350 1.00 86.56 355 THR A CA 1
ATOM 2569 C C . THR A 1 355 ? -19.571 4.364 61.089 1.00 86.56 355 THR A C 1
ATOM 2571 O O . THR A 1 355 ? -19.205 3.325 60.531 1.00 86.56 355 THR A O 1
ATOM 2574 N N . GLY A 1 356 ? -20.013 4.390 62.339 1.00 87.19 356 GLY A N 1
ATOM 2575 C CA . GLY A 1 356 ? -20.159 3.191 63.154 1.00 87.19 356 GLY A CA 1
ATOM 2576 C C . GLY A 1 356 ? -20.964 3.462 64.415 1.00 87.19 356 GLY A C 1
ATOM 2577 O O . GLY A 1 356 ? -21.074 4.608 64.849 1.00 87.19 356 GLY A O 1
ATOM 2578 N N . HIS A 1 357 ? -21.494 2.407 65.023 1.00 85.06 357 HIS A N 1
ATOM 2579 C CA . HIS A 1 357 ? -22.412 2.506 66.153 1.00 85.06 357 HIS A CA 1
ATOM 2580 C C . HIS A 1 357 ? -22.121 1.471 67.250 1.00 85.06 357 HIS A C 1
ATOM 2582 O O . HIS A 1 357 ? -21.425 0.473 67.048 1.00 85.06 357 HIS A O 1
ATOM 2588 N N . TRP A 1 358 ? -22.666 1.725 68.444 1.00 84.19 358 TRP A N 1
ATOM 2589 C CA . TRP A 1 358 ? -22.658 0.796 69.580 1.00 84.19 358 TRP A CA 1
ATOM 2590 C C . TRP A 1 358 ? -24.014 0.082 69.674 1.00 84.19 358 TRP A C 1
ATOM 2592 O O . TRP A 1 358 ? -25.036 0.757 69.766 1.00 84.19 358 TRP A O 1
ATOM 2602 N N . GLU A 1 359 ? -24.042 -1.256 69.686 1.00 78.38 359 GLU A N 1
ATOM 2603 C CA . GLU A 1 359 ? -25.297 -2.025 69.532 1.00 78.38 359 GLU A CA 1
ATOM 2604 C C . GLU A 1 359 ? -26.282 -1.915 70.713 1.00 78.38 359 GLU A C 1
ATOM 2606 O O . GLU A 1 359 ? -27.488 -1.961 70.484 1.00 78.38 359 GLU A O 1
ATOM 2611 N N . GLU A 1 360 ? -25.828 -1.766 71.968 1.00 62.62 360 GLU A N 1
ATOM 2612 C CA . GLU A 1 360 ? -26.714 -2.053 73.114 1.00 62.62 360 GLU A CA 1
ATOM 2613 C C . GLU A 1 360 ? -26.866 -0.997 74.220 1.00 62.62 360 GLU A C 1
ATOM 2615 O O . GLU A 1 360 ? -27.512 -1.334 75.206 1.00 62.62 360 GLU A O 1
ATOM 2620 N N . THR A 1 361 ? -26.391 0.264 74.158 1.00 53.19 361 THR A N 1
ATOM 2621 C CA . THR A 1 361 ? -26.864 1.239 75.193 1.00 53.19 361 THR A CA 1
ATOM 2622 C C . THR A 1 361 ? -26.618 2.744 75.049 1.00 53.19 361 THR A C 1
ATOM 2624 O O . THR A 1 361 ? -27.003 3.448 75.981 1.00 53.19 361 THR A O 1
ATOM 2627 N N . THR A 1 362 ? -26.002 3.309 74.002 1.00 52.62 362 THR A N 1
ATOM 2628 C CA . THR A 1 362 ? -25.559 4.719 74.119 1.00 52.62 362 THR A CA 1
ATOM 2629 C C . THR A 1 362 ? -25.454 5.510 72.804 1.00 52.62 362 THR A C 1
ATOM 2631 O O . THR A 1 362 ? -24.808 5.028 71.878 1.00 52.62 362 THR A O 1
ATOM 2634 N N . THR A 1 363 ? -25.975 6.748 72.759 1.00 52.72 363 THR A N 1
ATOM 2635 C CA . THR A 1 363 ? -25.877 7.736 71.651 1.00 52.72 363 THR A CA 1
ATOM 2636 C C . THR A 1 363 ? -24.544 8.510 71.643 1.00 52.72 363 THR A C 1
ATOM 2638 O O . THR A 1 363 ? -24.491 9.738 71.752 1.00 52.72 363 THR A O 1
ATOM 2641 N N . GLY A 1 364 ? -23.426 7.783 71.538 1.00 54.38 364 GLY A N 1
ATOM 2642 C CA . GLY A 1 364 ? -22.127 8.382 71.191 1.00 54.38 364 GLY A CA 1
ATOM 2643 C C . GLY A 1 364 ? -22.099 8.882 69.734 1.00 54.38 364 GLY A C 1
ATOM 2644 O O . GLY A 1 364 ? -23.042 8.627 68.997 1.00 54.38 364 GLY A O 1
ATOM 2645 N N . PRO A 1 365 ? -21.056 9.610 69.286 1.00 56.16 365 PRO A N 1
ATOM 2646 C CA . PRO A 1 365 ? -20.989 10.083 67.902 1.00 56.16 365 PRO A CA 1
ATOM 2647 C C . PRO A 1 365 ? -21.026 8.906 66.917 1.00 56.16 365 PRO A C 1
ATOM 2649 O O . PRO A 1 365 ? -20.154 8.045 66.977 1.00 56.16 365 PRO A O 1
ATOM 2652 N N . ASP A 1 366 ? -21.994 8.911 65.998 1.00 65.12 366 ASP A N 1
ATOM 2653 C CA . ASP A 1 366 ? -22.197 7.839 65.005 1.00 65.12 366 ASP A CA 1
ATOM 2654 C C . ASP A 1 366 ? -21.238 7.937 63.799 1.00 65.12 366 ASP A C 1
ATOM 2656 O O . ASP A 1 366 ? -21.204 7.071 62.928 1.00 65.12 366 ASP A O 1
ATOM 2660 N N . SER A 1 367 ? -20.441 9.009 63.709 1.00 67.56 367 SER A N 1
ATOM 2661 C CA . SER A 1 367 ? -19.452 9.207 62.640 1.00 67.56 367 SER A CA 1
ATOM 2662 C C . SER A 1 367 ? -18.248 10.035 63.093 1.00 67.56 367 SER A C 1
ATOM 2664 O O . SER A 1 367 ? -18.342 10.874 63.993 1.00 67.56 367 SER A O 1
ATOM 2666 N N . GLY A 1 368 ? -17.093 9.797 62.468 1.00 74.06 368 GLY A N 1
ATOM 2667 C CA . GLY A 1 368 ? -15.870 10.564 62.696 1.00 74.06 368 GLY A CA 1
ATOM 2668 C C . GLY A 1 368 ? -14.821 10.355 61.602 1.00 74.06 368 GLY A C 1
ATOM 2669 O O . GLY A 1 368 ? -14.804 9.332 60.920 1.00 74.06 368 GLY A O 1
ATOM 2670 N N . SER A 1 369 ? -13.919 11.323 61.434 1.00 72.69 369 SER A N 1
ATOM 2671 C CA . SER A 1 369 ? -12.838 11.242 60.442 1.00 72.69 369 SER A CA 1
ATOM 2672 C C . SER A 1 369 ? -11.532 10.740 61.066 1.00 72.69 369 SER A C 1
ATOM 2674 O O . SER A 1 369 ? -11.202 11.082 62.202 1.00 72.69 369 SER A O 1
ATOM 2676 N N . THR A 1 370 ? -10.758 9.954 60.315 1.00 74.12 370 THR A N 1
ATOM 2677 C CA . THR A 1 370 ? -9.488 9.356 60.763 1.00 74.12 370 THR A CA 1
ATOM 2678 C C . THR A 1 370 ? -8.365 10.372 60.990 1.00 74.12 370 THR A C 1
ATOM 2680 O O . THR A 1 370 ? -7.381 10.082 61.679 1.00 74.12 370 THR A O 1
ATOM 2683 N N . GLY A 1 371 ? -8.493 11.566 60.403 1.00 66.06 371 GLY A N 1
ATOM 2684 C CA . GLY A 1 371 ? -7.477 12.614 60.428 1.00 66.06 371 GLY A CA 1
ATOM 2685 C C . GLY A 1 371 ? -6.119 12.155 59.875 1.00 66.06 371 GLY A C 1
ATOM 2686 O O . GLY A 1 371 ? -5.991 11.109 59.238 1.00 66.06 371 GLY A O 1
ATOM 2687 N N . LYS A 1 372 ? -5.062 12.923 60.171 1.00 61.44 372 LYS A N 1
ATOM 2688 C CA . LYS A 1 372 ? -3.703 12.712 59.624 1.00 61.44 372 LYS A CA 1
ATOM 2689 C C . LYS A 1 372 ? -3.039 11.380 60.009 1.00 61.44 372 LYS A C 1
ATOM 2691 O O . LYS A 1 372 ? -2.035 11.019 59.407 1.00 61.44 372 LYS A O 1
ATOM 2696 N N . ASN A 1 373 ? -3.578 10.666 61.001 1.00 69.75 373 ASN A N 1
ATOM 2697 C CA . ASN A 1 373 ? -3.008 9.426 61.542 1.00 69.75 373 ASN A CA 1
ATOM 2698 C C . ASN A 1 373 ? -3.828 8.175 61.172 1.00 69.75 373 ASN A C 1
ATOM 2700 O O . ASN A 1 373 ? -3.677 7.141 61.821 1.00 69.75 373 ASN A O 1
ATOM 2704 N N . GLY A 1 374 ? -4.757 8.271 60.213 1.00 74.56 374 GLY A N 1
ATOM 2705 C CA . GLY A 1 374 ? -5.500 7.117 59.693 1.00 74.56 374 GLY A CA 1
ATOM 2706 C C . GLY A 1 374 ? -6.313 6.328 60.727 1.00 74.56 374 GLY A C 1
ATOM 2707 O O . GLY A 1 374 ? -6.636 5.164 60.497 1.00 74.56 374 GLY A O 1
ATOM 2708 N N . THR A 1 375 ? -6.640 6.950 61.866 1.00 83.88 375 THR A N 1
ATOM 2709 C CA . THR A 1 375 ? -7.343 6.317 62.986 1.00 83.88 375 THR A CA 1
ATOM 2710 C C . THR A 1 375 ? -8.406 7.251 63.555 1.00 83.88 375 THR A C 1
ATOM 2712 O O . THR A 1 375 ? -8.105 8.384 63.918 1.00 83.88 375 THR A O 1
ATOM 2715 N N . VAL A 1 376 ? -9.632 6.761 63.711 1.00 88.00 376 VAL A N 1
ATOM 2716 C CA . VAL A 1 376 ? -10.734 7.469 64.386 1.00 88.00 376 VAL A CA 1
ATOM 2717 C C . VAL A 1 376 ? -11.086 6.758 65.694 1.00 88.00 376 VAL A C 1
ATOM 2719 O O . VAL A 1 376 ? -10.883 5.553 65.827 1.00 88.00 376 VAL A O 1
ATOM 2722 N N . SER A 1 377 ? -11.565 7.499 66.696 1.00 88.06 377 SER A N 1
ATOM 2723 C CA . SER A 1 377 ? -11.963 6.942 67.995 1.00 88.06 377 SER A CA 1
ATOM 2724 C C . SER A 1 377 ? -13.423 7.250 68.308 1.00 88.06 377 SER A C 1
ATOM 2726 O O . SER A 1 377 ? -13.813 8.415 68.328 1.00 88.06 377 SER A O 1
ATOM 2728 N N . PHE A 1 378 ? -14.188 6.214 68.635 1.00 86.56 378 PHE A N 1
ATOM 2729 C CA . PHE A 1 378 ? -15.577 6.293 69.078 1.00 86.56 378 PHE A CA 1
ATOM 2730 C C . PHE A 1 378 ? -15.639 5.905 70.547 1.00 86.56 378 PHE A C 1
ATOM 2732 O O . PHE A 1 378 ? -15.108 4.869 70.941 1.00 86.56 378 PHE A O 1
ATOM 2739 N N . THR A 1 379 ? -16.250 6.738 71.383 1.00 85.06 379 THR A N 1
ATOM 2740 C CA . THR A 1 379 ? -16.407 6.442 72.815 1.00 85.06 379 THR A CA 1
ATOM 2741 C C . THR A 1 379 ? -17.880 6.198 73.092 1.00 85.06 379 THR A C 1
ATOM 2743 O O . THR A 1 379 ? -18.708 7.008 72.678 1.00 85.06 379 THR A O 1
ATOM 2746 N N . SER A 1 380 ? -18.198 5.086 73.758 1.00 81.06 380 SER A N 1
ATOM 2747 C CA . SER A 1 380 ? -19.557 4.813 74.229 1.00 81.06 380 SER A CA 1
ATOM 2748 C C . SER A 1 380 ? -19.979 5.899 75.219 1.00 81.06 380 SER A C 1
ATOM 2750 O O . SER A 1 380 ? -19.125 6.554 75.831 1.00 81.06 380 SER A O 1
ATOM 2752 N N . GLU A 1 381 ? -21.277 6.074 75.467 1.00 75.56 381 GLU A N 1
ATOM 2753 C CA . GLU A 1 381 ? -21.636 6.887 76.629 1.00 75.56 381 GLU A CA 1
ATOM 2754 C C . GLU A 1 381 ? -21.185 6.193 77.916 1.00 75.56 381 GLU A C 1
ATOM 2756 O O . GLU A 1 381 ? -20.834 5.008 77.992 1.00 75.56 381 GLU A O 1
ATOM 2761 N N . LYS A 1 382 ? -21.184 7.009 78.959 1.00 72.06 382 LYS A N 1
ATOM 2762 C CA . LYS A 1 382 ? -20.865 6.620 80.314 1.00 72.06 382 LYS A CA 1
ATOM 2763 C C . LYS A 1 382 ? -22.000 5.775 80.889 1.00 72.06 382 LYS A C 1
ATOM 2765 O O . LYS A 1 382 ? -23.032 6.312 81.287 1.00 72.06 382 LYS A O 1
ATOM 2770 N N . LEU A 1 383 ? -21.751 4.481 81.042 1.00 70.25 383 LEU A N 1
ATOM 2771 C CA . LEU A 1 383 ? -22.652 3.568 81.726 1.00 70.25 383 LEU A CA 1
ATOM 2772 C C . LEU A 1 383 ? -22.412 3.612 83.243 1.00 70.25 383 LEU A C 1
ATOM 2774 O O . LEU A 1 383 ? -21.278 3.717 83.721 1.00 70.25 383 LEU A O 1
ATOM 2778 N N . ILE A 1 384 ? -23.489 3.533 84.021 1.00 70.12 384 ILE A N 1
ATOM 2779 C CA . ILE A 1 384 ? -23.451 3.417 85.483 1.00 70.12 384 ILE A CA 1
ATOM 2780 C C . ILE A 1 384 ? -23.660 1.935 85.812 1.00 70.12 384 ILE A C 1
ATOM 2782 O O . ILE A 1 384 ? -24.767 1.439 85.636 1.00 70.12 384 ILE A O 1
ATOM 2786 N N . GLN A 1 385 ? -22.617 1.204 86.220 1.00 64.06 385 GLN A N 1
ATOM 2787 C CA . GLN A 1 385 ? -22.672 -0.261 86.235 1.00 64.06 385 GLN A CA 1
ATOM 2788 C C . GLN A 1 385 ? -22.978 -0.870 87.614 1.00 64.06 385 GLN A C 1
ATOM 2790 O O . GLN A 1 385 ? -22.434 -0.475 88.652 1.00 64.06 385 GLN A O 1
ATOM 2795 N N . SER A 1 386 ? -23.862 -1.870 87.524 1.00 59.50 386 SER A N 1
ATOM 2796 C CA . SER A 1 386 ? -24.271 -2.925 88.461 1.00 59.50 386 SER A CA 1
ATOM 2797 C C . SER A 1 386 ? -23.107 -3.862 88.860 1.00 59.50 386 SER A C 1
ATOM 2799 O O . SER A 1 386 ? -21.996 -3.738 88.357 1.00 59.50 386 SER A O 1
ATOM 2801 N N . THR A 1 387 ? -23.340 -4.827 89.753 1.00 62.34 387 THR A N 1
ATOM 2802 C CA . THR A 1 387 ? -22.372 -5.869 90.167 1.00 62.34 387 THR A CA 1
ATOM 2803 C C . THR A 1 387 ? -22.113 -6.956 89.111 1.00 62.34 387 THR A C 1
ATOM 2805 O O . THR A 1 387 ? -21.400 -7.915 89.396 1.00 62.34 387 THR A O 1
ATOM 2808 N N . GLU A 1 388 ? -22.693 -6.829 87.918 1.00 67.25 388 GLU A N 1
ATOM 2809 C CA . GLU A 1 388 ? -22.632 -7.811 86.830 1.00 67.25 388 GLU A CA 1
ATOM 2810 C C . GLU A 1 388 ? -21.713 -7.348 85.694 1.00 67.25 388 GLU A C 1
ATOM 2812 O O . GLU A 1 388 ? -21.593 -6.151 85.424 1.00 67.25 388 GLU A O 1
ATOM 2817 N N . GLN A 1 389 ? -21.077 -8.312 85.029 1.00 72.88 389 GLN A N 1
ATOM 2818 C CA . GLN A 1 389 ? -20.195 -8.105 83.879 1.00 72.88 389 GLN A CA 1
ATOM 2819 C C . GLN A 1 389 ? -20.971 -7.499 82.699 1.00 72.88 389 GLN A C 1
ATOM 2821 O O . GLN A 1 389 ? -22.114 -7.884 82.459 1.00 72.88 389 GLN A O 1
ATOM 2826 N N . GLN A 1 390 ? -20.367 -6.560 81.967 1.00 76.00 390 GLN A N 1
ATOM 2827 C CA . GLN A 1 390 ? -20.989 -5.932 80.791 1.00 76.00 390 GLN A CA 1
ATOM 2828 C C . GLN A 1 390 ? -20.135 -6.141 79.546 1.00 76.00 390 GLN A C 1
ATOM 2830 O O . GLN A 1 390 ? -18.903 -6.177 79.619 1.00 76.00 390 GLN A O 1
ATOM 2835 N N . THR A 1 391 ? -20.803 -6.248 78.400 1.00 82.69 391 THR A N 1
ATOM 2836 C CA . THR A 1 391 ? -20.174 -6.400 77.086 1.00 82.69 391 THR A CA 1
ATOM 2837 C C . THR A 1 391 ? -20.471 -5.163 76.254 1.00 82.69 391 THR A C 1
ATOM 2839 O O . THR A 1 391 ? -21.625 -4.786 76.097 1.00 82.69 391 THR A O 1
ATOM 2842 N N . PHE A 1 392 ? -19.432 -4.541 75.706 1.00 83.12 392 PHE A N 1
ATOM 2843 C CA . PHE A 1 392 ? -19.569 -3.425 74.774 1.00 83.12 392 PHE A CA 1
ATOM 2844 C C . PHE A 1 392 ? -19.243 -3.914 73.366 1.00 83.12 392 PHE A C 1
ATOM 2846 O O . PHE A 1 392 ? -18.121 -4.377 73.160 1.00 83.12 392 PHE A O 1
ATOM 2853 N N . THR A 1 393 ? -20.176 -3.778 72.420 1.00 85.00 393 THR A N 1
ATOM 2854 C CA . THR A 1 393 ? -20.001 -4.159 71.006 1.00 85.00 393 THR A CA 1
ATOM 2855 C C . THR A 1 393 ? -20.067 -2.927 70.111 1.00 85.00 393 THR A C 1
ATOM 2857 O O . THR A 1 393 ? -21.021 -2.153 70.201 1.00 85.00 393 THR A O 1
ATOM 2860 N N . PHE A 1 394 ? -19.054 -2.752 69.259 1.00 87.06 394 PHE A N 1
ATOM 2861 C CA . PHE A 1 394 ? -18.989 -1.684 68.261 1.00 87.06 394 PHE A CA 1
ATOM 2862 C C . PHE A 1 394 ? -18.995 -2.270 66.850 1.00 87.06 394 PHE A C 1
ATOM 2864 O O . PHE A 1 394 ? -18.285 -3.249 66.594 1.00 87.06 394 PHE A O 1
ATOM 2871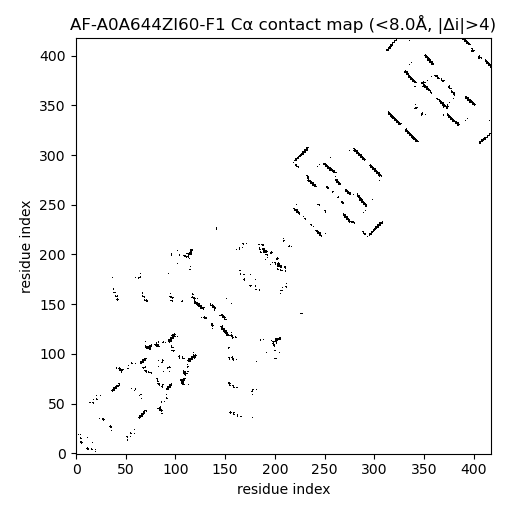 N N . VAL A 1 395 ? -19.753 -1.645 65.949 1.00 86.94 395 VAL A N 1
ATOM 2872 C CA . VAL A 1 395 ? -19.908 -2.037 64.544 1.00 86.94 395 VAL A CA 1
ATOM 2873 C C . VAL A 1 395 ? -19.508 -0.871 63.645 1.00 86.94 395 VAL A C 1
ATOM 2875 O O . VAL A 1 395 ? -19.925 0.263 63.863 1.00 86.94 395 VAL A O 1
ATOM 2878 N N . VAL A 1 396 ? -18.694 -1.147 62.628 1.00 89.75 396 VAL A N 1
ATOM 2879 C CA . VAL A 1 396 ? -18.382 -0.202 61.550 1.00 89.75 396 VAL A CA 1
ATOM 2880 C C . VAL A 1 396 ? -19.386 -0.394 60.417 1.00 89.75 396 VAL A C 1
ATOM 2882 O O . VAL A 1 396 ? -19.442 -1.472 59.827 1.00 89.75 396 VAL A O 1
ATOM 2885 N N . ASP A 1 397 ? -20.132 0.659 60.088 1.00 85.69 397 ASP A N 1
ATOM 2886 C CA . ASP A 1 397 ? -21.191 0.637 59.073 1.00 85.69 397 ASP A CA 1
ATOM 2887 C C . ASP A 1 397 ? -20.665 0.984 57.675 1.00 85.69 397 ASP A C 1
ATOM 2889 O O . ASP A 1 397 ? -21.034 0.356 56.684 1.00 85.69 397 ASP A O 1
ATOM 2893 N N . SER A 1 398 ? -19.795 1.995 57.575 1.00 87.12 398 SER A N 1
ATOM 2894 C CA . SER A 1 398 ? -19.277 2.466 56.284 1.00 87.12 398 SER A CA 1
ATOM 2895 C C . SER A 1 398 ? -17.954 3.214 56.410 1.00 87.12 398 SER A C 1
ATOM 2897 O O . SER A 1 398 ? -17.703 3.878 57.418 1.00 87.12 398 SER A O 1
ATOM 2899 N N . VAL A 1 399 ? -17.156 3.190 55.339 1.00 86.75 399 VAL A N 1
ATOM 2900 C CA . VAL A 1 399 ? -15.967 4.036 55.170 1.00 86.75 399 VAL A CA 1
ATOM 2901 C C . VAL A 1 399 ? -16.035 4.773 53.834 1.00 86.75 399 VAL A C 1
ATOM 2903 O O . VAL A 1 399 ? -16.225 4.158 52.782 1.00 86.75 399 VAL A O 1
ATOM 2906 N N . VAL A 1 400 ? -15.837 6.090 53.890 1.00 82.69 400 VAL A N 1
ATOM 2907 C CA . VAL A 1 400 ? -15.823 7.003 52.740 1.00 82.69 400 VAL A CA 1
ATOM 2908 C C . VAL A 1 400 ? -14.458 7.680 52.647 1.00 82.69 400 VAL A C 1
ATOM 2910 O O . VAL A 1 400 ? -13.959 8.200 53.645 1.00 82.69 400 VAL A O 1
ATOM 2913 N N . ILE A 1 401 ? -13.848 7.698 51.461 1.00 82.38 401 ILE A N 1
ATOM 2914 C CA . ILE A 1 401 ? -12.597 8.430 51.196 1.00 82.38 401 ILE A CA 1
ATOM 2915 C C . ILE A 1 401 ? -12.840 9.337 49.988 1.00 82.38 401 ILE A C 1
ATOM 2917 O O . ILE A 1 401 ? -13.107 8.847 48.887 1.00 82.38 401 ILE A O 1
ATOM 2921 N N . GLY A 1 402 ? -12.776 10.656 50.193 1.00 79.00 402 GLY A N 1
ATOM 2922 C CA . GLY A 1 402 ? -13.301 11.620 49.220 1.00 79.00 402 GLY A CA 1
ATOM 2923 C C . GLY A 1 402 ? -14.818 11.467 49.082 1.00 79.00 402 GLY A C 1
ATOM 2924 O O . GLY A 1 402 ? -15.518 11.478 50.090 1.00 79.00 402 GLY A O 1
ATOM 2925 N N . ASP A 1 403 ? -15.301 11.254 47.856 1.00 72.69 403 ASP A N 1
ATOM 2926 C CA . ASP A 1 403 ? -16.729 11.057 47.544 1.00 72.69 403 ASP A CA 1
ATOM 2927 C C . ASP A 1 403 ? -17.093 9.583 47.262 1.00 72.69 403 ASP A C 1
ATOM 2929 O O . ASP A 1 403 ? -18.166 9.282 46.737 1.00 72.69 403 ASP A O 1
ATOM 2933 N N . VAL A 1 404 ? -16.191 8.640 47.566 1.00 73.75 404 VAL A N 1
ATOM 2934 C CA . VAL A 1 404 ? -16.341 7.219 47.208 1.00 73.75 404 VAL A CA 1
AT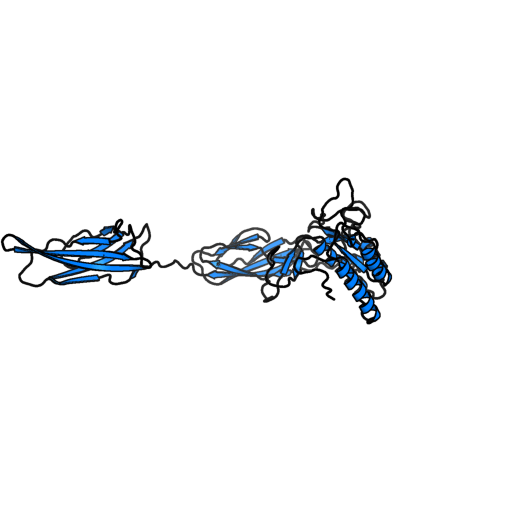OM 2935 C C . VAL A 1 404 ? -16.563 6.361 48.454 1.00 73.75 404 VAL A C 1
ATOM 2937 O O . VAL A 1 404 ? -15.779 6.424 49.402 1.00 73.75 404 VAL A O 1
ATOM 2940 N N . ASN A 1 405 ? -17.605 5.522 48.425 1.00 78.38 405 ASN A N 1
ATOM 2941 C CA . ASN A 1 405 ? -17.843 4.460 49.409 1.00 78.38 405 ASN A CA 1
ATOM 2942 C C . ASN A 1 405 ? -16.972 3.239 49.092 1.00 78.38 405 ASN A C 1
ATOM 2944 O O . ASN A 1 405 ? -16.967 2.763 47.956 1.00 78.38 405 ASN A O 1
ATOM 2948 N N . TYR A 1 406 ? -16.274 2.709 50.094 1.00 82.25 406 TYR A N 1
ATOM 2949 C CA . TYR A 1 406 ? -15.394 1.549 49.932 1.00 82.25 406 TYR A CA 1
ATOM 2950 C C . TYR A 1 406 ? -16.044 0.280 50.477 1.00 82.25 406 TYR A C 1
ATOM 2952 O O . TYR A 1 406 ? -16.829 0.317 51.425 1.00 82.25 406 TYR A O 1
ATOM 2960 N N . THR A 1 407 ? -15.684 -0.866 49.894 1.00 81.12 407 THR A N 1
ATOM 2961 C CA . THR A 1 407 ? -16.066 -2.168 50.459 1.00 81.12 407 THR A CA 1
ATOM 2962 C C . THR A 1 407 ? -15.200 -2.452 51.687 1.00 81.12 407 THR A C 1
ATOM 2964 O O . THR A 1 407 ? -13.976 -2.309 51.624 1.00 81.12 407 THR A O 1
ATOM 2967 N N . LEU A 1 408 ? -15.830 -2.833 52.803 1.00 83.94 408 LEU A N 1
ATOM 2968 C CA . LEU A 1 408 ? -15.143 -3.124 54.063 1.00 83.94 408 LEU A CA 1
ATOM 2969 C C . LEU A 1 408 ? -14.651 -4.573 54.081 1.00 83.94 408 LEU A C 1
ATOM 2971 O O . LEU A 1 408 ? -15.419 -5.493 53.804 1.00 83.94 408 LEU A O 1
ATOM 2975 N N . ASN A 1 409 ? -13.389 -4.775 54.445 1.00 78.50 409 ASN A N 1
ATOM 2976 C CA . ASN A 1 409 ? -12.794 -6.090 54.649 1.00 78.50 409 ASN A CA 1
ATOM 2977 C C . ASN A 1 409 ? -12.097 -6.158 56.017 1.00 78.50 409 ASN A C 1
ATOM 2979 O O . ASN A 1 409 ? -11.623 -5.150 56.543 1.00 78.50 409 ASN A O 1
ATOM 2983 N N . GLY A 1 410 ? -12.045 -7.347 56.617 1.00 71.56 410 GLY A N 1
ATOM 2984 C CA . GLY A 1 410 ? -11.540 -7.543 57.981 1.00 71.56 410 GLY A CA 1
ATOM 2985 C C . GLY A 1 410 ? -12.629 -7.498 59.059 1.00 71.56 410 GLY A C 1
ATOM 2986 O O . GLY A 1 410 ? -13.808 -7.716 58.787 1.00 71.56 410 GLY A O 1
ATOM 2987 N N . GLN A 1 411 ? -12.231 -7.287 60.317 1.00 76.25 411 GLN A N 1
ATOM 2988 C CA . GLN A 1 411 ? -13.171 -7.284 61.443 1.00 76.25 411 GLN A CA 1
ATOM 2989 C C . GLN A 1 411 ? -13.932 -5.957 61.504 1.00 76.25 411 GLN A C 1
ATOM 2991 O O . GLN A 1 411 ? -13.380 -4.936 61.904 1.00 76.25 411 GLN A O 1
ATOM 2996 N N . THR A 1 412 ? -15.210 -5.986 61.133 1.00 77.44 412 THR A N 1
ATOM 2997 C CA . THR A 1 412 ? -16.125 -4.832 61.187 1.00 77.44 412 THR A CA 1
ATOM 2998 C C . THR A 1 412 ? -16.851 -4.714 62.525 1.00 77.44 412 THR A C 1
ATOM 3000 O O . THR A 1 412 ? -17.396 -3.659 62.828 1.00 77.44 412 THR A O 1
ATOM 3003 N N . THR A 1 413 ? -16.823 -5.772 63.338 1.00 79.62 413 THR A N 1
ATOM 3004 C CA . THR A 1 413 ? -17.448 -5.831 64.663 1.00 79.62 413 THR A CA 1
ATOM 3005 C C . THR A 1 413 ? -16.434 -6.321 65.686 1.00 79.62 413 THR A C 1
ATOM 3007 O O . THR A 1 413 ? -15.712 -7.289 65.429 1.00 79.62 413 THR A O 1
ATOM 3010 N N . ASN A 1 414 ? -16.375 -5.678 66.852 1.00 81.00 414 ASN A N 1
ATOM 3011 C CA . ASN A 1 414 ? -15.547 -6.144 67.963 1.00 81.00 414 ASN A CA 1
ATOM 3012 C C . ASN A 1 414 ? -16.215 -5.862 69.314 1.00 81.00 414 ASN A C 1
ATOM 3014 O O . ASN A 1 414 ? -16.946 -4.879 69.462 1.00 81.00 414 ASN A O 1
ATOM 3018 N N . SER A 1 415 ? -15.924 -6.708 70.303 1.00 80.31 415 SER A N 1
ATOM 3019 C CA . SER A 1 415 ? -16.521 -6.628 71.634 1.00 80.31 415 SER A CA 1
ATOM 3020 C C . SER A 1 415 ? -15.472 -6.701 72.736 1.00 80.31 415 SER A C 1
ATOM 3022 O O . SER A 1 415 ? -14.484 -7.428 72.639 1.00 80.31 415 SER A O 1
ATOM 3024 N N . ILE A 1 416 ? -15.706 -5.976 73.828 1.00 76.50 416 ILE A N 1
ATOM 3025 C CA . ILE A 1 416 ? -14.890 -6.066 75.041 1.00 76.50 416 ILE A CA 1
ATOM 3026 C C . ILE A 1 416 ? -15.782 -6.264 76.262 1.00 76.50 416 ILE A C 1
ATOM 3028 O O . ILE A 1 416 ? -16.790 -5.578 76.426 1.00 76.50 416 ILE A O 1
ATOM 3032 N N . MET A 1 417 ? -15.398 -7.205 77.125 1.00 74.56 417 MET A N 1
ATOM 3033 C CA . MET A 1 417 ? -16.070 -7.441 78.400 1.00 74.56 417 MET A CA 1
ATOM 3034 C C . MET A 1 417 ? -15.344 -6.724 79.534 1.00 74.56 417 MET A C 1
ATOM 3036 O O . MET A 1 417 ? -14.108 -6.749 79.592 1.00 74.56 417 MET A O 1
ATOM 3040 N N . LYS A 1 418 ? -16.099 -6.115 80.449 1.00 66.94 418 LYS A N 1
ATOM 3041 C CA . LYS A 1 418 ? -15.534 -5.430 81.612 1.00 66.94 418 LYS A CA 1
ATOM 3042 C C . LYS A 1 418 ? -16.351 -5.604 82.883 1.00 66.94 418 LYS A C 1
ATOM 3044 O O . LYS A 1 418 ? -17.605 -5.594 82.815 1.00 66.94 418 LYS A O 1
#

InterPro domains:
  IPR000209 Peptidase S8/S53 domain [PF00082] (2-204)
  IPR023828 Peptidase S8, subtilisin, Ser-active site [PS00138] (154-164)
  IPR036852 Peptidase S8/S53 domain superfamily [G3DSA:3.40.50.200] (1-217)
  IPR036852 Peptidase S8/S53 domain superfamily [SSF52743] (2-213)
  IPR050131 Subtilisin-like serine protease [PTHR43806] (2-330)

Sequence (418 aa):
MALRVLDDNGEGTSSRIIEALQWIQNYNAAHPDSPIRITNNSYGTGSNSSQLEAAFDVLASSGVLHIGAAGNEGSAAGNGNNVGYPARYDSVVAVAALDRNNLRASFSSTGSDVEIAAPGVAVLSTWKDGVNLLGPQPFSFEGYTGEYFIEANGTSMAAPHVAGVAALLMASDPSYTAETVRNKMNQTALDLGTSGKDNLYGYGLVDASLALGIGSIANHPPVAYNQAVHTTQNTSVAITLIAADPDGDQLTYTIASAPANGIVSGTGADITYTPNADFTGADTFTYEVKDSAGLTATATVTVNVAPTVTPTRTVDLVVEMSAVTRKINKINYAWATAKVKVMEAGAQVADATVTGHWEETTTGPDSGSTGKNGTVSFTSEKLIQSTEQQTFTFVVDSVVIGDVNYTLNGQTTNSIMK

Solvent-accessible surface area (backbone atoms only — not comparable to full-atom values): 22542 Å² total; per-residue (Å²): 137,92,79,87,43,50,52,97,86,70,50,69,51,67,65,47,46,41,53,51,49,52,47,49,54,55,48,28,73,75,30,76,93,70,48,79,49,68,46,74,41,62,53,68,39,92,66,89,50,72,70,50,50,52,44,49,44,56,46,32,75,73,47,26,32,39,28,9,9,13,29,69,71,11,71,34,74,90,85,36,64,37,48,12,34,60,8,52,39,91,64,24,47,5,15,16,16,16,34,96,81,72,42,71,35,74,44,24,16,16,10,83,54,33,42,31,18,28,64,10,46,75,42,75,42,82,42,96,46,84,71,43,96,88,58,70,71,36,46,60,59,92,93,37,85,95,48,23,30,35,64,44,72,35,10,51,52,5,18,53,54,55,43,47,42,49,48,52,47,39,68,76,36,79,82,55,45,37,65,56,46,53,52,37,41,47,72,36,19,48,70,75,72,58,94,55,73,35,38,68,34,8,25,8,37,64,32,57,48,56,48,68,66,47,69,87,72,76,88,62,54,33,48,44,51,68,45,81,47,75,41,42,35,68,39,68,40,80,44,73,62,54,69,51,40,85,81,67,51,63,75,45,49,46,79,72,39,78,38,88,55,38,46,78,47,77,64,58,47,50,33,34,42,35,51,34,85,81,41,63,47,79,38,49,32,31,37,35,37,29,34,75,93,66,39,60,24,64,27,46,40,39,40,40,26,40,73,66,79,75,81,84,58,61,33,42,42,47,64,48,74,48,73,53,76,50,79,54,98,91,44,41,31,36,37,40,36,42,35,42,34,43,28,44,98,90,39,69,38,56,58,29,37,39,30,33,50,52,82,83,84,45,94,36,71,51,59,48,56,15,40,90,76,12,42,27,77,42,49,51,45,81,40,79,54,70,101,63,81,45,76,50,44,42,39,59,78,47,44,32,52,87,95,43,81,46,50,85,39,73,54,51,61,49,73,47,75,93

Organism: NCBI:txid1076179

Radius of gyration: 38.91 Å; Cα contacts (8 Å, |Δi|>4): 979; chains: 1; bounding box: 61×47×124 Å

Mean predicted aligned error: 15.39 Å

Foldseek 3Di:
DDQDQADPVRDHDLVSVLVVLVVLVVVCVVCVPDHQQEDFALDFDADDDPSSLVSLVVSLVVQHQAEYQQFQQFEDPPQAWPGGPPLQRPSYAYEFAADLVQHGDRRTTWHLSHAAYEHFAQDKDWDDFQDDPPDDGWDADVVGPGTTIDGHGGSSSTRVVLRVLLVVLCVLPVPQTSVNSSVLQLVQADQPDPPAAHGRGGSHYGDSCSSSVNDPDDFDAKAWDEEEEEDAAQDKDKFFTDIGGPVSFDKAKDWPFAKDFWGWDDGGRIIMTGGHHQDAAKIKTKMWMAGPVGHIDMYMYIYGYHYDDPPAFEKEKDWDKDKDWDDDPNWIKIKMKIKIAIHGPRDADAFKKWAKDKDPDADWPRIDTCHPPRIDMTMGDIDGDDPDKDKIKMFTDWIDDPNDTHHYDYDRMDMDID

pLDDT: mean 88.9, std 10.42, range [52.31, 98.94]

Nearest PDB structures (foldseek):
  6pak-assembly2_B  TM=9.589E-01  e=5.158E-17  Bacillus subtilis subsp. subtilis str. 168
  7y6m-assembly1_D  TM=8.802E-01  e=4.162E-11  Bacillus sp. (in: firmicutes)
  2xrm-assembly1_A-2  TM=8.629E-01  e=2.808E-11  Shouchella clausii
  1r6v-assembly1_A  TM=4.125E-01  e=9.621E-14  Fervidobacterium pennivorans
  4m00-assembly1_A  TM=3.505E-01  e=1.154E-05  Staphylococcus aureus subsp. aureus NCTC 8325